Protein AF-0000000079065153 (afdb_homodimer)

Foldseek 3Di:
DPPPPQKDKAAEDPDDAALAEEEEAEAFQDAQLLCPVLRNLVNPVRHTYMYGGHQDQDLVCNPVSLVVVLVVVLVRQQVSADPVGHDDDYEYEYAAVGLLSVLLNLLVVNDRSHAEYERALHFDWADDDDDQVVVCVQAADAPVSSCSLVVDPSGDGRRSRPTHRPVSSCSNLVGARQHAYEYEYEPAEPGDDPVSVVVSQVVHPHYDYDYDYPGHRNNCRYPCVVVVSVVVVQVSVCVVVVVNGPDDDPDDPD/DPPPPQKDKAAEDPDDAALAEEEEAEAFQDAQLLCPVLRNLVNPVRHTYMYGGHQDQDLVCNVVSLVVVLVVVLVRQQVSADPVGHDDDYEYEYAAVGLLSVLLNLLVVNDRSHAEYERALHFDWADDDDDQVSVCVQAADAPVSSCSLVVDPSGDGRRSRPTHRPVSSCSNLVGARQHAYEYEYEPAEPGDDPVSVVVSQVVHPHYDYDYDYPGHRNNCRYPCVVVVSVVVVQVSVCVVVVVNGPDDDPDDPD

Structure (mmCIF, N/CA/C/O backbone):
data_AF-0000000079065153-model_v1
#
loop_
_entity.id
_entity.type
_entity.pdbx_description
1 polymer 'Alpha/beta hydrolase'
#
loop_
_atom_site.group_PDB
_atom_site.id
_atom_site.type_symbol
_atom_site.label_atom_id
_atom_site.label_alt_id
_atom_site.label_comp_id
_atom_site.label_asym_id
_atom_site.label_entity_id
_atom_site.label_seq_id
_atom_site.pdbx_PDB_ins_code
_atom_site.Cartn_x
_atom_site.Cartn_y
_atom_site.Cartn_z
_atom_site.occupancy
_atom_site.B_iso_or_equiv
_atom_site.auth_seq_id
_atom_site.auth_comp_id
_atom_site.auth_asym_id
_atom_site.auth_atom_id
_atom_site.pdbx_PDB_model_num
ATOM 1 N N . MET A 1 1 ? 3.357 -39.438 12.789 1 30.84 1 MET A N 1
ATOM 2 C CA . MET A 1 1 ? 3.609 -38.781 11.508 1 30.84 1 MET A CA 1
ATOM 3 C C . MET A 1 1 ? 3.018 -37.375 11.492 1 30.84 1 MET A C 1
ATOM 5 O O . MET A 1 1 ? 1.798 -37.188 11.539 1 30.84 1 MET A O 1
ATOM 9 N N . THR A 1 2 ? 3.43 -36.406 12.133 1 36.78 2 THR A N 1
ATOM 10 C CA . THR A 1 2 ? 2.805 -35.094 12.375 1 36.78 2 THR A CA 1
ATOM 11 C C . THR A 1 2 ? 2.211 -34.531 11.086 1 36.78 2 THR A C 1
ATOM 13 O O . THR A 1 2 ? 2.906 -34.438 10.07 1 36.78 2 THR A O 1
ATOM 16 N N . GLU A 1 3 ? 1.078 -34.719 10.688 1 38.5 3 GLU A N 1
ATOM 17 C CA . GLU A 1 3 ? 0.383 -34.344 9.461 1 38.5 3 GLU A CA 1
ATOM 18 C C . GLU A 1 3 ? 0.76 -32.938 9.008 1 38.5 3 GLU A C 1
ATOM 20 O O . GLU A 1 3 ? 0.521 -31.969 9.727 1 38.5 3 GLU A O 1
ATOM 25 N N . HIS A 1 4 ? 2.055 -32.688 8.562 1 50.03 4 HIS A N 1
ATOM 26 C CA . HIS A 1 4 ? 2.619 -31.438 8.094 1 50.03 4 HIS A CA 1
ATOM 27 C C . HIS A 1 4 ? 1.586 -30.609 7.328 1 50.03 4 HIS A C 1
ATOM 29 O O . HIS A 1 4 ? 0.956 -31.125 6.395 1 50.03 4 HIS A O 1
ATOM 35 N N . ALA A 1 5 ? 1.113 -29.656 7.879 1 62.09 5 ALA A N 1
ATOM 36 C CA . ALA A 1 5 ? 0.112 -28.797 7.254 1 62.09 5 ALA A CA 1
ATOM 37 C C . ALA A 1 5 ? 0.523 -28.406 5.836 1 62.09 5 ALA A C 1
ATOM 39 O O . ALA A 1 5 ? 1.686 -28.078 5.586 1 62.09 5 ALA A O 1
ATOM 40 N N . GLU A 1 6 ? -0.168 -28.734 4.836 1 87.56 6 GLU A N 1
ATOM 41 C CA . GLU A 1 6 ? -0.021 -28.438 3.414 1 87.56 6 GLU A CA 1
ATOM 42 C C . GLU A 1 6 ? -0.216 -26.953 3.131 1 87.56 6 GLU A C 1
ATOM 44 O O . GLU A 1 6 ? -0.365 -26.547 1.975 1 87.56 6 GLU A O 1
ATOM 49 N N . TYR A 1 7 ? -0.186 -26.078 4.227 1 96.75 7 TYR A N 1
ATOM 50 C CA . TYR A 1 7 ? -0.345 -24.625 4.047 1 96.75 7 TYR A CA 1
ATOM 51 C C . TYR A 1 7 ? 0.249 -23.859 5.223 1 96.75 7 TYR A C 1
ATOM 53 O O . TYR A 1 7 ? 0.537 -24.453 6.27 1 96.75 7 TYR A O 1
ATOM 61 N N . THR A 1 8 ? 0.585 -22.594 5.129 1 97.88 8 THR A N 1
ATOM 62 C CA . THR A 1 8 ? 0.924 -21.625 6.172 1 97.88 8 THR A CA 1
ATOM 63 C C . THR A 1 8 ? -0.1 -20.5 6.223 1 97.88 8 THR A C 1
ATOM 65 O O . THR A 1 8 ? -0.473 -19.953 5.184 1 97.88 8 THR A O 1
ATOM 68 N N . ASP A 1 9 ? -0.574 -20.203 7.41 1 97.75 9 ASP A N 1
ATOM 69 C CA . ASP A 1 9 ? -1.531 -19.125 7.605 1 97.75 9 ASP A CA 1
ATOM 70 C C . ASP A 1 9 ? -0.844 -17.875 8.164 1 97.75 9 ASP A C 1
ATOM 72 O O . ASP A 1 9 ? 0.031 -17.984 9.031 1 97.75 9 ASP A O 1
ATOM 76 N N . HIS A 1 10 ? -1.16 -16.75 7.621 1 96.19 10 HIS A N 1
ATOM 77 C CA . HIS A 1 10 ? -0.822 -15.461 8.188 1 96.19 10 HIS A CA 1
ATOM 78 C C . HIS A 1 10 ? -2.07 -14.727 8.672 1 96.19 10 HIS A C 1
ATOM 80 O O . HIS A 1 10 ? -2.986 -14.469 7.887 1 96.19 10 HIS A O 1
ATOM 86 N N . HIS A 1 11 ? -2.092 -14.383 9.93 1 90.69 11 HIS A N 1
ATOM 87 C CA . HIS A 1 11 ? -3.266 -13.773 10.539 1 90.69 11 HIS A CA 1
ATOM 88 C C . HIS A 1 11 ? -3.012 -12.305 10.867 1 90.69 11 HIS A C 1
ATOM 90 O O . HIS A 1 11 ? -1.898 -11.93 11.242 1 90.69 11 HIS A O 1
ATOM 96 N N . GLY A 1 12 ? -4.043 -11.578 10.633 1 86.75 12 GLY A N 1
ATOM 97 C CA . GLY A 1 12 ? -3.99 -10.156 10.945 1 86.75 12 GLY A CA 1
ATOM 98 C C . GLY A 1 12 ? -4.176 -9.859 12.422 1 86.75 12 GLY A C 1
ATOM 99 O O . GLY A 1 12 ? -4.234 -10.781 13.242 1 86.75 12 GLY A O 1
ATOM 100 N N . PRO A 1 13 ? -4.113 -8.609 12.75 1 83.62 13 PRO A N 1
ATOM 101 C CA . PRO A 1 13 ? -4.324 -8.211 14.141 1 83.62 13 PRO A CA 1
ATOM 102 C C . PRO A 1 13 ? -5.727 -8.531 14.648 1 83.62 13 PRO A C 1
ATOM 104 O O . PRO A 1 13 ? -6.648 -8.711 13.844 1 83.62 13 PRO A O 1
ATOM 107 N N . GLU A 1 14 ? -5.812 -8.672 15.922 1 84.12 14 GLU A N 1
ATOM 108 C CA . GLU A 1 14 ? -7.137 -8.867 16.516 1 84.12 14 GLU A CA 1
ATOM 109 C C . GLU A 1 14 ? -7.953 -7.582 16.469 1 84.12 14 GLU A C 1
ATOM 111 O O . GLU A 1 14 ? -7.398 -6.484 16.547 1 84.12 14 GLU A O 1
ATOM 116 N N . GLY A 1 15 ? -9.273 -7.719 16.344 1 82.88 15 GLY A N 1
ATOM 117 C CA . GLY A 1 15 ? -10.117 -6.531 16.406 1 82.88 15 GLY A CA 1
ATOM 118 C C . GLY A 1 15 ? -10.828 -6.238 15.109 1 82.88 15 GLY A C 1
ATOM 119 O O . GLY A 1 15 ? -12.055 -6.371 15.016 1 82.88 15 GLY A O 1
ATOM 120 N N . PRO A 1 16 ? -9.883 -5.934 14.148 1 83.75 16 PRO A N 1
ATOM 121 C CA . PRO A 1 16 ? -10.539 -5.598 12.891 1 83.75 16 PRO A CA 1
ATOM 122 C C . PRO A 1 16 ? -11.211 -6.801 12.227 1 83.75 16 PRO A C 1
ATOM 124 O O . PRO A 1 16 ? -10.719 -7.926 12.344 1 83.75 16 PRO A O 1
ATOM 127 N N . ALA A 1 17 ? -12.281 -6.527 11.547 1 90.06 17 ALA A N 1
ATOM 128 C CA . ALA A 1 17 ? -12.914 -7.57 10.742 1 90.06 17 ALA A CA 1
ATOM 129 C C . ALA A 1 17 ? -12.023 -7.977 9.57 1 90.06 17 ALA A C 1
ATOM 131 O O . ALA A 1 17 ? -11.352 -7.133 8.977 1 90.06 17 ALA A O 1
ATOM 132 N N . ILE A 1 18 ? -12.055 -9.219 9.266 1 94.94 18 ILE A N 1
ATOM 133 C CA . ILE A 1 18 ? -11.32 -9.719 8.102 1 94.94 18 ILE A CA 1
ATOM 134 C C . ILE A 1 18 ? -11.906 -9.109 6.828 1 94.94 18 ILE A C 1
ATOM 136 O O . ILE A 1 18 ? -13.125 -9.055 6.66 1 94.94 18 ILE A O 1
ATOM 140 N N . ARG A 1 19 ? -11.023 -8.656 5.957 1 95.5 19 ARG A N 1
ATOM 141 C CA . ARG A 1 19 ? -11.422 -7.871 4.789 1 95.5 19 ARG A CA 1
ATOM 142 C C . ARG A 1 19 ? -11.625 -8.766 3.572 1 95.5 19 ARG A C 1
ATOM 144 O O . ARG A 1 19 ? -12.336 -8.406 2.635 1 95.5 19 ARG A O 1
ATOM 151 N N . GLY A 1 20 ? -11.062 -9.852 3.518 1 97.19 20 GLY A N 1
ATOM 152 C CA . GLY A 1 20 ? -11.055 -10.805 2.42 1 97.19 20 GLY A CA 1
ATOM 153 C C . GLY A 1 20 ? -10.086 -11.945 2.633 1 97.19 20 GLY A C 1
ATOM 154 O O . GLY A 1 20 ? -9.391 -12 3.65 1 97.19 20 GLY A O 1
ATOM 155 N N . THR A 1 21 ? -10.117 -12.898 1.772 1 98.06 21 THR A N 1
ATOM 156 C CA . THR A 1 21 ? -9.266 -14.086 1.824 1 98.06 21 THR A CA 1
ATOM 157 C C . THR A 1 21 ? -8.312 -14.117 0.633 1 98.06 21 THR A C 1
ATOM 159 O O . THR A 1 21 ? -8.734 -13.938 -0.511 1 98.06 21 THR A O 1
ATOM 162 N N . VAL A 1 22 ? -7.039 -14.258 0.917 1 98.81 22 VAL A N 1
ATOM 163 C CA . VAL A 1 22 ? -6.012 -14.359 -0.114 1 98.81 22 VAL A CA 1
ATOM 164 C C . VAL A 1 22 ? -5.316 -15.719 -0.019 1 98.81 22 VAL A C 1
ATOM 166 O O . VAL A 1 22 ? -4.809 -16.094 1.042 1 98.81 22 VAL A O 1
ATOM 169 N N . VAL A 1 23 ? -5.344 -16.469 -1.047 1 98.62 23 VAL A N 1
ATOM 170 C CA . VAL A 1 23 ? -4.602 -17.719 -1.149 1 98.62 23 VAL A CA 1
ATOM 171 C C . VAL A 1 23 ? -3.43 -17.547 -2.113 1 98.62 23 VAL A C 1
ATOM 173 O O . VAL A 1 23 ? -3.623 -17.172 -3.275 1 98.62 23 VAL A O 1
ATOM 176 N N . VAL A 1 24 ? -2.234 -17.812 -1.625 1 98.94 24 VAL A N 1
ATOM 177 C CA . VAL A 1 24 ? -1.013 -17.625 -2.398 1 98.94 24 VAL A CA 1
ATOM 178 C C . VAL A 1 24 ? -0.502 -18.969 -2.9 1 98.94 24 VAL A C 1
ATOM 180 O O . VAL A 1 24 ? -0.394 -19.922 -2.129 1 98.94 24 VAL A O 1
ATOM 183 N N . VAL A 1 25 ? -0.196 -19.047 -4.176 1 98.69 25 VAL A N 1
ATOM 184 C CA . VAL A 1 25 ? 0.3 -20.25 -4.832 1 98.69 25 VAL A CA 1
ATOM 185 C C . VAL A 1 25 ? 1.729 -20.031 -5.32 1 98.69 25 VAL A C 1
ATOM 187 O O . VAL A 1 25 ? 1.953 -19.312 -6.297 1 98.69 25 VAL A O 1
ATOM 190 N N . PRO A 1 26 ? 2.703 -20.656 -4.742 1 98.75 26 PRO A N 1
ATOM 191 C CA . PRO A 1 26 ? 4.121 -20.453 -5.043 1 98.75 26 PRO A CA 1
ATOM 192 C C . PRO A 1 26 ? 4.504 -20.906 -6.449 1 98.75 26 PRO A C 1
ATOM 194 O O . PRO A 1 26 ? 3.752 -21.656 -7.082 1 98.75 26 PRO A O 1
ATOM 197 N N . GLY A 1 27 ? 5.633 -20.406 -6.891 1 98.06 27 GLY A N 1
ATOM 198 C CA . GLY A 1 27 ? 6.172 -20.75 -8.195 1 98.06 27 GLY A CA 1
ATOM 199 C C . GLY A 1 27 ? 7.18 -21.891 -8.141 1 98.06 27 GLY A C 1
ATOM 200 O O . GLY A 1 27 ? 7.348 -22.531 -7.102 1 98.06 27 GLY A O 1
ATOM 201 N N . ARG A 1 28 ? 7.879 -22.188 -9.242 1 97.19 28 ARG A N 1
ATOM 202 C CA . ARG A 1 28 ? 8.805 -23.297 -9.398 1 97.19 28 ARG A CA 1
ATOM 203 C C . ARG A 1 28 ? 9.906 -23.25 -8.344 1 97.19 28 ARG A C 1
ATOM 205 O O . ARG A 1 28 ? 10.602 -22.234 -8.211 1 97.19 28 ARG A O 1
ATOM 212 N N . GLY A 1 29 ? 9.984 -24.344 -7.609 1 97.69 29 GLY A N 1
ATOM 213 C CA . GLY A 1 29 ? 11.055 -24.531 -6.645 1 97.69 29 GLY A CA 1
ATOM 214 C C . GLY A 1 29 ? 10.789 -23.844 -5.316 1 97.69 29 GLY A C 1
ATOM 215 O O . GLY A 1 29 ? 11.453 -24.125 -4.32 1 97.69 29 GLY A O 1
ATOM 216 N N . GLU A 1 30 ? 9.82 -23 -5.258 1 98.25 30 GLU A N 1
ATOM 217 C CA . GLU A 1 30 ? 9.57 -22.203 -4.066 1 98.25 30 GLU A CA 1
ATOM 218 C C . GLU A 1 30 ? 8.781 -22.984 -3.023 1 98.25 30 GLU A C 1
ATOM 220 O O . GLU A 1 30 ? 8.148 -23.984 -3.346 1 98.25 30 GLU A O 1
ATOM 225 N N . THR A 1 31 ? 8.914 -22.656 -1.781 1 98.19 31 THR A N 1
ATOM 226 C CA . THR A 1 31 ? 8.109 -23.141 -0.667 1 98.19 31 THR A CA 1
ATOM 227 C C . THR A 1 31 ? 7.234 -22.031 -0.103 1 98.19 31 THR A C 1
ATOM 229 O O . THR A 1 31 ? 7.297 -20.891 -0.57 1 98.19 31 THR A O 1
ATOM 232 N N . ARG A 1 32 ? 6.465 -22.359 0.858 1 98.19 32 ARG A N 1
ATOM 233 C CA . ARG A 1 32 ? 5.598 -21.375 1.508 1 98.19 32 ARG A CA 1
ATOM 234 C C . ARG A 1 32 ? 6.414 -20.297 2.199 1 98.19 32 ARG A C 1
ATOM 236 O O . ARG A 1 32 ? 5.961 -19.156 2.32 1 98.19 32 ARG A O 1
ATOM 243 N N . GLU A 1 33 ? 7.637 -20.609 2.574 1 97.25 33 GLU A N 1
ATOM 244 C CA . GLU A 1 33 ? 8.516 -19.672 3.26 1 97.25 33 GLU A CA 1
ATOM 245 C C . GLU A 1 33 ? 8.828 -18.469 2.383 1 97.25 33 GLU A C 1
ATOM 247 O O . GLU A 1 33 ? 9.016 -17.359 2.887 1 97.25 33 GLU A O 1
ATOM 252 N N . THR A 1 34 ? 8.812 -18.672 1.11 1 98.12 34 THR A N 1
ATOM 253 C CA . THR A 1 34 ? 9.102 -17.625 0.136 1 98.12 34 THR A CA 1
ATOM 254 C C . THR A 1 34 ? 8.133 -16.469 0.289 1 98.12 34 THR A C 1
ATOM 256 O O . THR A 1 34 ? 8.477 -15.312 0.009 1 98.12 34 THR A O 1
ATOM 259 N N . TYR A 1 35 ? 6.957 -16.688 0.815 1 98.5 35 TYR A N 1
ATOM 260 C CA . TYR A 1 35 ? 5.906 -15.68 0.776 1 98.5 35 TYR A CA 1
ATOM 261 C C . TYR A 1 35 ? 5.539 -15.227 2.182 1 98.5 35 TYR A C 1
ATOM 263 O O . TYR A 1 35 ? 4.477 -14.633 2.389 1 98.5 35 TYR A O 1
ATOM 271 N N . THR A 1 36 ? 6.418 -15.508 3.148 1 97.56 36 THR A N 1
ATOM 272 C CA . THR A 1 36 ? 6.18 -15.07 4.52 1 97.56 36 THR A CA 1
ATOM 273 C C . THR A 1 36 ? 6.062 -13.547 4.586 1 97.56 36 THR A C 1
ATOM 275 O O . THR A 1 36 ? 5.141 -13.016 5.211 1 97.56 36 THR A O 1
ATOM 278 N N . ARG A 1 37 ? 6.957 -12.836 3.904 1 96.06 37 ARG A N 1
ATOM 279 C CA . ARG A 1 37 ? 6.938 -11.375 3.941 1 96.06 37 ARG A CA 1
ATOM 280 C C . ARG A 1 37 ? 5.648 -10.828 3.342 1 96.06 37 ARG A C 1
ATOM 282 O O . ARG A 1 37 ? 4.988 -9.977 3.947 1 96.06 37 ARG A O 1
ATOM 289 N N . LEU A 1 38 ? 5.32 -11.281 2.145 1 98.12 38 LEU A N 1
ATOM 290 C CA . LEU A 1 38 ? 4.086 -10.836 1.503 1 98.12 38 LEU A CA 1
ATOM 291 C C . LEU A 1 38 ? 2.873 -11.18 2.357 1 98.12 38 LEU A C 1
ATOM 293 O O . LEU A 1 38 ? 1.984 -10.352 2.549 1 98.12 38 LEU A O 1
ATOM 297 N N . GLY A 1 39 ? 2.791 -12.445 2.811 1 98.31 39 GLY A N 1
ATOM 298 C CA . GLY A 1 39 ? 1.68 -12.891 3.637 1 98.31 39 GLY A CA 1
ATOM 299 C C . GLY A 1 39 ? 1.472 -12.031 4.867 1 98.31 39 GLY A C 1
ATOM 300 O O . GLY A 1 39 ? 0.352 -11.602 5.148 1 98.31 39 GLY A O 1
ATOM 301 N N . ARG A 1 40 ? 2.564 -11.75 5.594 1 96.19 40 ARG A N 1
ATOM 302 C CA . ARG A 1 40 ? 2.494 -10.914 6.793 1 96.19 40 ARG A CA 1
ATOM 303 C C . ARG A 1 40 ? 2.047 -9.5 6.453 1 96.19 40 ARG A C 1
ATOM 305 O O . ARG A 1 40 ? 1.265 -8.898 7.191 1 96.19 40 ARG A O 1
ATOM 312 N N . ARG A 1 41 ? 2.582 -9.008 5.371 1 96.38 41 ARG A N 1
ATOM 313 C CA . ARG A 1 41 ? 2.26 -7.645 4.969 1 96.38 41 ARG A CA 1
ATOM 314 C C . ARG A 1 41 ? 0.77 -7.496 4.684 1 96.38 41 ARG A C 1
ATOM 316 O O . ARG A 1 41 ? 0.136 -6.543 5.145 1 96.38 41 ARG A O 1
ATOM 323 N N . LEU A 1 42 ? 0.181 -8.391 3.947 1 98 42 LEU A N 1
ATOM 324 C CA . LEU A 1 42 ? -1.241 -8.344 3.627 1 98 42 LEU A CA 1
ATOM 325 C C . LEU A 1 42 ? -2.09 -8.609 4.867 1 98 42 LEU A C 1
ATOM 327 O O . LEU A 1 42 ? -3.133 -7.977 5.055 1 98 42 LEU A O 1
ATOM 331 N N . ALA A 1 43 ? -1.64 -9.523 5.676 1 97.31 43 ALA A N 1
ATOM 332 C CA . ALA A 1 43 ? -2.357 -9.836 6.91 1 97.31 43 ALA A CA 1
ATOM 333 C C . ALA A 1 43 ? -2.434 -8.617 7.82 1 97.31 43 ALA A C 1
ATOM 335 O O . ALA A 1 43 ? -3.434 -8.406 8.516 1 97.31 43 ALA A O 1
ATOM 336 N N . ALA A 1 44 ? -1.375 -7.797 7.832 1 93.81 44 ALA A N 1
ATOM 337 C CA . ALA A 1 44 ? -1.354 -6.586 8.648 1 93.81 44 ALA A CA 1
ATOM 338 C C . ALA A 1 44 ? -2.502 -5.652 8.281 1 93.81 44 ALA A C 1
ATOM 340 O O . ALA A 1 44 ? -2.943 -4.844 9.102 1 93.81 44 ALA A O 1
ATOM 341 N N . ASP A 1 45 ? -3.016 -5.762 7.09 1 95.31 45 ASP A N 1
ATOM 342 C CA . ASP A 1 45 ? -4.156 -4.973 6.625 1 95.31 45 ASP A CA 1
ATOM 343 C C . ASP A 1 45 ? -5.461 -5.746 6.797 1 95.31 45 ASP A C 1
ATOM 345 O O . ASP A 1 45 ? -6.469 -5.414 6.172 1 95.31 45 ASP A O 1
ATOM 349 N N . ALA A 1 46 ? -5.438 -6.855 7.543 1 95.88 46 ALA A N 1
ATOM 350 C CA . ALA A 1 46 ? -6.598 -7.613 8.008 1 95.88 46 ALA A CA 1
ATOM 351 C C . ALA A 1 46 ? -7.105 -8.555 6.922 1 95.88 46 ALA A C 1
ATOM 353 O O . ALA A 1 46 ? -8.281 -8.93 6.914 1 95.88 46 ALA A O 1
ATOM 354 N N . TYR A 1 47 ? -6.312 -8.891 5.969 1 97.56 47 TYR A N 1
ATOM 355 C CA . TYR A 1 47 ? -6.652 -9.984 5.066 1 97.56 47 TYR A CA 1
ATOM 356 C C . TYR A 1 47 ? -6.297 -11.328 5.684 1 97.56 47 TYR A C 1
ATOM 358 O O . TYR A 1 47 ? -5.266 -11.461 6.348 1 97.56 47 TYR A O 1
ATOM 366 N N . ARG A 1 48 ? -7.145 -12.328 5.52 1 97.5 48 ARG A N 1
ATOM 367 C CA . ARG A 1 48 ? -6.816 -13.719 5.809 1 97.5 48 ARG A CA 1
ATOM 368 C C . ARG A 1 48 ? -5.965 -14.32 4.699 1 97.5 48 ARG A C 1
ATOM 370 O O . ARG A 1 48 ? -6.434 -14.508 3.576 1 97.5 48 ARG A O 1
ATOM 377 N N . VAL A 1 49 ? -4.68 -14.656 5.047 1 98.69 49 VAL A N 1
ATOM 378 C CA . VAL A 1 49 ? -3.77 -15.102 3.998 1 98.69 49 VAL A CA 1
ATOM 379 C C . VAL A 1 49 ? -3.346 -16.547 4.262 1 98.69 49 VAL A C 1
ATOM 381 O O . VAL A 1 49 ? -2.924 -16.891 5.367 1 98.69 49 VAL A O 1
ATOM 384 N N . ARG A 1 50 ? -3.521 -17.391 3.311 1 98.69 50 ARG A N 1
ATOM 385 C CA . ARG A 1 50 ? -3.02 -18.75 3.318 1 98.69 50 ARG A CA 1
ATOM 386 C C . ARG A 1 50 ? -2.07 -19 2.148 1 98.69 50 ARG A C 1
ATOM 388 O O . ARG A 1 50 ? -2.4 -18.688 1.001 1 98.69 50 ARG A O 1
ATOM 395 N N . VAL A 1 51 ? -0.901 -19.422 2.443 1 98.81 51 VAL A N 1
ATOM 396 C CA . VAL A 1 51 ? 0.056 -19.859 1.432 1 98.81 51 VAL A CA 1
ATOM 397 C C . VAL A 1 51 ? 0.041 -21.375 1.327 1 98.81 51 VAL A C 1
ATOM 399 O O . VAL A 1 51 ? 0.229 -22.078 2.324 1 98.81 51 VAL A O 1
ATOM 402 N N . VAL A 1 52 ? -0.22 -21.906 0.179 1 98.38 52 VAL A N 1
ATOM 403 C CA . VAL A 1 52 ? -0.28 -23.359 -0.03 1 98.38 52 VAL A CA 1
ATOM 404 C C . VAL A 1 52 ? 1.05 -23.844 -0.595 1 98.38 52 VAL A C 1
ATOM 406 O O . VAL A 1 52 ? 1.952 -23.047 -0.864 1 98.38 52 VAL A O 1
ATOM 409 N N . ASP A 1 53 ? 1.188 -25.172 -0.745 1 97.44 53 ASP A N 1
ATOM 410 C CA . ASP A 1 53 ? 2.371 -25.734 -1.389 1 97.44 53 ASP A CA 1
ATOM 411 C C . ASP A 1 53 ? 2.365 -25.453 -2.891 1 97.44 53 ASP A C 1
ATOM 413 O O . ASP A 1 53 ? 1.301 -25.297 -3.496 1 97.44 53 ASP A O 1
ATOM 417 N N . ALA A 1 54 ? 3.539 -25.391 -3.41 1 96.44 54 ALA A N 1
ATOM 418 C CA . ALA A 1 54 ? 3.674 -25.156 -4.848 1 96.44 54 ALA A CA 1
ATOM 419 C C . ALA A 1 54 ? 2.949 -26.25 -5.641 1 96.44 54 ALA A C 1
ATOM 421 O O . ALA A 1 54 ? 2.865 -27.391 -5.203 1 96.44 54 ALA A O 1
ATOM 422 N N . VAL A 1 55 ? 2.449 -25.812 -6.727 1 93.81 55 VAL A N 1
ATOM 423 C CA . VAL A 1 55 ? 1.753 -26.75 -7.602 1 93.81 55 VAL A CA 1
ATOM 424 C C . VAL A 1 55 ? 2.766 -27.516 -8.461 1 93.81 55 VAL A C 1
ATOM 426 O O . VAL A 1 55 ? 3.766 -26.938 -8.898 1 93.81 55 VAL A O 1
ATOM 429 N N . HIS A 1 56 ? 2.506 -28.703 -8.641 1 89.88 56 HIS A N 1
ATOM 430 C CA . HIS A 1 56 ? 3.266 -29.5 -9.594 1 89.88 56 HIS A CA 1
ATOM 431 C C . HIS A 1 56 ? 2.512 -29.656 -10.914 1 89.88 56 HIS A C 1
ATOM 433 O O . HIS A 1 56 ? 1.417 -30.219 -10.945 1 89.88 56 HIS A O 1
ATOM 439 N N . LEU A 1 57 ? 3.041 -29.125 -11.922 1 94.62 57 LEU A N 1
ATOM 440 C CA . LEU A 1 57 ? 2.461 -29.219 -13.258 1 94.62 57 LEU A CA 1
ATOM 441 C C . LEU A 1 57 ? 3.131 -30.328 -14.07 1 94.62 57 LEU A C 1
ATOM 443 O O . LEU A 1 57 ? 4.258 -30.156 -14.539 1 94.62 57 LEU A O 1
ATOM 447 N N . ASP A 1 58 ? 2.406 -31.375 -14.18 1 92.38 58 ASP A N 1
ATOM 448 C CA . ASP A 1 58 ? 2.906 -32.562 -14.883 1 92.38 58 ASP A CA 1
ATOM 449 C C . ASP A 1 58 ? 2.713 -32.406 -16.391 1 92.38 58 ASP A C 1
ATOM 451 O O . ASP A 1 58 ? 1.58 -32.375 -16.875 1 92.38 58 ASP A O 1
ATOM 455 N N . ALA A 1 59 ? 3.777 -32.469 -17.125 1 91.06 59 ALA A N 1
ATOM 456 C CA . ALA A 1 59 ? 3.736 -32.281 -18.578 1 91.06 59 ALA A CA 1
ATOM 457 C C . ALA A 1 59 ? 2.971 -33.406 -19.25 1 91.06 59 ALA A C 1
ATOM 459 O O . ALA A 1 59 ? 2.346 -33.219 -20.297 1 91.06 59 ALA A O 1
ATOM 460 N N . ASP A 1 60 ? 2.932 -34.594 -18.625 1 94.38 60 ASP A N 1
ATOM 461 C CA . ASP A 1 60 ? 2.293 -35.75 -19.203 1 94.38 60 ASP A CA 1
ATOM 462 C C . ASP A 1 60 ? 0.804 -35.812 -18.859 1 94.38 60 ASP A C 1
ATOM 464 O O . ASP A 1 60 ? 0.048 -36.562 -19.453 1 94.38 60 ASP A O 1
ATOM 468 N N . ASP A 1 61 ? 0.377 -34.938 -18 1 95.06 61 ASP A N 1
ATOM 469 C CA . ASP A 1 61 ? -1.023 -34.938 -17.594 1 95.06 61 ASP A CA 1
ATOM 470 C C . ASP A 1 61 ? -1.458 -33.5 -17.219 1 95.06 61 ASP A C 1
ATOM 472 O O . ASP A 1 61 ? -1.85 -33.25 -16.062 1 95.06 61 ASP A O 1
ATOM 476 N N . PRO A 1 62 ? -1.417 -32.594 -18.156 1 92.94 62 PRO A N 1
ATOM 477 C CA . PRO A 1 62 ? -1.771 -31.203 -17.828 1 92.94 62 PRO A CA 1
ATOM 478 C C . PRO A 1 62 ? -3.195 -31.062 -17.297 1 92.94 62 PRO A C 1
ATOM 480 O O . PRO A 1 62 ? -3.426 -30.344 -16.328 1 92.94 62 PRO A O 1
ATOM 483 N N . ALA A 1 63 ? -4.133 -31.75 -17.906 1 91.25 63 ALA A N 1
ATOM 484 C CA . ALA A 1 63 ? -5.527 -31.672 -17.484 1 91.25 63 ALA A CA 1
ATOM 485 C C . ALA A 1 63 ? -5.695 -32.188 -16.062 1 91.25 63 ALA A C 1
ATOM 487 O O . ALA A 1 63 ? -6.402 -31.578 -15.25 1 91.25 63 ALA A O 1
ATOM 488 N N . GLY A 1 64 ? -5.055 -33.344 -15.797 1 92.88 64 GLY A N 1
ATOM 489 C CA . GLY A 1 64 ? -5.098 -33.875 -14.453 1 92.88 64 GLY A CA 1
ATOM 490 C C . GLY A 1 64 ? -4.449 -32.969 -13.422 1 92.88 64 GLY A C 1
ATOM 491 O O . GLY A 1 64 ? -4.941 -32.844 -12.297 1 92.88 64 GLY A O 1
ATOM 492 N N . SER A 1 65 ? -3.346 -32.312 -13.766 1 93.69 65 SER A N 1
ATOM 493 C CA . SER A 1 65 ? -2.684 -31.375 -12.883 1 93.69 65 SER A CA 1
ATOM 494 C C . SER A 1 65 ? -3.623 -30.234 -12.492 1 93.69 65 SER A C 1
ATOM 496 O O . SER A 1 65 ? -3.693 -29.859 -11.32 1 93.69 65 SER A O 1
ATOM 498 N N . LEU A 1 66 ? -4.336 -29.734 -13.477 1 93.38 66 LEU A N 1
ATOM 499 C CA . LEU A 1 66 ? -5.246 -28.625 -13.234 1 93.38 66 LEU A CA 1
ATOM 500 C C . LEU A 1 66 ? -6.422 -29.062 -12.367 1 93.38 66 LEU A C 1
ATOM 502 O O . LEU A 1 66 ? -6.863 -28.312 -11.492 1 93.38 66 LEU A O 1
ATOM 506 N N . THR A 1 67 ? -6.926 -30.281 -12.625 1 93.19 67 THR A N 1
ATOM 507 C CA . THR A 1 67 ? -8.023 -30.812 -11.82 1 93.19 67 THR A CA 1
ATOM 508 C C . THR A 1 67 ? -7.602 -30.953 -10.359 1 93.19 67 THR A C 1
ATOM 510 O O . THR A 1 67 ? -8.32 -30.516 -9.453 1 93.19 67 THR A O 1
ATOM 513 N N . ARG A 1 68 ? -6.469 -31.5 -10.133 1 94.06 68 ARG A N 1
ATOM 514 C CA . ARG A 1 68 ? -5.953 -31.656 -8.773 1 94.06 68 ARG A CA 1
ATOM 515 C C . ARG A 1 68 ? -5.695 -30.312 -8.117 1 94.06 68 ARG A C 1
ATOM 517 O O . ARG A 1 68 ? -5.98 -30.125 -6.934 1 94.06 68 ARG A O 1
ATOM 524 N N . PHE A 1 69 ? -5.172 -29.438 -8.883 1 95.62 69 PHE A N 1
ATOM 525 C CA . PHE A 1 69 ? -4.926 -28.094 -8.383 1 95.62 69 PHE A CA 1
ATOM 526 C C . PHE A 1 69 ? -6.227 -27.422 -7.965 1 95.62 69 PHE A C 1
ATOM 528 O O . PHE A 1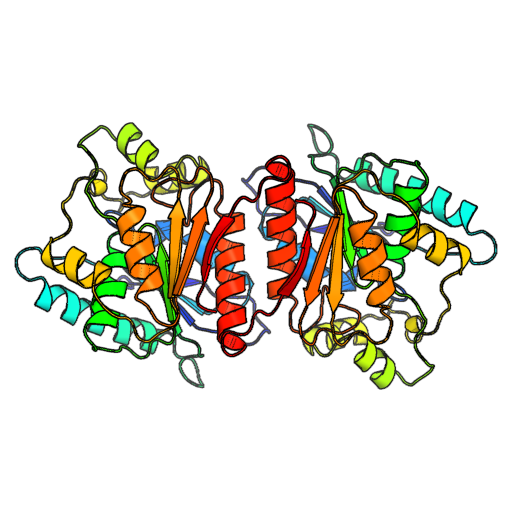 69 ? -6.309 -26.828 -6.887 1 95.62 69 PHE A O 1
ATOM 535 N N . GLY A 1 70 ? -7.219 -27.516 -8.859 1 95.62 70 GLY A N 1
ATOM 536 C CA . GLY A 1 70 ? -8.523 -26.969 -8.523 1 95.62 70 GLY A CA 1
ATOM 537 C C . GLY A 1 70 ? -9.078 -27.5 -7.219 1 95.62 70 GLY A C 1
ATOM 538 O O . GLY A 1 70 ? -9.609 -26.75 -6.406 1 95.62 70 GLY A O 1
ATOM 539 N N . ALA A 1 71 ? -8.953 -28.797 -7.016 1 94.69 71 ALA A N 1
ATOM 540 C CA . ALA A 1 71 ? -9.422 -29.422 -5.785 1 94.69 71 ALA A CA 1
ATOM 541 C C . ALA A 1 71 ? -8.648 -28.906 -4.574 1 94.69 71 ALA A C 1
ATOM 543 O O . ALA A 1 71 ? -9.234 -28.641 -3.525 1 94.69 71 ALA A O 1
ATOM 544 N N . ARG A 1 72 ? -7.383 -28.766 -4.734 1 95.12 72 ARG A N 1
ATOM 545 C CA . ARG A 1 72 ? -6.543 -28.266 -3.652 1 95.12 72 ARG A CA 1
ATOM 546 C C . ARG A 1 72 ? -6.926 -26.844 -3.279 1 95.12 72 ARG A C 1
ATOM 548 O O . ARG A 1 72 ? -6.953 -26.484 -2.098 1 95.12 72 ARG A O 1
ATOM 555 N N . ILE A 1 73 ? -7.188 -26.031 -4.285 1 96.06 73 ILE A N 1
ATOM 556 C CA . ILE A 1 73 ? -7.574 -24.656 -4.039 1 96.06 73 ILE A CA 1
ATOM 557 C C . ILE A 1 73 ? -8.922 -24.609 -3.328 1 96.06 73 ILE A C 1
ATOM 559 O O . ILE A 1 73 ? -9.109 -23.844 -2.381 1 96.06 73 ILE A O 1
ATOM 563 N N . THR A 1 74 ? -9.828 -25.422 -3.811 1 96.12 74 THR A N 1
ATOM 564 C CA . THR A 1 74 ? -11.133 -25.5 -3.162 1 96.12 74 THR A CA 1
ATOM 565 C C . THR A 1 74 ? -10.984 -25.844 -1.681 1 96.12 74 THR A C 1
ATOM 567 O O . THR A 1 74 ? -11.578 -25.188 -0.825 1 96.12 74 THR A O 1
ATOM 570 N N . ASP A 1 75 ? -10.156 -26.828 -1.412 1 95.94 75 ASP A N 1
ATOM 571 C CA . ASP A 1 75 ? -9.914 -27.25 -0.032 1 95.94 75 ASP A CA 1
ATOM 572 C C . ASP A 1 75 ? -9.234 -26.125 0.76 1 95.94 75 ASP A C 1
ATOM 574 O O . ASP A 1 75 ? -9.562 -25.891 1.924 1 95.94 75 ASP A O 1
ATOM 578 N N . ALA A 1 76 ? -8.258 -25.516 0.152 1 96.75 76 ALA A N 1
ATOM 579 C CA . ALA A 1 76 ? -7.523 -24.453 0.821 1 96.75 76 ALA A CA 1
ATOM 580 C C . ALA A 1 76 ? -8.453 -23.297 1.2 1 96.75 76 ALA A C 1
ATOM 582 O O . ALA A 1 76 ? -8.398 -22.797 2.324 1 96.75 76 ALA A O 1
ATOM 583 N N . VAL A 1 77 ? -9.297 -22.875 0.248 1 97.12 77 VAL A N 1
ATOM 584 C CA . VAL A 1 77 ? -10.234 -21.781 0.499 1 97.12 77 VAL A CA 1
ATOM 585 C C . VAL A 1 77 ? -11.203 -22.188 1.613 1 97.12 77 VAL A C 1
ATOM 587 O O . VAL A 1 77 ? -11.406 -21.422 2.566 1 97.12 77 VAL A O 1
ATOM 590 N N . ALA A 1 78 ? -11.75 -23.391 1.498 1 96.75 78 ALA A N 1
ATOM 591 C CA . ALA A 1 78 ? -12.68 -23.875 2.516 1 96.75 78 ALA A CA 1
ATOM 592 C C . ALA A 1 78 ? -12.023 -23.891 3.893 1 96.75 78 ALA A C 1
ATOM 594 O O . ALA A 1 78 ? -12.672 -23.625 4.902 1 96.75 78 ALA A O 1
ATOM 595 N N . GLY A 1 79 ? -10.789 -24.219 3.904 1 96.31 79 GLY A N 1
ATOM 596 C CA . GLY A 1 79 ? -10.047 -24.328 5.148 1 96.31 79 GLY A CA 1
ATOM 597 C C . GLY A 1 79 ? -9.812 -22.984 5.824 1 96.31 79 GLY A C 1
ATOM 598 O O . GLY A 1 79 ? -9.422 -22.938 6.988 1 96.31 79 GLY A O 1
ATOM 599 N N . THR A 1 80 ? -10.039 -21.891 5.121 1 96.12 80 THR A N 1
ATOM 600 C CA . THR A 1 80 ? -9.859 -20.578 5.711 1 96.12 80 THR A CA 1
ATOM 601 C C . THR A 1 80 ? -11.141 -20.109 6.391 1 96.12 80 THR A C 1
ATOM 603 O O . THR A 1 80 ? -11.188 -19.016 6.977 1 96.12 80 THR A O 1
ATOM 606 N N . ALA A 1 81 ? -12.195 -20.875 6.328 1 96.12 81 ALA A N 1
ATOM 607 C CA . ALA A 1 81 ? -13.5 -20.469 6.832 1 96.12 81 ALA A CA 1
ATOM 608 C C . ALA A 1 81 ? -13.461 -20.234 8.344 1 96.12 81 ALA A C 1
ATOM 610 O O . ALA A 1 81 ? -12.828 -20.984 9.078 1 96.12 81 ALA A O 1
ATOM 611 N N . GLY A 1 82 ? -14.047 -19.172 8.789 1 92.56 82 GLY A N 1
ATOM 612 C CA . GLY A 1 82 ? -14.336 -18.922 10.195 1 92.56 82 GLY A CA 1
ATOM 613 C C . GLY A 1 82 ? -15.75 -19.312 10.586 1 92.56 82 GLY A C 1
ATOM 614 O O . GLY A 1 82 ? -16.406 -20.078 9.875 1 92.56 82 GLY A O 1
ATOM 615 N N . PRO A 1 83 ? -16.156 -18.703 11.727 1 92.44 83 PRO A N 1
ATOM 616 C CA . PRO A 1 83 ? -17.5 -19.031 12.211 1 92.44 83 PRO A CA 1
ATOM 617 C C . PRO A 1 83 ? -18.594 -18.641 11.211 1 92.44 83 PRO A C 1
ATOM 619 O O . PRO A 1 83 ? -19.609 -19.328 11.102 1 92.44 83 PRO A O 1
ATOM 622 N N . ASP A 1 84 ? -18.359 -17.562 10.461 1 94.44 84 ASP A N 1
ATOM 623 C CA . ASP A 1 84 ? -19.359 -17.062 9.523 1 94.44 84 ASP A CA 1
ATOM 624 C C . ASP A 1 84 ? -19.031 -17.484 8.086 1 94.44 84 ASP A C 1
ATOM 626 O O . ASP A 1 84 ? -19.578 -16.938 7.133 1 94.44 84 ASP A O 1
ATOM 630 N N . GLY A 1 85 ? -18.062 -18.391 7.93 1 96.38 85 GLY A N 1
ATOM 631 C CA . GLY A 1 85 ? -17.672 -18.875 6.609 1 96.38 85 GLY A CA 1
ATOM 632 C C . GLY A 1 85 ? -16.438 -18.188 6.066 1 96.38 85 GLY A C 1
ATOM 633 O O . GLY A 1 85 ? -15.68 -17.578 6.82 1 96.38 85 GLY A O 1
ATOM 634 N N . VAL A 1 86 ? -16.25 -18.422 4.773 1 97.25 86 VAL A N 1
ATOM 635 C CA . VAL A 1 86 ? -15.117 -17.797 4.102 1 97.25 86 VAL A CA 1
ATOM 636 C C . VAL A 1 86 ? -15.406 -16.328 3.859 1 97.25 86 VAL A C 1
ATOM 638 O O . VAL A 1 86 ? -16.453 -15.969 3.318 1 97.25 86 VAL A O 1
ATOM 641 N N . VAL A 1 87 ? -14.547 -15.508 4.316 1 96.69 87 VAL A N 1
ATOM 642 C CA . VAL A 1 87 ? -14.734 -14.078 4.121 1 96.69 87 VAL A CA 1
ATOM 643 C C . VAL A 1 87 ? -14.391 -13.695 2.682 1 96.69 87 VAL A C 1
ATOM 645 O O . VAL A 1 87 ? -13.312 -14.031 2.186 1 96.69 87 VAL A O 1
ATOM 648 N N . ARG A 1 88 ? -15.289 -13.07 2.021 1 96.56 88 ARG A N 1
ATOM 649 C CA . ARG A 1 88 ? -15.125 -12.625 0.64 1 96.56 88 ARG A CA 1
ATOM 650 C C . ARG A 1 88 ? -14.633 -11.18 0.581 1 96.56 88 ARG A C 1
ATOM 652 O O . ARG A 1 88 ? -14.82 -10.422 1.534 1 96.56 88 ARG A O 1
ATOM 659 N N . PRO A 1 89 ? -13.984 -10.82 -0.531 1 97.75 89 PRO A N 1
ATOM 660 C CA . PRO A 1 89 ? -13.664 -11.594 -1.729 1 97.75 89 PRO A CA 1
ATOM 661 C C . PRO A 1 89 ? -12.555 -12.625 -1.49 1 97.75 89 PRO A C 1
ATOM 663 O O . PRO A 1 89 ? -11.734 -12.445 -0.588 1 97.75 89 PRO A O 1
ATOM 666 N N . VAL A 1 90 ? -12.57 -13.703 -2.242 1 98.19 90 VAL A N 1
ATOM 667 C CA . VAL A 1 90 ? -11.508 -14.695 -2.307 1 98.19 90 VAL A CA 1
ATOM 668 C C . VAL A 1 90 ? -10.617 -14.422 -3.512 1 98.19 90 VAL A C 1
ATOM 670 O O . VAL A 1 90 ? -11.078 -14.445 -4.656 1 98.19 90 VAL A O 1
ATOM 673 N N . VAL A 1 91 ? -9.367 -14.172 -3.268 1 98.62 91 VAL A N 1
ATOM 674 C CA . VAL A 1 91 ? -8.414 -13.805 -4.305 1 98.62 91 VAL A CA 1
ATOM 675 C C . VAL A 1 91 ? -7.273 -14.82 -4.348 1 98.62 91 VAL A C 1
ATOM 677 O O . VAL A 1 91 ? -6.68 -15.133 -3.312 1 98.62 91 VAL A O 1
ATOM 680 N N . LEU A 1 92 ? -7.004 -15.375 -5.496 1 98.44 92 LEU A N 1
ATOM 681 C CA . LEU A 1 92 ? -5.832 -16.219 -5.699 1 98.44 92 LEU A CA 1
ATOM 682 C C . LEU A 1 92 ? -4.648 -15.398 -6.191 1 98.44 92 LEU A C 1
ATOM 684 O O . LEU A 1 92 ? -4.777 -14.625 -7.137 1 98.44 92 LEU A O 1
ATOM 688 N N . VAL A 1 93 ? -3.543 -15.523 -5.504 1 98.88 93 VAL A N 1
ATOM 689 C CA . VAL A 1 93 ? -2.281 -14.922 -5.93 1 98.88 93 VAL A CA 1
ATOM 690 C C . VAL A 1 93 ? -1.313 -16.016 -6.375 1 98.88 93 VAL A C 1
ATOM 692 O O . VAL A 1 93 ? -0.829 -16.797 -5.555 1 98.88 93 VAL A O 1
ATOM 695 N N . GLY A 1 94 ? -1.029 -16.062 -7.645 1 98.88 94 GLY A N 1
ATOM 696 C CA . GLY A 1 94 ? -0.105 -17.047 -8.188 1 98.88 94 GLY A CA 1
ATOM 697 C C . GLY A 1 94 ? 1.205 -16.438 -8.648 1 98.88 94 GLY A C 1
ATOM 698 O O . GLY A 1 94 ? 1.216 -15.375 -9.273 1 98.88 94 GLY A O 1
ATOM 699 N N . ALA A 1 95 ? 2.281 -17.094 -8.383 1 98.88 95 ALA A N 1
ATOM 700 C CA . ALA A 1 95 ? 3.607 -16.688 -8.844 1 98.88 95 ALA A CA 1
ATOM 701 C C . ALA A 1 95 ? 4.207 -17.719 -9.781 1 98.88 95 ALA A C 1
ATOM 703 O O . ALA A 1 95 ? 4.199 -18.922 -9.484 1 98.88 95 ALA A O 1
ATOM 704 N N . ASP A 1 96 ? 4.738 -17.234 -10.945 1 98.62 96 ASP A N 1
ATOM 705 C CA . ASP A 1 96 ? 5.383 -18.109 -11.906 1 98.62 96 ASP A CA 1
ATOM 706 C C . ASP A 1 96 ? 4.465 -19.281 -12.281 1 98.62 96 ASP A C 1
ATOM 708 O O . ASP A 1 96 ? 3.359 -19.062 -12.789 1 98.62 96 ASP A O 1
ATOM 712 N N . THR A 1 97 ? 4.812 -20.547 -11.977 1 98.31 97 THR A N 1
ATOM 713 C CA . THR A 1 97 ? 3.949 -21.672 -12.312 1 98.31 97 THR A CA 1
ATOM 714 C C . THR A 1 97 ? 2.66 -21.625 -11.5 1 98.31 97 THR A C 1
ATOM 716 O O . THR A 1 97 ? 1.62 -22.125 -11.938 1 98.31 97 THR A O 1
ATOM 719 N N . GLY A 1 98 ? 2.674 -21.047 -10.289 1 98.56 98 GLY A N 1
ATOM 720 C CA . GLY A 1 98 ? 1.429 -20.766 -9.594 1 98.56 98 GLY A CA 1
ATOM 721 C C . GLY A 1 98 ? 0.5 -19.859 -10.375 1 98.56 98 GLY A C 1
ATOM 722 O O . GLY A 1 98 ? -0.714 -20.062 -10.391 1 98.56 98 GLY A O 1
ATOM 723 N N . ALA A 1 99 ? 1.063 -18.859 -10.992 1 98.62 99 ALA A N 1
ATOM 724 C CA . ALA A 1 99 ? 0.28 -17.953 -11.844 1 98.62 99 ALA A CA 1
ATOM 725 C C . ALA A 1 99 ? -0.275 -18.703 -13.055 1 98.62 99 ALA A C 1
ATOM 727 O O . ALA A 1 99 ? -1.423 -18.484 -13.453 1 98.62 99 ALA A O 1
ATOM 728 N N . VAL A 1 100 ? 0.537 -19.562 -13.664 1 98.06 100 VAL A N 1
ATOM 729 C CA . VAL A 1 100 ? 0.089 -20.375 -14.797 1 98.06 100 VAL A CA 1
ATOM 730 C C . VAL A 1 100 ? -1.109 -21.219 -14.375 1 98.06 100 VAL A C 1
ATOM 732 O O . VAL A 1 100 ? -2.137 -21.234 -15.062 1 98.06 100 VAL A O 1
ATOM 735 N N . ALA A 1 101 ? -0.968 -21.891 -13.266 1 97.19 101 ALA A N 1
ATOM 736 C CA . ALA A 1 101 ? -2.021 -22.781 -12.781 1 97.19 101 ALA A CA 1
ATOM 737 C C . ALA A 1 101 ? -3.301 -22 -12.484 1 97.19 101 ALA A C 1
ATOM 739 O O . ALA A 1 101 ? -4.395 -22.422 -12.867 1 97.19 101 ALA A O 1
ATOM 740 N N . VAL A 1 102 ? -3.174 -20.875 -11.828 1 97.12 102 VAL A N 1
ATOM 741 C CA . VAL A 1 102 ? -4.328 -20.062 -11.477 1 97.12 102 VAL A CA 1
ATOM 742 C C . VAL A 1 102 ? -5.02 -19.562 -12.75 1 97.12 102 VAL A C 1
ATOM 744 O O . VAL A 1 102 ? -6.238 -19.703 -12.883 1 97.12 102 VAL A O 1
ATOM 747 N N . ALA A 1 103 ? -4.258 -19.031 -13.656 1 96.56 103 ALA A N 1
ATOM 748 C CA . ALA A 1 103 ? -4.82 -18.516 -14.906 1 96.56 103 ALA A CA 1
ATOM 749 C C . ALA A 1 103 ? -5.516 -19.625 -15.695 1 96.56 103 ALA A C 1
ATOM 751 O O . ALA A 1 103 ? -6.645 -19.453 -16.156 1 96.56 103 ALA A O 1
ATOM 752 N N . ALA A 1 104 ? -4.805 -20.75 -15.844 1 95.88 104 ALA A N 1
ATOM 753 C CA . ALA A 1 104 ? -5.367 -21.859 -16.594 1 95.88 104 ALA A CA 1
ATOM 754 C C . ALA A 1 104 ? -6.637 -22.391 -15.938 1 95.88 104 ALA A C 1
ATOM 756 O O . ALA A 1 104 ? -7.613 -22.703 -16.625 1 95.88 104 ALA A O 1
ATOM 757 N N . LEU A 1 105 ? -6.598 -22.5 -14.648 1 95.06 105 LEU A N 1
ATOM 758 C CA . LEU A 1 105 ? -7.75 -22.984 -13.898 1 95.06 105 LEU A CA 1
ATOM 759 C C . LEU A 1 105 ? -8.953 -22.062 -14.094 1 95.06 105 LEU A C 1
ATOM 761 O O . LEU A 1 105 ? -10.047 -22.531 -14.43 1 95.06 105 LEU A O 1
ATOM 765 N N . LEU A 1 106 ? -8.75 -20.766 -13.93 1 93.25 106 LEU A N 1
ATOM 766 C CA . LEU A 1 106 ? -9.844 -19.797 -14.039 1 93.25 106 LEU A CA 1
ATOM 767 C C . LEU A 1 106 ? -10.344 -19.719 -15.469 1 93.25 106 LEU A C 1
ATOM 769 O O . LEU A 1 106 ? -11.531 -19.453 -15.703 1 93.25 106 LEU A O 1
ATOM 773 N N . GLY A 1 107 ? -9.492 -19.969 -16.422 1 90.31 107 GLY A N 1
ATOM 774 C CA . GLY A 1 107 ? -9.867 -19.953 -17.812 1 90.31 107 GLY A CA 1
ATOM 775 C C . GLY A 1 107 ? -10.625 -21.203 -18.234 1 90.31 107 GLY A C 1
ATOM 776 O O . GLY A 1 107 ? -11.297 -21.203 -19.281 1 90.31 107 GLY A O 1
ATOM 777 N N . SER A 1 108 ? -10.438 -22.312 -17.547 1 84.44 108 SER A N 1
ATOM 778 C CA . SER A 1 108 ? -11.047 -23.578 -17.922 1 84.44 108 SER A CA 1
ATOM 779 C C . SER A 1 108 ? -12.531 -23.609 -17.578 1 84.44 108 SER A C 1
ATOM 781 O O . SER A 1 108 ? -13.258 -24.516 -18 1 84.44 108 SER A O 1
ATOM 783 N N . GLY A 1 109 ? -12.969 -22.656 -16.953 1 73.88 109 GLY A N 1
ATOM 784 C CA . GLY A 1 109 ? -14.359 -22.641 -16.516 1 73.88 109 GLY A CA 1
ATOM 785 C C . GLY A 1 109 ? -14.586 -23.312 -15.188 1 73.88 109 GLY A C 1
ATOM 786 O O . GLY A 1 109 ? -15.672 -23.219 -14.609 1 73.88 109 GLY A O 1
ATOM 787 N N . GLU A 1 110 ? -13.602 -24.109 -14.844 1 66.06 110 GLU A N 1
ATOM 788 C CA . GLU A 1 110 ? -13.68 -24.594 -13.469 1 66.06 110 GLU A CA 1
ATOM 789 C C . GLU A 1 110 ? -13.508 -23.453 -12.469 1 66.06 110 GLU A C 1
ATOM 791 O O . GLU A 1 110 ? -12.734 -22.531 -12.711 1 66.06 110 GLU A O 1
ATOM 796 N N . ARG A 1 111 ? -14.547 -23.078 -11.75 1 63.72 111 ARG A N 1
ATOM 797 C CA . ARG A 1 111 ? -14.43 -21.891 -10.914 1 63.72 111 ARG A CA 1
ATOM 798 C C . ARG A 1 111 ? -14.453 -22.25 -9.438 1 63.72 111 ARG A C 1
ATOM 800 O O . ARG A 1 111 ? -15.508 -22.25 -8.805 1 63.72 111 ARG A O 1
ATOM 807 N N . PRO A 1 112 ? -13.164 -22.703 -9.008 1 75.94 112 PRO A N 1
ATOM 808 C CA . PRO A 1 112 ? -13.234 -22.594 -7.547 1 75.94 112 PRO A CA 1
ATOM 809 C C . PRO A 1 112 ? -13.844 -21.281 -7.074 1 75.94 112 PRO A C 1
ATOM 811 O O . PRO A 1 112 ? -13.953 -20.328 -7.859 1 75.94 112 PRO A O 1
ATOM 814 N N . ASP A 1 113 ? -14.562 -21.266 -5.984 1 87.19 113 ASP A N 1
ATOM 815 C CA . ASP A 1 113 ? -15.195 -20.109 -5.359 1 87.19 113 ASP A CA 1
ATOM 816 C C . ASP A 1 113 ? -14.195 -18.969 -5.199 1 87.19 113 ASP A C 1
ATOM 818 O O . ASP A 1 113 ? -13.703 -18.703 -4.094 1 87.19 113 ASP A O 1
ATOM 822 N N . THR A 1 114 ? -13.695 -18.391 -6.414 1 95.38 114 THR A N 1
ATOM 823 C CA . THR A 1 114 ? -12.695 -17.328 -6.496 1 95.38 114 THR A CA 1
ATOM 824 C C . THR A 1 114 ? -13.289 -16.062 -7.098 1 95.38 114 THR A C 1
ATOM 826 O O . THR A 1 114 ? -14.008 -16.125 -8.094 1 95.38 114 THR A O 1
ATOM 829 N N . ASP A 1 115 ? -12.984 -14.914 -6.484 1 96.94 115 ASP A N 1
ATOM 830 C CA . ASP A 1 115 ? -13.594 -13.656 -6.906 1 96.94 115 ASP A CA 1
ATOM 831 C C . ASP A 1 115 ? -12.625 -12.836 -7.758 1 96.94 115 ASP A C 1
ATOM 833 O O . ASP A 1 115 ? -13.039 -11.922 -8.469 1 96.94 115 ASP A O 1
ATOM 837 N N . ALA A 1 116 ? -11.344 -13.117 -7.695 1 97.75 116 ALA A N 1
ATOM 838 C CA . ALA A 1 116 ? -10.328 -12.359 -8.422 1 97.75 116 ALA A CA 1
ATOM 839 C C . ALA A 1 116 ? -8.984 -13.078 -8.391 1 97.75 116 ALA A C 1
ATOM 841 O O . ALA A 1 116 ? -8.82 -14.078 -7.688 1 97.75 116 ALA A O 1
ATOM 842 N N . ALA A 1 117 ? -8.008 -12.594 -9.172 1 97.81 117 ALA A N 1
ATOM 843 C CA . ALA A 1 117 ? -6.688 -13.211 -9.203 1 97.81 117 ALA A CA 1
ATOM 844 C C . ALA A 1 117 ? -5.598 -12.156 -9.367 1 97.81 117 ALA A C 1
ATOM 846 O O . ALA A 1 117 ? -5.82 -11.109 -9.977 1 97.81 117 ALA A O 1
ATOM 847 N N . VAL A 1 118 ? -4.52 -12.383 -8.766 1 98.88 118 VAL A N 1
ATOM 848 C CA . VAL A 1 118 ? -3.254 -11.719 -9.055 1 98.88 118 VAL A CA 1
ATOM 849 C C . VAL A 1 118 ? -2.287 -12.703 -9.703 1 98.88 118 VAL A C 1
ATOM 851 O O . VAL A 1 118 ? -1.968 -13.742 -9.117 1 98.88 118 VAL A O 1
ATOM 854 N N . LEU A 1 119 ? -1.893 -12.422 -10.875 1 98.75 119 LEU A N 1
ATOM 855 C CA . LEU A 1 119 ? -0.929 -13.242 -11.602 1 98.75 119 LEU A CA 1
ATOM 856 C C . LEU A 1 119 ? 0.43 -12.555 -11.672 1 98.75 119 LEU A C 1
ATOM 858 O O . LEU A 1 119 ? 0.598 -11.57 -12.391 1 98.75 119 LEU A O 1
ATOM 862 N N . ALA A 1 120 ? 1.38 -13.055 -10.945 1 98.94 120 ALA A N 1
ATOM 863 C CA . ALA A 1 120 ? 2.688 -12.422 -10.812 1 98.94 120 ALA A CA 1
ATOM 864 C C . ALA A 1 120 ? 3.77 -13.234 -11.508 1 98.94 120 ALA A C 1
ATOM 866 O O . ALA A 1 120 ? 3.906 -14.438 -11.258 1 98.94 120 ALA A O 1
ATOM 867 N N . GLY A 1 121 ? 4.516 -12.57 -12.336 1 98.75 121 GLY A N 1
ATOM 868 C CA . GLY A 1 121 ? 5.613 -13.25 -13.008 1 98.75 121 GLY A CA 1
ATOM 869 C C . GLY A 1 121 ? 5.156 -14.406 -13.875 1 98.75 121 GLY A C 1
ATOM 870 O O . GLY A 1 121 ? 5.711 -15.508 -13.789 1 98.75 121 GLY A O 1
ATOM 871 N N . LEU A 1 122 ? 4.059 -14.25 -14.555 1 98.56 122 LEU A N 1
ATOM 872 C CA . LEU A 1 122 ? 3.621 -15.266 -15.508 1 98.56 122 LEU A CA 1
ATOM 873 C C . LEU A 1 122 ? 4.707 -15.547 -16.547 1 98.56 122 LEU A C 1
ATOM 875 O O . LEU A 1 122 ? 5.055 -14.664 -17.328 1 98.56 122 LEU A O 1
ATOM 879 N N . PRO A 1 123 ? 5.191 -16.734 -16.594 1 98.12 123 PRO A N 1
ATOM 880 C CA . PRO A 1 123 ? 6.336 -17 -17.484 1 98.12 123 PRO A CA 1
ATOM 881 C C . PRO A 1 123 ? 5.914 -17.344 -18.906 1 98.12 123 PRO A C 1
ATOM 883 O O . PRO A 1 123 ? 4.793 -17.797 -19.125 1 98.12 123 PRO A O 1
ATOM 886 N N . ALA A 1 124 ? 6.836 -17.062 -19.812 1 96.62 124 ALA A N 1
ATOM 887 C CA . ALA A 1 124 ? 6.648 -17.469 -21.203 1 96.62 124 ALA A CA 1
ATOM 888 C C . ALA A 1 124 ? 7.738 -18.453 -21.625 1 96.62 124 ALA A C 1
ATOM 890 O O . ALA A 1 124 ? 7.645 -19.078 -22.688 1 96.62 124 ALA A O 1
ATOM 891 N N . ARG A 1 125 ? 8.781 -18.547 -20.891 1 92.75 125 ARG A N 1
ATOM 892 C CA . ARG A 1 125 ? 9.898 -19.438 -21.156 1 92.75 125 ARG A CA 1
ATOM 893 C C . ARG A 1 125 ? 10.594 -19.859 -19.875 1 92.75 125 ARG A C 1
ATOM 895 O O . ARG A 1 125 ? 10.25 -19.391 -18.797 1 92.75 125 ARG A O 1
ATOM 902 N N . THR A 1 126 ? 11.469 -20.781 -20.031 1 91.25 126 THR A N 1
ATOM 903 C CA . THR A 1 126 ? 12.289 -21.234 -18.906 1 91.25 126 THR A CA 1
ATOM 904 C C . THR A 1 126 ? 13.641 -20.531 -18.906 1 91.25 126 THR A C 1
ATOM 906 O O . THR A 1 126 ? 14.07 -20 -19.922 1 91.25 126 THR A O 1
ATOM 909 N N . ALA A 1 127 ? 14.172 -20.5 -17.719 1 91.38 127 ALA A N 1
ATOM 910 C CA . ALA A 1 127 ? 15.5 -19.922 -17.609 1 91.38 127 ALA A CA 1
ATOM 911 C C . ALA A 1 127 ? 16.562 -20.844 -18.203 1 91.38 127 ALA A C 1
ATOM 913 O O . ALA A 1 127 ? 16.391 -22.062 -18.219 1 91.38 127 ALA A O 1
ATOM 914 N N . ALA A 1 128 ? 17.656 -20.234 -18.703 1 91.88 128 ALA A N 1
ATOM 915 C CA . ALA A 1 128 ? 18.812 -21.031 -19.094 1 91.88 128 ALA A C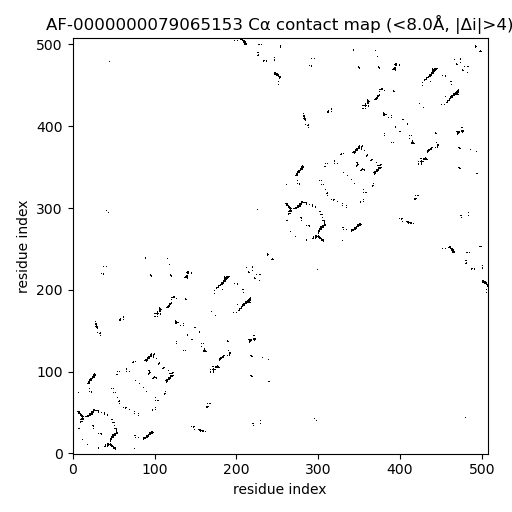A 1
ATOM 916 C C . ALA A 1 128 ? 19.5 -21.656 -17.875 1 91.88 128 ALA A C 1
ATOM 918 O O . ALA A 1 128 ? 19.609 -21.016 -16.828 1 91.88 128 ALA A O 1
ATOM 919 N N . PRO A 1 129 ? 19.922 -22.891 -18.109 1 92.69 129 PRO A N 1
ATOM 920 C CA . PRO A 1 129 ? 20.641 -23.484 -16.984 1 92.69 129 PRO A CA 1
ATOM 921 C C . PRO A 1 129 ? 21.844 -22.641 -16.547 1 92.69 129 PRO A C 1
ATOM 923 O O . PRO A 1 129 ? 22.5 -22.016 -17.391 1 92.69 129 PRO A O 1
ATOM 926 N N . GLY A 1 130 ? 22.062 -22.5 -15.273 1 94.25 130 GLY A N 1
ATOM 927 C CA . GLY A 1 130 ? 23.156 -21.766 -14.68 1 94.25 130 GLY A CA 1
ATOM 928 C C . GLY A 1 130 ? 23.406 -22.125 -13.227 1 94.25 130 GLY A C 1
ATOM 929 O O . GLY A 1 130 ? 22.828 -23.078 -12.711 1 94.25 130 GLY A O 1
ATOM 930 N N . ASP A 1 131 ? 24.375 -21.516 -12.562 1 97.06 131 ASP A N 1
ATOM 931 C CA . ASP A 1 131 ? 24.641 -21.75 -11.148 1 97.06 131 ASP A CA 1
ATOM 932 C C . ASP A 1 131 ? 23.625 -21.031 -10.266 1 97.06 131 ASP A C 1
ATOM 934 O O . ASP A 1 131 ? 22.656 -20.438 -10.773 1 97.06 131 ASP A O 1
ATOM 938 N N . TRP A 1 132 ? 23.75 -21.203 -9.023 1 97.94 132 TRP A N 1
ATOM 939 C CA . TRP A 1 132 ? 22.797 -20.656 -8.062 1 97.94 132 TRP A CA 1
ATOM 940 C C . TRP A 1 132 ? 22.719 -19.141 -8.164 1 97.94 132 TRP A C 1
ATOM 942 O O . TRP A 1 132 ? 21.641 -18.562 -8.133 1 97.94 132 TRP A O 1
ATOM 952 N N . ASP A 1 133 ? 23.828 -18.5 -8.359 1 97.75 133 ASP A N 1
ATOM 953 C CA . ASP A 1 133 ? 23.859 -17.047 -8.484 1 97.75 133 ASP A CA 1
ATOM 954 C C . ASP A 1 133 ? 23.125 -16.578 -9.742 1 97.75 133 ASP A C 1
ATOM 956 O O . ASP A 1 133 ? 22.469 -15.539 -9.742 1 97.75 133 ASP A O 1
ATOM 960 N N . ASP A 1 134 ? 23.297 -17.344 -10.828 1 97.81 134 ASP A N 1
ATOM 961 C CA . ASP A 1 134 ? 22.562 -17.031 -12.055 1 97.81 134 ASP A CA 1
ATOM 962 C C . ASP A 1 134 ? 21.062 -17.109 -11.828 1 97.81 134 ASP A C 1
ATOM 964 O O . ASP A 1 134 ? 20.312 -16.234 -12.289 1 97.81 134 ASP A O 1
ATOM 968 N N . GLU A 1 135 ? 20.641 -18.203 -11.203 1 98.44 135 GLU A N 1
ATOM 969 C CA . GLU A 1 135 ? 19.219 -18.344 -10.93 1 98.44 135 GLU A CA 1
ATOM 970 C C . GLU A 1 135 ? 18.703 -17.203 -10.062 1 98.44 135 GLU A C 1
ATOM 972 O O . GLU A 1 135 ? 17.641 -16.656 -10.336 1 98.44 135 GLU A O 1
ATOM 977 N N . LEU A 1 136 ? 19.484 -16.859 -9 1 98.62 136 LEU A N 1
ATOM 978 C CA . LEU A 1 136 ? 19.094 -15.75 -8.133 1 98.62 136 LEU A CA 1
ATOM 979 C C . LEU A 1 136 ? 18.969 -14.453 -8.922 1 98.62 136 LEU A C 1
ATOM 981 O O . LEU A 1 136 ? 18.047 -13.672 -8.711 1 98.62 136 LEU A O 1
ATOM 985 N N . ASP A 1 137 ? 19.859 -14.234 -9.875 1 98.31 137 ASP A N 1
ATOM 986 C CA . ASP A 1 137 ? 19.844 -13.016 -10.672 1 98.31 137 ASP A CA 1
ATOM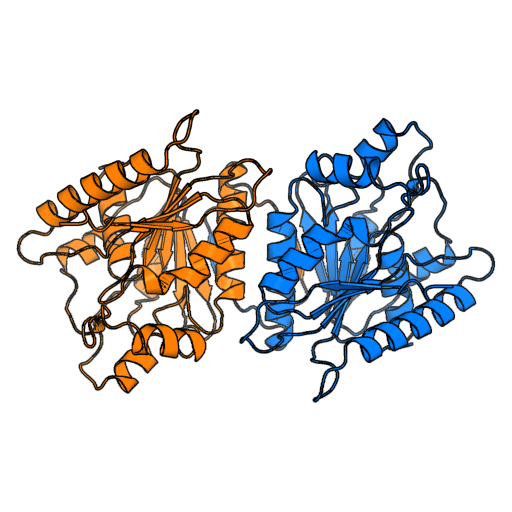 987 C C . ASP A 1 137 ? 18.578 -12.93 -11.523 1 98.31 137 ASP A C 1
ATOM 989 O O . ASP A 1 137 ? 18.062 -11.836 -11.75 1 98.31 137 ASP A O 1
ATOM 993 N N . VAL A 1 138 ? 18.141 -14.031 -12.023 1 98.69 138 VAL A N 1
ATOM 994 C CA . VAL A 1 138 ? 16.891 -14.07 -12.797 1 98.69 138 VAL A CA 1
ATOM 995 C C . VAL A 1 138 ? 15.711 -13.773 -11.883 1 98.69 138 VAL A C 1
ATOM 997 O O . VAL A 1 138 ? 14.797 -13.039 -12.258 1 98.69 138 VAL A O 1
ATOM 1000 N N . ARG A 1 139 ? 15.781 -14.234 -10.656 1 98.69 139 ARG A N 1
ATOM 1001 C CA . ARG A 1 139 ? 14.633 -14.195 -9.75 1 98.69 139 ARG A CA 1
ATOM 1002 C C . ARG A 1 139 ? 14.5 -12.82 -9.102 1 98.69 139 ARG A C 1
ATOM 1004 O O . ARG A 1 139 ? 13.414 -12.234 -9.086 1 98.69 139 ARG A O 1
ATOM 1011 N N . THR A 1 140 ? 15.625 -12.289 -8.547 1 98.75 140 THR A N 1
ATOM 1012 C CA . THR A 1 140 ? 15.461 -11.133 -7.68 1 98.75 140 THR A CA 1
ATOM 1013 C C . THR A 1 140 ? 16.812 -10.492 -7.383 1 98.75 140 THR A C 1
ATOM 1015 O O . THR A 1 140 ? 17.828 -11.188 -7.297 1 98.75 140 THR A O 1
ATOM 1018 N N . PHE A 1 141 ? 16.797 -9.195 -7.125 1 98.19 141 PHE A N 1
ATOM 1019 C CA . PHE A 1 141 ? 17.984 -8.508 -6.652 1 98.19 141 PHE A CA 1
ATOM 1020 C C . PHE A 1 141 ? 17.828 -8.062 -5.207 1 98.19 141 PHE A C 1
ATOM 1022 O O . PHE A 1 141 ? 18.703 -7.406 -4.645 1 98.19 141 PHE A O 1
ATOM 1029 N N . CYS A 1 142 ? 16.719 -8.359 -4.609 1 97.69 142 CYS A N 1
ATOM 1030 C CA . CYS A 1 142 ? 16.516 -8.047 -3.197 1 97.69 142 CYS A CA 1
ATOM 1031 C C . CYS A 1 142 ? 17.406 -8.922 -2.314 1 97.69 142 CYS A C 1
ATOM 1033 O O . CYS A 1 142 ? 17.219 -10.141 -2.271 1 97.69 142 CYS A O 1
ATOM 1035 N N . PRO A 1 143 ? 18.297 -8.344 -1.546 1 96.94 143 PRO A N 1
ATOM 1036 C CA . PRO A 1 143 ? 19.203 -9.164 -0.73 1 96.94 143 PRO A CA 1
ATOM 1037 C C . PRO A 1 143 ? 18.469 -9.992 0.314 1 96.94 143 PRO A C 1
ATOM 1039 O O . PRO A 1 143 ? 18.844 -11.141 0.569 1 96.94 143 PRO A O 1
ATOM 1042 N N . ALA A 1 144 ? 17.453 -9.43 0.917 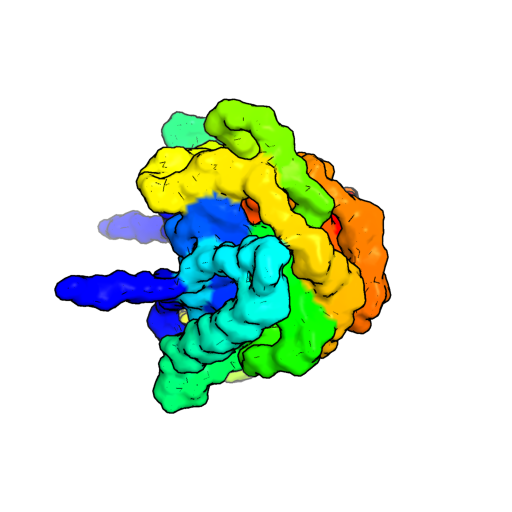1 96 144 ALA A N 1
ATOM 1043 C CA . ALA A 1 144 ? 16.688 -10.172 1.918 1 96 144 ALA A CA 1
ATOM 1044 C C . ALA A 1 144 ? 16.016 -11.391 1.302 1 96 144 ALA A C 1
ATOM 1046 O O . ALA A 1 144 ? 15.984 -12.461 1.907 1 96 144 ALA A O 1
ATOM 1047 N N . HIS A 1 145 ? 15.445 -11.219 0.121 1 97.81 145 HIS A N 1
ATOM 1048 C CA . HIS A 1 145 ? 14.781 -12.336 -0.527 1 97.81 145 HIS A CA 1
ATOM 1049 C C . HIS A 1 145 ? 15.781 -13.391 -0.984 1 97.81 145 HIS A C 1
ATOM 1051 O O . HIS A 1 145 ? 15.531 -14.594 -0.865 1 97.81 145 HIS A O 1
ATOM 1057 N N . ARG A 1 146 ? 16.922 -12.953 -1.544 1 98.31 146 ARG A N 1
ATOM 1058 C CA . ARG A 1 146 ? 17.984 -13.875 -1.902 1 98.31 146 ARG A CA 1
ATOM 1059 C C . ARG A 1 146 ? 18.406 -14.727 -0.706 1 98.31 146 ARG A C 1
ATOM 1061 O O . ARG A 1 146 ? 18.609 -15.938 -0.836 1 98.31 146 ARG A O 1
ATOM 1068 N N . SER A 1 147 ? 18.5 -14.07 0.445 1 97.81 147 SER A N 1
ATOM 1069 C CA . SER A 1 147 ? 18.859 -14.781 1.67 1 97.81 147 SER A CA 1
ATOM 1070 C C . SER A 1 147 ? 17.781 -15.797 2.047 1 97.81 147 SER A C 1
ATOM 1072 O O . SER A 1 147 ? 18.078 -16.906 2.477 1 97.81 147 SER A O 1
ATOM 1074 N N . THR A 1 148 ? 16.516 -15.406 1.916 1 97.81 148 THR A N 1
ATOM 1075 C CA . THR A 1 148 ? 15.398 -16.312 2.207 1 97.81 148 THR A CA 1
ATOM 1076 C C . THR A 1 148 ? 15.453 -17.547 1.315 1 97.81 148 THR A C 1
ATOM 1078 O O . THR A 1 148 ? 15.359 -18.672 1.804 1 97.81 148 THR A O 1
ATOM 1081 N N . LEU A 1 149 ? 15.602 -17.312 0.007 1 98.5 149 LEU A N 1
ATOM 1082 C CA . LEU A 1 149 ? 15.664 -18.422 -0.93 1 98.5 149 LEU A CA 1
ATOM 1083 C C . LEU A 1 149 ? 16.859 -19.328 -0.631 1 98.5 149 LEU A C 1
ATOM 1085 O O . LEU A 1 149 ? 16.734 -20.547 -0.628 1 98.5 149 LEU A O 1
ATOM 1089 N N . THR A 1 150 ? 18.016 -18.719 -0.382 1 98.5 150 THR A N 1
ATOM 1090 C CA . THR A 1 150 ? 19.25 -19.453 -0.151 1 98.5 150 THR A CA 1
ATOM 1091 C C . THR A 1 150 ? 19.172 -20.25 1.146 1 98.5 150 THR A C 1
ATOM 1093 O O . THR A 1 150 ? 19.719 -21.344 1.234 1 98.5 150 THR A O 1
ATOM 1096 N N . GLY A 1 151 ? 18.516 -19.703 2.119 1 98.25 151 GLY A N 1
ATOM 1097 C CA . GLY A 1 151 ? 18.469 -20.312 3.436 1 98.25 151 GLY A CA 1
ATOM 1098 C C . GLY A 1 151 ? 17.375 -21.359 3.564 1 98.25 151 GLY A C 1
ATOM 1099 O O . GLY A 1 151 ? 17.281 -22.047 4.582 1 98.25 151 GLY A O 1
ATOM 1100 N N . ASP A 1 152 ? 16.547 -21.484 2.617 1 98.19 152 ASP A N 1
ATOM 1101 C CA . ASP A 1 152 ? 15.422 -22.422 2.654 1 98.19 152 ASP A CA 1
ATOM 1102 C C . ASP A 1 152 ? 15.844 -23.812 2.154 1 98.19 152 ASP A C 1
ATOM 1104 O O . ASP A 1 152 ? 15.992 -24.016 0.948 1 98.19 152 ASP A O 1
ATOM 1108 N N . SER A 1 153 ? 15.945 -24.734 3.004 1 97.38 153 SER A N 1
ATOM 1109 C CA . SER A 1 153 ? 16.422 -26.078 2.668 1 97.38 153 SER A CA 1
ATOM 1110 C C . SER A 1 153 ? 15.43 -26.812 1.783 1 97.38 153 SER A C 1
ATOM 1112 O O . SER A 1 153 ? 15.789 -27.781 1.11 1 97.38 153 SER A O 1
ATOM 1114 N N . GLY A 1 154 ? 14.164 -26.328 1.798 1 97.56 154 GLY A N 1
ATOM 1115 C CA . GLY A 1 154 ? 13.148 -26.969 0.966 1 97.56 154 GLY A CA 1
ATOM 1116 C C . GLY A 1 154 ? 13.102 -26.406 -0.443 1 97.56 154 GLY A C 1
ATOM 1117 O O . GLY A 1 154 ? 12.398 -26.938 -1.304 1 97.56 154 GLY A O 1
ATOM 1118 N N . PHE A 1 155 ? 13.797 -25.281 -0.633 1 98.19 155 PHE A N 1
ATOM 1119 C CA . PHE A 1 155 ? 13.828 -24.672 -1.956 1 98.19 155 PHE A CA 1
ATOM 1120 C C . PHE A 1 155 ? 14.531 -25.578 -2.957 1 98.19 155 PHE A C 1
ATOM 1122 O O . PHE A 1 155 ? 15.594 -26.141 -2.66 1 98.19 155 PHE A O 1
ATOM 1129 N N . ARG A 1 156 ? 13.984 -25.766 -4.141 1 97.94 156 ARG A N 1
ATOM 1130 C CA . ARG A 1 156 ? 14.594 -26.594 -5.176 1 97.94 156 ARG A CA 1
ATOM 1131 C C . ARG A 1 156 ? 15.398 -25.75 -6.156 1 97.94 156 ARG A C 1
ATOM 1133 O O . ARG A 1 156 ? 14.883 -25.328 -7.188 1 97.94 156 ARG A O 1
ATOM 1140 N N . ARG A 1 157 ? 16.656 -25.641 -5.887 1 97.5 157 ARG A N 1
ATOM 1141 C CA . ARG A 1 157 ? 17.562 -24.906 -6.777 1 97.5 157 ARG A CA 1
ATOM 1142 C C . ARG A 1 157 ? 17.562 -25.531 -8.172 1 97.5 157 ARG A C 1
ATOM 1144 O O . ARG A 1 157 ? 17.531 -26.75 -8.32 1 97.5 157 ARG A O 1
ATOM 1151 N N . GLY A 1 158 ? 17.594 -24.703 -9.18 1 96.81 158 GLY A N 1
ATOM 1152 C CA . GLY A 1 158 ? 17.609 -25.141 -10.562 1 96.81 158 GLY A CA 1
ATOM 1153 C C . GLY A 1 158 ? 16.219 -25.328 -11.148 1 96.81 158 GLY A C 1
ATOM 1154 O O . GLY A 1 158 ? 16.062 -25.578 -12.352 1 96.81 158 GLY A O 1
ATOM 1155 N N . ALA A 1 159 ? 15.156 -25.188 -10.328 1 96.19 159 ALA A N 1
ATOM 1156 C CA . ALA A 1 159 ? 13.789 -25.469 -10.75 1 96.19 159 ALA A CA 1
ATOM 1157 C C . ALA A 1 159 ? 13.336 -24.5 -11.836 1 96.19 159 ALA A C 1
ATOM 1159 O O . ALA A 1 159 ? 12.469 -24.812 -12.648 1 96.19 159 ALA A O 1
ATOM 1160 N N . LEU A 1 160 ? 13.891 -23.281 -11.852 1 96.12 160 LEU A N 1
ATOM 1161 C CA . LEU A 1 160 ? 13.5 -22.266 -12.828 1 96.12 160 LEU A CA 1
ATOM 1162 C C . LEU A 1 160 ? 13.844 -22.719 -14.242 1 96.12 160 LEU A C 1
ATOM 1164 O O . LEU A 1 160 ? 13.32 -22.172 -15.219 1 96.12 160 LEU A O 1
ATOM 1168 N N . ASP A 1 161 ? 14.703 -23.766 -14.359 1 94.94 161 ASP A N 1
ATOM 1169 C CA . ASP A 1 161 ? 15.102 -24.312 -15.656 1 94.94 161 ASP A CA 1
ATOM 1170 C C . ASP A 1 161 ? 14.117 -25.391 -16.125 1 94.94 161 ASP A C 1
ATOM 1172 O O . ASP A 1 161 ? 14.172 -25.828 -17.266 1 94.94 161 ASP A O 1
ATOM 1176 N N . GLU A 1 162 ? 13.273 -25.75 -15.234 1 93.69 162 GLU A N 1
ATOM 1177 C CA . GLU A 1 162 ? 12.289 -26.766 -15.594 1 93.69 162 GLU A CA 1
ATOM 1178 C C . GLU A 1 162 ? 11.219 -26.203 -16.516 1 93.69 162 GLU A C 1
ATOM 1180 O O . GLU A 1 162 ? 10.703 -25.109 -16.281 1 93.69 162 GLU A O 1
ATOM 1185 N N . ALA A 1 163 ? 10.961 -26.891 -17.516 1 91.62 163 ALA A N 1
ATOM 1186 C CA . ALA A 1 163 ? 9.984 -26.438 -18.516 1 91.62 163 ALA A CA 1
ATOM 1187 C C . ALA A 1 163 ? 8.578 -26.422 -17.922 1 91.62 163 ALA A C 1
ATOM 1189 O O . ALA A 1 163 ? 8.219 -27.281 -17.125 1 91.62 163 ALA A O 1
ATOM 1190 N N . VAL A 1 164 ? 7.809 -25.438 -18.266 1 94.75 164 VAL A N 1
ATOM 1191 C CA . VAL A 1 164 ? 6.367 -25.406 -18.031 1 94.75 164 VAL A CA 1
ATOM 1192 C C . VAL A 1 164 ? 5.637 -26.047 -19.203 1 94.75 164 VAL A C 1
ATOM 1194 O O . VAL A 1 164 ? 5.934 -25.766 -20.359 1 94.75 164 VAL A O 1
ATOM 1197 N N . PRO A 1 165 ? 4.75 -27.016 -18.922 1 95.5 165 PRO A N 1
ATOM 1198 C CA . PRO A 1 165 ? 4.043 -27.656 -20.031 1 95.5 165 PRO A CA 1
ATOM 1199 C C . PRO A 1 165 ? 3.393 -26.656 -20.984 1 95.5 165 PRO A C 1
ATOM 1201 O O . PRO A 1 165 ? 2.645 -25.781 -20.547 1 95.5 165 PRO A O 1
ATOM 1204 N N . ASP A 1 166 ? 3.623 -26.812 -22.266 1 95.44 166 ASP A N 1
ATOM 1205 C CA . ASP A 1 166 ? 3.15 -25.891 -23.281 1 95.44 166 ASP A CA 1
ATOM 1206 C C . ASP A 1 166 ? 1.63 -25.75 -23.25 1 95.44 166 ASP A C 1
ATOM 1208 O O . ASP A 1 166 ? 1.091 -24.656 -23.422 1 95.44 166 ASP A O 1
ATOM 1212 N N . ALA A 1 167 ? 1.01 -26.844 -23.016 1 95.12 167 ALA A N 1
ATOM 1213 C CA . ALA A 1 167 ? -0.45 -26.844 -22.984 1 95.12 167 ALA A CA 1
ATOM 1214 C C . ALA A 1 167 ? -0.975 -25.938 -21.875 1 95.12 167 ALA A C 1
ATOM 1216 O O . ALA A 1 167 ? -1.981 -25.25 -22.047 1 95.12 167 ALA A O 1
ATOM 1217 N N . LEU A 1 168 ? -0.33 -25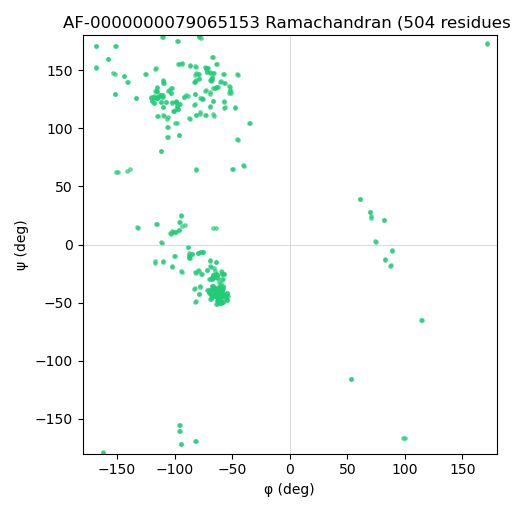.906 -20.766 1 95.62 168 LEU A N 1
ATOM 1218 C CA . LEU A 1 168 ? -0.762 -25.094 -19.641 1 95.62 168 LEU A CA 1
ATOM 1219 C C . LEU A 1 168 ? -0.396 -23.625 -19.859 1 95.62 168 LEU A C 1
ATOM 1221 O O . LEU A 1 168 ? -1.142 -22.719 -19.469 1 95.62 168 LEU A O 1
ATOM 1225 N N . LEU A 1 169 ? 0.774 -23.391 -20.484 1 96.38 169 LEU A N 1
ATOM 1226 C CA . LEU A 1 169 ? 1.13 -22.031 -20.859 1 96.38 169 LEU A CA 1
ATOM 1227 C C . LEU A 1 169 ? 0.108 -21.453 -21.828 1 96.38 169 LEU A C 1
ATOM 1229 O O . LEU A 1 169 ? -0.341 -20.312 -21.656 1 96.38 169 LEU A O 1
ATOM 1233 N N . THR A 1 170 ? -0.24 -22.266 -22.797 1 95.62 170 THR A N 1
ATOM 1234 C CA . THR A 1 170 ? -1.239 -21.844 -23.766 1 95.62 170 THR A CA 1
ATOM 1235 C C . THR A 1 170 ? -2.57 -21.547 -23.078 1 95.62 170 THR A C 1
ATOM 1237 O O . THR A 1 170 ? -3.189 -20.516 -23.328 1 95.62 170 THR A O 1
ATOM 1240 N N . ALA A 1 171 ? -2.984 -22.438 -22.188 1 94.5 171 ALA A N 1
ATOM 1241 C CA . ALA A 1 171 ? -4.23 -22.25 -21.453 1 94.5 171 ALA A CA 1
ATOM 1242 C C . ALA A 1 171 ? -4.18 -20.984 -20.609 1 94.5 171 ALA A C 1
ATOM 1244 O O . ALA A 1 171 ? -5.176 -20.266 -20.516 1 94.5 171 ALA A O 1
ATOM 1245 N N . ALA A 1 172 ? -3.072 -20.672 -20.016 1 95.94 172 ALA A N 1
ATOM 1246 C CA . ALA A 1 172 ? -2.914 -19.5 -19.156 1 95.94 172 ALA A CA 1
ATOM 1247 C C . ALA A 1 172 ? -2.994 -18.203 -19.969 1 95.94 172 ALA A C 1
ATOM 1249 O O . ALA A 1 172 ? -3.65 -17.25 -19.562 1 95.94 172 ALA A O 1
ATOM 1250 N N . TYR A 1 173 ? -2.344 -18.188 -21.094 1 96.44 173 TYR A N 1
ATOM 1251 C CA . TYR A 1 173 ? -2.246 -16.969 -21.906 1 96.44 173 TYR A CA 1
ATOM 1252 C C . TYR A 1 173 ? -3.498 -16.766 -22.75 1 96.44 173 TYR A C 1
ATOM 1254 O O . TYR A 1 173 ? -3.857 -15.633 -23.078 1 96.44 173 TYR A O 1
ATOM 1262 N N . GLU A 1 174 ? -4.184 -17.828 -23.016 1 93.69 174 GLU A N 1
ATOM 1263 C CA . GLU A 1 174 ? -5.305 -17.734 -23.953 1 93.69 174 GLU A CA 1
ATOM 1264 C C . GLU A 1 174 ? -6.637 -17.906 -23.234 1 93.69 174 GLU A C 1
ATOM 1266 O O . GLU A 1 174 ? -7.695 -17.625 -23.797 1 93.69 174 GLU A O 1
ATOM 1271 N N . GLY A 1 175 ? -6.504 -18.422 -22 1 88.75 175 GLY A N 1
ATOM 1272 C CA . GLY A 1 175 ? -7.734 -18.578 -21.234 1 88.75 175 GLY A CA 1
ATOM 1273 C C . GLY A 1 175 ? -8.391 -17.25 -20.891 1 88.75 175 GLY A C 1
ATOM 1274 O O . GLY A 1 175 ? -7.707 -16.234 -20.719 1 88.75 175 GLY A O 1
ATOM 1275 N N . GLU A 1 176 ? -9.727 -17.25 -20.828 1 83.38 176 GLU A N 1
ATOM 1276 C CA . GLU A 1 176 ? -10.469 -16.062 -20.453 1 83.38 176 GLU A CA 1
ATOM 1277 C C . GLU A 1 176 ? -11.039 -16.172 -19.031 1 83.38 176 GLU A C 1
ATOM 1279 O O . GLU A 1 176 ? -12.117 -16.734 -18.844 1 83.38 176 GLU A O 1
ATOM 1284 N N . ALA A 1 177 ? -10.219 -15.656 -18.172 1 81.81 177 ALA A N 1
ATOM 1285 C CA . ALA A 1 177 ? -10.742 -15.617 -16.812 1 81.81 177 ALA A CA 1
ATOM 1286 C C . ALA A 1 177 ? -11.883 -14.609 -16.703 1 81.81 177 ALA A C 1
ATOM 1288 O O . ALA A 1 177 ? -11.789 -13.492 -17.203 1 81.81 177 ALA A O 1
ATOM 1289 N N . ASP A 1 178 ? -13 -14.969 -16.125 1 87.06 178 ASP A N 1
ATOM 1290 C CA . ASP A 1 178 ? -14.156 -14.094 -16 1 87.06 178 ASP A CA 1
ATOM 1291 C C . ASP A 1 178 ? -14.141 -13.344 -14.664 1 87.06 178 ASP A C 1
ATOM 1293 O O . ASP A 1 178 ? -15.18 -12.891 -14.188 1 87.06 178 ASP A O 1
ATOM 1297 N N . VAL A 1 179 ? -13.008 -13.336 -14.008 1 94.38 179 VAL A N 1
ATOM 1298 C CA . VAL A 1 179 ? -12.883 -12.602 -12.758 1 94.38 179 VAL A CA 1
ATOM 1299 C C . VAL A 1 179 ? -11.867 -11.469 -12.914 1 94.38 179 VAL A C 1
ATOM 1301 O O . VAL A 1 179 ? -10.961 -11.555 -13.742 1 94.38 179 VAL A O 1
ATOM 1304 N N . PRO A 1 180 ? -12.031 -10.367 -12.133 1 97.06 180 PRO A N 1
ATOM 1305 C CA . PRO A 1 180 ? -11.008 -9.32 -12.148 1 97.06 180 PRO A CA 1
ATOM 1306 C C . PRO A 1 180 ? -9.602 -9.859 -11.898 1 97.06 180 PRO A C 1
ATOM 1308 O O . PRO A 1 180 ? -9.414 -10.703 -11.016 1 97.06 180 PRO A O 1
ATOM 1311 N N . THR A 1 181 ? -8.68 -9.461 -12.711 1 97.88 181 THR A N 1
ATOM 1312 C CA . THR A 1 181 ? -7.328 -10.016 -12.641 1 97.88 181 THR A CA 1
ATOM 1313 C C . THR A 1 181 ? -6.285 -8.898 -12.688 1 97.88 181 THR A C 1
ATOM 1315 O O . THR A 1 181 ? -6.348 -8.016 -13.547 1 97.88 181 THR A O 1
ATOM 1318 N N . LEU A 1 182 ? -5.422 -8.867 -11.734 1 98.75 182 LEU A N 1
ATOM 1319 C CA . LEU A 1 182 ? -4.227 -8.031 -11.75 1 98.75 182 LEU A CA 1
ATOM 1320 C C . LEU A 1 182 ? -3.012 -8.82 -12.219 1 98.75 182 LEU A C 1
ATOM 1322 O O . LEU A 1 182 ? -2.627 -9.812 -11.586 1 98.75 182 LEU A O 1
ATOM 1326 N N . ILE A 1 183 ? -2.465 -8.438 -13.312 1 98.75 183 ILE A N 1
ATOM 1327 C CA . ILE A 1 183 ? -1.243 -9.047 -13.828 1 98.75 183 ILE A CA 1
ATOM 1328 C C . ILE A 1 183 ? -0.043 -8.172 -13.469 1 98.75 183 ILE A C 1
ATOM 1330 O O . ILE A 1 183 ? -0.014 -6.98 -13.789 1 98.75 183 ILE A O 1
ATOM 1334 N N . LEU A 1 184 ? 0.924 -8.742 -12.781 1 98.94 184 LEU A N 1
ATOM 1335 C CA . LEU A 1 184 ? 2.133 -8.055 -12.336 1 98.94 184 LEU A CA 1
ATOM 1336 C C . LEU A 1 184 ? 3.369 -8.648 -13.008 1 98.94 184 LEU A C 1
ATOM 1338 O O . LEU A 1 184 ? 3.582 -9.859 -12.969 1 98.94 184 LEU A O 1
ATOM 1342 N N . THR A 1 185 ? 4.148 -7.801 -13.609 1 98.88 185 THR A N 1
ATOM 1343 C CA . THR A 1 185 ? 5.375 -8.25 -14.258 1 98.88 185 THR A CA 1
ATOM 1344 C C . THR A 1 185 ? 6.5 -7.242 -14.055 1 98.88 185 THR A C 1
ATOM 1346 O O . THR A 1 185 ? 6.254 -6.035 -14 1 98.88 185 THR A O 1
ATOM 1349 N N . GLY A 1 186 ? 7.703 -7.707 -13.812 1 98.81 186 GLY A N 1
ATOM 1350 C CA . GLY A 1 186 ? 8.867 -6.832 -13.828 1 98.81 186 GLY A CA 1
ATOM 1351 C C . GLY A 1 186 ? 9.352 -6.516 -15.227 1 98.81 186 GLY A C 1
ATOM 1352 O O . GLY A 1 186 ? 9.352 -7.387 -16.109 1 98.81 186 GLY A O 1
ATOM 1353 N N . ASP A 1 187 ? 9.797 -5.297 -15.406 1 98.31 187 ASP A N 1
ATOM 1354 C CA . ASP A 1 187 ? 10.273 -4.969 -16.75 1 98.31 187 ASP A CA 1
ATOM 1355 C C . ASP A 1 187 ? 11.68 -5.508 -16.969 1 98.31 187 ASP A C 1
ATOM 1357 O O . ASP A 1 187 ? 12.172 -5.52 -18.109 1 98.31 187 ASP A O 1
ATOM 1361 N N . ALA A 1 188 ? 12.344 -6.035 -15.953 1 98.38 188 ALA A N 1
ATOM 1362 C CA . ALA A 1 188 ? 13.641 -6.695 -16.094 1 98.38 188 ALA A CA 1
ATOM 1363 C C . ALA A 1 188 ? 13.492 -8.211 -16.016 1 98.38 188 ALA A C 1
ATOM 1365 O O . ALA A 1 188 ? 14.484 -8.93 -15.844 1 98.38 188 ALA A O 1
ATOM 1366 N N . ASP A 1 189 ? 12.289 -8.742 -16.047 1 98.62 189 ASP A N 1
ATOM 1367 C CA . ASP A 1 189 ? 12.023 -10.18 -15.992 1 98.62 189 ASP A CA 1
ATOM 1368 C C . ASP A 1 189 ? 12.391 -10.852 -17.312 1 98.62 189 ASP A C 1
ATOM 1370 O O . ASP A 1 189 ? 11.688 -10.703 -18.312 1 98.62 189 ASP A O 1
ATOM 1374 N N . PRO A 1 190 ? 13.398 -11.664 -17.344 1 97.75 190 PRO A N 1
ATOM 1375 C CA . PRO A 1 190 ? 13.82 -12.258 -18.609 1 97.75 190 PRO A CA 1
ATOM 1376 C C . PRO A 1 190 ? 12.922 -13.414 -19.047 1 97.75 190 PRO A C 1
ATOM 1378 O O . PRO A 1 190 ? 13.039 -13.906 -20.172 1 97.75 190 PRO A O 1
ATOM 1381 N N . LEU A 1 191 ? 12 -13.82 -18.234 1 98.19 191 LEU A N 1
ATOM 1382 C CA . LEU A 1 191 ? 11.164 -14.969 -18.562 1 98.19 191 LEU A CA 1
ATOM 1383 C C . LEU A 1 191 ? 9.805 -14.516 -19.094 1 98.19 191 LEU A C 1
ATOM 1385 O O . LEU A 1 191 ? 9 -15.336 -19.531 1 98.19 191 LEU A O 1
ATOM 1389 N N . ALA A 1 192 ? 9.531 -13.266 -18.984 1 97.94 192 ALA A N 1
ATOM 1390 C CA . ALA A 1 192 ? 8.242 -12.719 -19.406 1 97.94 192 ALA A CA 1
ATOM 1391 C C . ALA A 1 192 ? 8.211 -12.469 -20.906 1 97.94 192 ALA A C 1
ATOM 1393 O O . ALA A 1 192 ? 9.25 -12.211 -21.531 1 97.94 192 ALA A O 1
ATOM 1394 N N . ASP A 1 193 ? 7.137 -12.609 -21.5 1 98.06 193 ASP A N 1
ATOM 1395 C CA . ASP A 1 193 ? 6.82 -12.109 -22.844 1 98.06 193 ASP A CA 1
ATOM 1396 C C . ASP A 1 193 ? 5.871 -10.914 -22.766 1 98.06 193 ASP A C 1
ATOM 1398 O O . ASP A 1 193 ? 4.656 -11.094 -22.672 1 98.06 193 ASP A O 1
ATOM 1402 N N . ARG A 1 194 ? 6.398 -9.781 -22.906 1 97.38 194 ARG A N 1
ATOM 1403 C CA . ARG A 1 194 ? 5.652 -8.547 -22.672 1 97.38 194 ARG A CA 1
ATOM 1404 C C . ARG A 1 194 ? 4.5 -8.414 -23.656 1 97.38 194 ARG A C 1
ATOM 1406 O O . ARG A 1 194 ? 3.398 -8 -23.281 1 97.38 194 ARG A O 1
ATOM 1413 N N . ASP A 1 195 ? 4.797 -8.75 -24.891 1 97.44 195 ASP A N 1
ATOM 1414 C CA . ASP A 1 195 ? 3.748 -8.672 -25.906 1 97.44 195 ASP A CA 1
ATOM 1415 C C . ASP A 1 195 ? 2.602 -9.625 -25.578 1 97.44 195 ASP A C 1
ATOM 1417 O O . ASP A 1 195 ? 1.43 -9.266 -25.719 1 97.44 195 ASP A O 1
ATOM 1421 N N . ALA A 1 196 ? 2.916 -10.812 -25.203 1 97.44 196 ALA A N 1
ATOM 1422 C CA . ALA A 1 196 ? 1.898 -11.797 -24.859 1 97.44 196 ALA A CA 1
ATOM 1423 C C . ALA A 1 196 ? 1.081 -11.344 -23.641 1 97.44 196 ALA A C 1
ATOM 1425 O O . ALA A 1 196 ? -0.139 -11.523 -23.609 1 97.44 196 ALA A O 1
ATOM 1426 N N . LEU A 1 197 ? 1.745 -10.766 -22.672 1 97.94 197 LEU A N 1
ATOM 1427 C CA . LEU A 1 197 ? 1.063 -10.266 -21.484 1 97.94 197 LEU A CA 1
ATOM 1428 C C . LEU A 1 197 ? 0.079 -9.156 -21.844 1 97.94 197 LEU A C 1
ATOM 1430 O O . LEU A 1 197 ? -1.047 -9.133 -21.344 1 97.94 197 LEU A O 1
ATOM 1434 N N . GLU A 1 198 ? 0.531 -8.281 -22.656 1 97.38 198 GLU A N 1
ATOM 1435 C CA . GLU A 1 198 ? -0.333 -7.195 -23.094 1 97.38 198 GLU A CA 1
ATOM 1436 C C . GLU A 1 198 ? -1.562 -7.723 -23.828 1 97.38 198 GLU A C 1
ATOM 1438 O O . GLU A 1 198 ? -2.682 -7.27 -23.578 1 97.38 198 GLU A O 1
ATOM 1443 N N . ARG A 1 199 ? -1.326 -8.695 -24.703 1 96.38 199 ARG A N 1
ATOM 1444 C CA . ARG A 1 199 ? -2.434 -9.312 -25.438 1 96.38 199 ARG A CA 1
ATOM 1445 C C . ARG A 1 199 ? -3.406 -9.992 -24.484 1 96.38 199 ARG A C 1
ATOM 1447 O O . ARG A 1 199 ? -4.625 -9.875 -24.641 1 96.38 199 ARG A O 1
ATOM 1454 N N . THR A 1 200 ? -2.863 -10.688 -23.562 1 95.88 200 THR A N 1
ATOM 1455 C CA . THR A 1 200 ? -3.688 -11.375 -22.562 1 95.88 200 THR A CA 1
ATOM 1456 C C . THR A 1 200 ? -4.523 -10.375 -21.781 1 95.88 200 THR A C 1
ATOM 1458 O O . THR A 1 200 ? -5.734 -10.555 -21.625 1 95.88 200 THR A O 1
ATOM 1461 N N . ALA A 1 201 ? -3.92 -9.328 -21.266 1 95.88 201 ALA A N 1
ATOM 1462 C CA . ALA A 1 201 ? -4.621 -8.312 -20.484 1 95.88 201 ALA A CA 1
ATOM 1463 C C . ALA A 1 201 ? -5.75 -7.676 -21.297 1 95.88 201 ALA A C 1
ATOM 1465 O O . ALA A 1 201 ? -6.848 -7.461 -20.781 1 95.88 201 ALA A O 1
ATOM 1466 N N . LYS A 1 202 ? -5.492 -7.406 -22.516 1 93.56 202 LYS A N 1
ATOM 1467 C CA . LYS A 1 202 ? -6.469 -6.75 -23.375 1 93.56 202 LYS A CA 1
ATOM 1468 C C . LYS A 1 202 ? -7.641 -7.68 -23.688 1 93.56 202 LYS A C 1
ATOM 1470 O O . LYS A 1 202 ? -8.758 -7.215 -23.922 1 93.56 202 LYS A O 1
ATOM 1475 N N . SER A 1 203 ? -7.344 -8.969 -23.703 1 91.69 203 SER A N 1
ATOM 1476 C CA . SER A 1 203 ? -8.383 -9.93 -24.047 1 91.69 203 SER A CA 1
ATOM 1477 C C . SER A 1 203 ? -9.312 -10.195 -22.875 1 91.69 203 SER A C 1
ATOM 1479 O O . SER A 1 203 ? -10.414 -10.719 -23.047 1 91.69 203 SER A O 1
ATOM 1481 N N . HIS A 1 204 ? -8.883 -9.961 -21.625 1 91.94 204 HIS A N 1
ATOM 1482 C CA . HIS A 1 204 ? -9.68 -10.156 -20.406 1 91.94 204 HIS A CA 1
ATOM 1483 C C . HIS A 1 204 ? -10.586 -8.961 -20.156 1 91.94 204 HIS A C 1
ATOM 1485 O O . HIS A 1 204 ? -10.141 -7.809 -20.219 1 91.94 204 HIS A O 1
ATOM 1491 N N . PRO A 1 205 ? -11.836 -9.141 -19.938 1 89.69 205 PRO A N 1
ATOM 1492 C CA . PRO A 1 205 ? -12.773 -8.023 -19.766 1 89.69 205 PRO A CA 1
ATOM 1493 C C . PRO A 1 205 ? -12.477 -7.195 -18.516 1 89.69 205 PRO A C 1
ATOM 1495 O O . PRO A 1 205 ? -12.922 -6.051 -18.422 1 89.69 205 PRO A O 1
ATOM 1498 N N . ARG A 1 206 ? -11.812 -7.738 -17.531 1 94.44 206 ARG A N 1
ATOM 1499 C CA . ARG A 1 206 ? -11.523 -7.043 -16.281 1 94.44 206 ARG A CA 1
ATOM 1500 C C . ARG A 1 206 ? -10.102 -7.336 -15.812 1 94.44 206 ARG A C 1
ATOM 1502 O O . ARG A 1 206 ? -9.906 -7.902 -14.734 1 94.44 206 ARG A O 1
ATOM 1509 N N . ALA A 1 207 ? -9.18 -6.902 -16.578 1 96.81 207 ALA A N 1
ATOM 1510 C CA . ALA A 1 207 ? -7.789 -7.133 -16.203 1 96.81 207 ALA A CA 1
ATOM 1511 C C . ALA A 1 207 ? -7.004 -5.82 -16.172 1 96.81 207 ALA A C 1
ATOM 1513 O O . ALA A 1 207 ? -7.32 -4.883 -16.906 1 96.81 207 ALA A O 1
ATOM 1514 N N . ARG A 1 208 ? -6.09 -5.703 -15.336 1 97.69 208 ARG A N 1
ATOM 1515 C CA . ARG A 1 208 ? -5.059 -4.672 -15.281 1 97.69 208 ARG A CA 1
ATOM 1516 C C . ARG A 1 208 ? -3.668 -5.281 -15.43 1 97.69 208 ARG A C 1
ATOM 1518 O O . ARG A 1 208 ? -3.361 -6.305 -14.812 1 97.69 208 ARG A O 1
ATOM 1525 N N . LEU A 1 209 ? -2.924 -4.762 -16.328 1 98.62 209 LEU A N 1
ATOM 1526 C CA . LEU A 1 209 ? -1.506 -5.09 -16.438 1 98.62 209 LEU A CA 1
ATOM 1527 C C . LEU A 1 209 ? -0.645 -3.992 -15.828 1 98.62 209 LEU A C 1
ATOM 1529 O O . LEU A 1 209 ? -0.654 -2.852 -16.297 1 98.62 209 LEU A O 1
ATOM 1533 N N . SER A 1 210 ? 0.024 -4.309 -14.805 1 98.75 210 SER A N 1
ATOM 1534 C CA . SER A 1 210 ? 0.959 -3.408 -14.133 1 98.75 210 SER A CA 1
ATOM 1535 C C . SER A 1 210 ? 2.398 -3.893 -14.289 1 98.75 210 SER A C 1
ATOM 1537 O O . SER A 1 210 ? 2.707 -5.043 -13.977 1 98.75 210 SER A O 1
ATOM 1539 N N . THR A 1 211 ? 3.229 -3.029 -14.719 1 98.81 211 THR A N 1
ATOM 1540 C CA . THR A 1 211 ? 4.652 -3.312 -14.883 1 98.81 211 THR A CA 1
ATOM 1541 C C . THR A 1 211 ? 5.465 -2.645 -13.781 1 98.81 211 THR A C 1
ATOM 1543 O O . THR A 1 211 ? 5.242 -1.473 -13.461 1 98.81 211 THR A O 1
ATOM 1546 N N . VAL A 1 212 ? 6.336 -3.375 -13.195 1 98.88 212 VAL A N 1
ATOM 1547 C CA . VAL A 1 212 ? 7.172 -2.891 -12.094 1 98.88 212 VAL A CA 1
ATOM 1548 C C . VAL A 1 212 ? 8.57 -2.574 -12.617 1 98.88 212 VAL A C 1
ATOM 1550 O O . VAL A 1 212 ? 9.266 -3.453 -13.133 1 98.88 212 VAL A O 1
ATOM 1553 N N . ARG A 1 213 ? 9.039 -1.384 -12.453 1 98.5 213 ARG A N 1
ATOM 1554 C CA . ARG A 1 213 ? 10.312 -0.896 -12.969 1 98.5 213 ARG A CA 1
ATOM 1555 C C . ARG A 1 213 ? 11.484 -1.599 -12.289 1 98.5 213 ARG A C 1
ATOM 1557 O O . ARG A 1 213 ? 11.539 -1.677 -11.062 1 98.5 213 ARG A O 1
ATOM 1564 N N . ASP A 1 214 ? 12.336 -2.217 -13.086 1 98.38 214 ASP A N 1
ATOM 1565 C CA . ASP A 1 214 ? 13.602 -2.818 -12.695 1 98.38 214 ASP A CA 1
ATOM 1566 C C . ASP A 1 214 ? 13.383 -4.129 -11.945 1 98.38 214 ASP A C 1
ATOM 1568 O O . ASP A 1 214 ? 14.344 -4.742 -11.461 1 98.38 214 ASP A O 1
ATOM 1572 N N . ALA A 1 215 ? 12.156 -4.543 -11.812 1 98.75 215 ALA A N 1
ATOM 1573 C CA . ALA A 1 215 ? 11.898 -5.785 -11.094 1 98.75 215 ALA A CA 1
ATOM 1574 C C . ALA A 1 215 ? 12.164 -7 -11.977 1 98.75 215 ALA A C 1
ATOM 1576 O O . ALA A 1 215 ? 11.898 -6.965 -13.188 1 98.75 215 ALA A O 1
ATOM 1577 N N . HIS A 1 216 ? 12.609 -8.039 -11.367 1 98.75 216 HIS A N 1
ATOM 1578 C CA . HIS A 1 216 ? 12.914 -9.297 -12.039 1 98.75 216 HIS A CA 1
ATOM 1579 C C . HIS A 1 216 ? 11.742 -10.273 -11.945 1 98.75 216 HIS A C 1
ATOM 1581 O O . HIS A 1 216 ? 10.586 -9.859 -11.93 1 98.75 216 HIS A O 1
ATOM 1587 N N . HIS A 1 217 ? 12 -11.562 -12.039 1 98.88 217 HIS A N 1
ATOM 1588 C CA . HIS A 1 217 ? 10.969 -12.57 -12.227 1 98.88 217 HIS A CA 1
A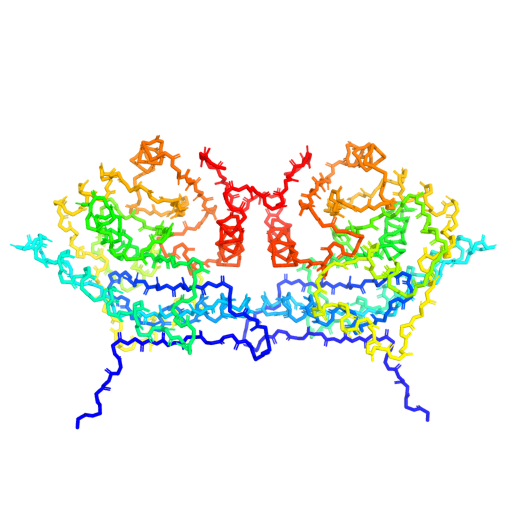TOM 1589 C C . HIS A 1 217 ? 10.109 -12.727 -10.977 1 98.88 217 HIS A C 1
ATOM 1591 O O . HIS A 1 217 ? 8.891 -12.906 -11.07 1 98.88 217 HIS A O 1
ATOM 1597 N N . ASP A 1 218 ? 10.742 -12.703 -9.789 1 98.81 218 ASP A N 1
ATOM 1598 C CA . ASP A 1 218 ? 10.008 -12.758 -8.531 1 98.81 218 ASP A CA 1
ATOM 1599 C C . ASP A 1 218 ? 9.469 -11.383 -8.156 1 98.81 218 ASP A C 1
ATOM 1601 O O . ASP A 1 218 ? 9.797 -10.844 -7.094 1 98.81 218 ASP A O 1
ATOM 1605 N N . VAL A 1 219 ? 8.609 -10.859 -8.922 1 98.94 219 VAL A N 1
ATOM 1606 C CA . VAL A 1 219 ? 8.156 -9.477 -8.875 1 98.94 219 VAL A CA 1
ATOM 1607 C C . VAL A 1 219 ? 7.465 -9.195 -7.543 1 98.94 219 VAL A C 1
ATOM 1609 O O . VAL A 1 219 ? 7.504 -8.07 -7.043 1 98.94 219 VAL A O 1
ATOM 1612 N N . LEU A 1 220 ? 6.879 -10.18 -6.836 1 98.88 220 LEU A N 1
ATOM 1613 C CA . LEU A 1 220 ? 6.227 -10.023 -5.543 1 98.88 220 LEU A CA 1
ATOM 1614 C C . LEU A 1 220 ? 7.258 -9.789 -4.441 1 98.88 220 LEU A C 1
ATOM 1616 O O . LEU A 1 220 ? 6.926 -9.273 -3.371 1 98.88 220 LEU A O 1
ATOM 1620 N N . ASN A 1 221 ? 8.508 -10.219 -4.711 1 98.5 221 ASN A N 1
ATOM 1621 C CA . ASN A 1 221 ? 9.492 -10.289 -3.631 1 98.5 221 ASN A CA 1
ATOM 1622 C C . ASN A 1 221 ? 10.82 -9.656 -4.043 1 98.5 221 ASN A C 1
ATOM 1624 O O . ASN A 1 221 ? 11.859 -9.945 -3.443 1 98.5 221 ASN A O 1
ATOM 1628 N N . ASP A 1 222 ? 10.828 -8.875 -5.141 1 98.56 222 ASP A N 1
ATOM 1629 C CA . ASP A 1 222 ? 12.047 -8.172 -5.543 1 98.56 222 ASP A CA 1
ATOM 1630 C C . ASP A 1 222 ? 12.211 -6.871 -4.762 1 98.56 222 ASP A C 1
ATOM 1632 O O . ASP A 1 222 ? 11.523 -6.648 -3.764 1 98.56 222 ASP A O 1
ATOM 1636 N N . MET A 1 223 ? 13.188 -5.973 -5.176 1 97.5 223 MET A N 1
ATOM 1637 C CA . MET A 1 223 ? 13.523 -4.746 -4.461 1 97.5 223 MET A CA 1
ATOM 1638 C C . MET A 1 223 ? 12.297 -3.857 -4.293 1 97.5 223 MET A C 1
ATOM 1640 O O . MET A 1 223 ? 12.203 -3.102 -3.326 1 97.5 223 MET A O 1
ATOM 1644 N N . GLN A 1 224 ? 11.336 -4.012 -5.18 1 98.25 224 GLN A N 1
ATOM 1645 C CA . GLN A 1 224 ? 10.18 -3.125 -5.246 1 98.25 224 GLN A CA 1
ATOM 1646 C C . GLN A 1 224 ? 8.992 -3.709 -4.488 1 98.25 224 GLN A C 1
ATOM 1648 O O . GLN A 1 224 ? 7.852 -3.291 -4.688 1 98.25 224 GLN A O 1
ATOM 1653 N N . HIS A 1 225 ? 9.227 -4.672 -3.58 1 98.06 225 HIS A N 1
ATOM 1654 C CA . HIS A 1 225 ? 8.18 -5.457 -2.945 1 98.06 225 HIS A CA 1
ATOM 1655 C C . HIS A 1 225 ? 7.188 -4.562 -2.207 1 98.06 225 HIS A C 1
ATOM 1657 O O . HIS A 1 225 ? 5.996 -4.875 -2.135 1 98.06 225 HIS A O 1
ATOM 1663 N N . ARG A 1 226 ? 7.625 -3.398 -1.704 1 97.69 226 ARG A N 1
ATOM 1664 C CA . ARG A 1 226 ? 6.723 -2.494 -0.998 1 97.69 226 ARG A CA 1
ATOM 1665 C C . ARG A 1 226 ? 5.707 -1.878 -1.952 1 97.69 226 ARG A C 1
ATOM 1667 O O . ARG A 1 226 ? 4.512 -1.837 -1.653 1 97.69 226 ARG A O 1
ATOM 1674 N N . SER A 1 227 ? 6.207 -1.403 -3.084 1 98.56 227 SER A N 1
ATOM 1675 C CA . SER A 1 227 ? 5.324 -0.842 -4.102 1 98.56 227 SER A CA 1
ATOM 1676 C C . SER A 1 227 ? 4.375 -1.899 -4.656 1 98.56 227 SER A C 1
ATOM 1678 O O . SER A 1 227 ? 3.207 -1.611 -4.93 1 98.56 227 SER A O 1
ATOM 1680 N N . VAL A 1 228 ? 4.859 -3.084 -4.809 1 98.88 228 VAL A N 1
ATOM 1681 C CA . VAL A 1 228 ? 4.051 -4.176 -5.34 1 98.88 228 VAL A CA 1
ATOM 1682 C C . VAL A 1 228 ? 2.959 -4.543 -4.34 1 98.88 228 VAL A C 1
ATOM 1684 O O . VAL A 1 228 ? 1.798 -4.723 -4.715 1 98.88 228 VAL A O 1
ATOM 1687 N N . ALA A 1 229 ? 3.322 -4.648 -3.043 1 98.75 229 ALA A N 1
ATOM 1688 C CA . ALA A 1 229 ? 2.312 -4.914 -2.02 1 98.75 229 ALA A CA 1
ATOM 1689 C C . ALA A 1 229 ? 1.263 -3.807 -1.988 1 98.75 229 ALA A C 1
ATOM 1691 O O . ALA A 1 229 ? 0.07 -4.078 -1.831 1 98.75 229 ALA A O 1
ATOM 1692 N N . ALA A 1 230 ? 1.705 -2.566 -2.113 1 98.62 230 ALA A N 1
ATOM 1693 C CA . ALA A 1 230 ? 0.766 -1.449 -2.17 1 98.62 230 ALA A CA 1
ATOM 1694 C C . ALA A 1 230 ? -0.174 -1.582 -3.365 1 98.62 230 ALA A C 1
ATOM 1696 O O . ALA A 1 230 ? -1.374 -1.318 -3.25 1 98.62 230 ALA A O 1
ATOM 1697 N N . GLU A 1 231 ? 0.319 -1.987 -4.52 1 98.75 231 GLU A N 1
ATOM 1698 C CA . GLU A 1 231 ? -0.497 -2.211 -5.707 1 98.75 231 GLU A CA 1
ATOM 1699 C C . GLU A 1 231 ? -1.53 -3.309 -5.473 1 98.75 231 GLU A C 1
ATOM 1701 O O . GLU A 1 231 ? -2.684 -3.182 -5.883 1 98.75 231 GLU A O 1
ATOM 1706 N N . ILE A 1 232 ? -1.125 -4.328 -4.797 1 98.88 232 ILE A N 1
ATOM 1707 C CA . ILE A 1 232 ? -2.027 -5.434 -4.504 1 98.88 232 ILE A CA 1
ATOM 1708 C C . ILE A 1 232 ? -3.123 -4.969 -3.547 1 98.88 232 ILE A C 1
ATOM 1710 O O . ILE A 1 232 ? -4.301 -5.27 -3.752 1 98.88 232 ILE A O 1
ATOM 1714 N N . VAL A 1 233 ? -2.773 -4.207 -2.492 1 98.62 233 VAL A N 1
ATOM 1715 C CA . VAL A 1 233 ? -3.768 -3.689 -1.559 1 98.62 233 VAL A CA 1
ATOM 1716 C C . VAL A 1 233 ? -4.746 -2.781 -2.297 1 98.62 233 VAL A C 1
ATOM 1718 O O . VAL A 1 233 ? -5.957 -2.85 -2.074 1 98.62 233 VAL A O 1
ATOM 1721 N N . THR A 1 234 ? -4.207 -1.898 -3.195 1 98.38 234 THR A N 1
ATOM 1722 C CA . THR A 1 234 ? -5.07 -1.053 -4.012 1 98.38 234 THR A CA 1
ATOM 1723 C C . THR A 1 234 ? -6.059 -1.898 -4.809 1 98.38 234 THR A C 1
ATOM 1725 O O . THR A 1 234 ? -7.254 -1.595 -4.852 1 98.38 234 THR A O 1
ATOM 1728 N N . PHE A 1 235 ? -5.609 -2.955 -5.398 1 98.81 235 PHE A N 1
ATOM 1729 C CA . PHE A 1 235 ? -6.453 -3.859 -6.172 1 98.81 235 PHE A CA 1
ATOM 1730 C C . PHE A 1 235 ? -7.516 -4.5 -5.289 1 98.81 235 PHE A C 1
ATOM 1732 O O . PHE A 1 235 ? -8.695 -4.508 -5.641 1 98.81 235 PHE A O 1
ATOM 1739 N N . LEU A 1 236 ? -7.121 -5.027 -4.121 1 98.75 236 LEU A N 1
ATOM 1740 C CA . LEU A 1 236 ? -8.039 -5.707 -3.211 1 98.75 236 LEU A CA 1
ATOM 1741 C C . LEU A 1 236 ? -9.133 -4.758 -2.734 1 98.75 236 LEU A C 1
ATOM 1743 O O . LEU A 1 236 ? -10.305 -5.141 -2.66 1 98.75 236 LEU A O 1
ATOM 1747 N N . GLU A 1 237 ? -8.75 -3.529 -2.432 1 98.06 237 GLU A N 1
ATOM 1748 C CA . GLU A 1 237 ? -9.727 -2.549 -1.972 1 98.06 237 GLU A CA 1
ATOM 1749 C C . GLU A 1 237 ? -10.648 -2.111 -3.109 1 98.06 237 GLU A C 1
ATOM 1751 O O . GLU A 1 237 ? -11.836 -1.878 -2.898 1 98.06 237 GLU A O 1
ATOM 1756 N N . THR A 1 238 ? -10.094 -1.948 -4.305 1 97.81 238 THR A N 1
ATOM 1757 C CA . THR A 1 238 ? -10.891 -1.643 -5.484 1 97.81 238 THR A CA 1
ATOM 1758 C C . THR A 1 238 ? -11.906 -2.75 -5.754 1 97.81 238 THR A C 1
ATOM 1760 O O . THR A 1 238 ? -13.062 -2.475 -6.09 1 97.81 238 THR A O 1
ATOM 1763 N N . LEU A 1 239 ? -11.445 -4 -5.621 1 97.88 239 LEU A N 1
ATOM 1764 C CA . LEU A 1 239 ? -12.32 -5.156 -5.773 1 97.88 239 LEU A CA 1
ATOM 1765 C C . LEU A 1 239 ? -13.5 -5.07 -4.809 1 97.88 239 LEU A C 1
ATOM 1767 O O . LEU A 1 239 ? -14.648 -5.297 -5.203 1 97.88 239 LEU A O 1
ATOM 1771 N N . ARG A 1 240 ? -13.266 -4.699 -3.545 1 95.88 240 ARG A N 1
ATOM 1772 C CA . ARG A 1 240 ? -14.305 -4.602 -2.521 1 95.88 240 ARG A CA 1
ATOM 1773 C C . ARG A 1 240 ? -15.289 -3.48 -2.844 1 95.88 240 ARG A C 1
ATOM 1775 O O . ARG A 1 240 ? -16.438 -3.514 -2.406 1 95.88 240 ARG A O 1
ATOM 1782 N N . ASP A 1 241 ? -14.75 -2.514 -3.588 1 94.69 241 ASP A N 1
ATOM 1783 C CA . ASP A 1 241 ? -15.586 -1.377 -3.957 1 94.69 241 ASP A CA 1
ATOM 1784 C C . ASP A 1 241 ? -16.219 -1.582 -5.332 1 94.69 241 ASP A C 1
ATOM 1786 O O . ASP A 1 241 ? -16.469 -0.616 -6.055 1 94.69 241 ASP A O 1
ATOM 1790 N N . GLY A 1 242 ? -16.406 -2.838 -5.812 1 95.12 242 GLY A N 1
ATOM 1791 C CA . GLY A 1 242 ? -17.062 -3.152 -7.07 1 95.12 242 GLY A CA 1
ATOM 1792 C C . GLY A 1 242 ? -16.25 -2.738 -8.289 1 95.12 242 GLY A C 1
ATOM 1793 O O . GLY A 1 242 ? -16.812 -2.311 -9.297 1 95.12 242 GLY A O 1
ATOM 1794 N N . LEU A 1 243 ? -14.906 -2.707 -8.141 1 96.31 243 LEU A N 1
ATOM 1795 C CA . LEU A 1 243 ? -13.938 -2.387 -9.188 1 96.31 243 LEU A CA 1
ATOM 1796 C C . LEU A 1 243 ? -14 -0.907 -9.547 1 96.31 243 LEU A C 1
ATOM 1798 O O . LEU A 1 243 ? -13.727 -0.529 -10.688 1 96.31 243 LEU A O 1
ATOM 1802 N N . VAL A 1 244 ? -14.461 -0.109 -8.641 1 95.94 244 VAL A N 1
ATOM 1803 C CA . VAL A 1 244 ? -14.344 1.343 -8.719 1 95.94 244 VAL A CA 1
ATOM 1804 C C . VAL A 1 244 ? -13.133 1.807 -7.91 1 95.94 244 VAL A C 1
ATOM 1806 O O . VAL A 1 244 ? -13.016 1.496 -6.723 1 95.94 244 VAL A O 1
ATOM 1809 N N . PRO A 1 245 ? -12.211 2.467 -8.555 1 96.5 245 PRO A N 1
ATOM 1810 C CA . PRO A 1 245 ? -11.008 2.902 -7.832 1 96.5 245 PRO A CA 1
ATOM 1811 C C . PRO A 1 245 ? -11.344 3.689 -6.562 1 96.5 245 PRO A C 1
ATOM 1813 O O . PRO A 1 245 ? -12.227 4.551 -6.582 1 96.5 245 PRO A O 1
ATOM 1816 N N . VAL A 1 246 ? -10.672 3.406 -5.488 1 98.19 246 VAL A N 1
ATOM 1817 C CA . VAL A 1 246 ? -10.852 4.082 -4.207 1 98.19 246 VAL A CA 1
ATOM 1818 C C . VAL A 1 246 ? -10.133 5.426 -4.223 1 98.19 246 VAL A C 1
ATOM 1820 O O . VAL A 1 246 ? -10.648 6.422 -3.717 1 98.19 246 VAL A O 1
ATOM 1823 N N . VAL A 1 247 ? -8.922 5.48 -4.762 1 98.44 247 VAL A N 1
ATOM 1824 C CA . VAL A 1 247 ? -8.117 6.688 -4.918 1 98.44 247 VAL A CA 1
ATOM 1825 C C . VAL A 1 247 ? -8 7.043 -6.398 1 98.44 247 VAL A C 1
ATOM 1827 O O . VAL A 1 247 ? -7.691 6.188 -7.23 1 98.44 247 VAL A O 1
ATOM 1830 N N . THR A 1 248 ? -8.328 8.234 -6.77 1 97.38 248 THR A N 1
ATOM 1831 C CA . THR A 1 248 ? -8.172 8.75 -8.125 1 97.38 248 THR A CA 1
ATOM 1832 C C . THR A 1 248 ? -7.152 9.883 -8.156 1 97.38 248 THR A C 1
ATOM 1834 O O . THR A 1 248 ? -7.234 10.82 -7.363 1 97.38 248 THR A O 1
ATOM 1837 N N . VAL A 1 249 ? -6.16 9.797 -9.016 1 96.81 249 VAL A N 1
ATOM 1838 C CA . VAL A 1 249 ? -5.195 10.867 -9.234 1 96.81 249 VAL A CA 1
ATOM 1839 C C . VAL A 1 249 ? -5.781 11.906 -10.188 1 96.81 249 VAL A C 1
ATOM 1841 O O . VAL A 1 249 ? -5.957 11.625 -11.383 1 96.81 249 VAL A O 1
ATOM 1844 N N . GLU A 1 250 ? -6.051 13.07 -9.695 1 96.19 250 GLU A N 1
ATOM 1845 C CA . GLU A 1 250 ? -6.676 14.109 -10.5 1 96.19 250 GLU A CA 1
ATOM 1846 C C . GLU A 1 250 ? -5.645 14.859 -11.336 1 96.19 250 GLU A C 1
ATOM 1848 O O . GLU A 1 250 ? -5.934 15.289 -12.453 1 96.19 250 GLU A O 1
ATOM 1853 N N . SER A 1 251 ? -4.543 15.062 -10.766 1 95 251 SER A N 1
ATOM 1854 C CA . SER A 1 251 ? -3.408 15.68 -11.445 1 95 251 SER A CA 1
ATOM 1855 C C . SER A 1 251 ? -2.086 15.211 -10.844 1 95 251 SER A C 1
ATOM 1857 O O . SER A 1 251 ? -2.023 14.859 -9.664 1 95 251 SER A O 1
ATOM 1859 N N . SER A 1 252 ? -1.105 15.117 -11.688 1 94.69 252 SER A N 1
ATOM 1860 C CA . SER A 1 252 ? 0.22 14.695 -11.25 1 94.69 252 SER A CA 1
ATOM 1861 C C . SER A 1 252 ? 1.312 15.289 -12.133 1 94.69 252 SER A C 1
ATOM 1863 O O . SER A 1 252 ? 1.216 15.242 -13.359 1 94.69 252 SER A O 1
ATOM 1865 N N . ASP A 1 253 ? 2.312 15.898 -11.484 1 91.19 253 ASP A N 1
ATOM 1866 C CA . ASP A 1 253 ? 3.469 16.391 -12.227 1 91.19 253 ASP A CA 1
ATOM 1867 C C . ASP A 1 253 ? 4.637 15.414 -12.141 1 91.19 253 ASP A C 1
ATOM 1869 O O . ASP A 1 253 ? 5.781 15.781 -12.414 1 91.19 253 ASP A O 1
ATOM 1873 N N . TRP A 1 254 ? 4.289 14.328 -11.641 1 86.25 254 TRP A N 1
ATOM 1874 C CA . TRP A 1 254 ? 5.25 13.227 -11.641 1 86.25 254 TRP A CA 1
ATOM 1875 C C . TRP A 1 254 ? 4.543 11.891 -11.82 1 86.25 254 TRP A C 1
ATOM 1877 O O . TRP A 1 254 ? 3.33 11.789 -11.633 1 86.25 254 TRP A O 1
ATOM 1887 N N . MET B 1 1 ? 9.281 15.5 37.375 1 30.89 1 MET B N 1
ATOM 1888 C CA . MET B 1 1 ? 8.406 15.945 36.281 1 30.89 1 MET B CA 1
ATOM 1889 C C . MET B 1 1 ? 8.68 15.148 35 1 30.89 1 MET B C 1
ATOM 1891 O O . MET B 1 1 ? 9.758 15.25 34.438 1 30.89 1 MET B O 1
ATOM 1895 N N . THR B 1 2 ? 8.375 13.977 34.781 1 36.34 2 THR B N 1
ATOM 1896 C CA . THR B 1 2 ? 8.797 13.07 33.719 1 36.34 2 THR B CA 1
ATOM 1897 C C . THR B 1 2 ? 8.727 13.766 32.375 1 36.34 2 THR B C 1
ATOM 1899 O O . THR B 1 2 ? 7.691 14.32 32 1 36.34 2 THR B O 1
ATOM 1902 N N . GLU B 1 3 ? 9.633 14.383 31.859 1 38.28 3 GLU B N 1
ATOM 1903 C CA . GLU B 1 3 ? 9.719 15.188 30.641 1 38.28 3 GLU B CA 1
ATOM 1904 C C . GLU B 1 3 ? 8.945 14.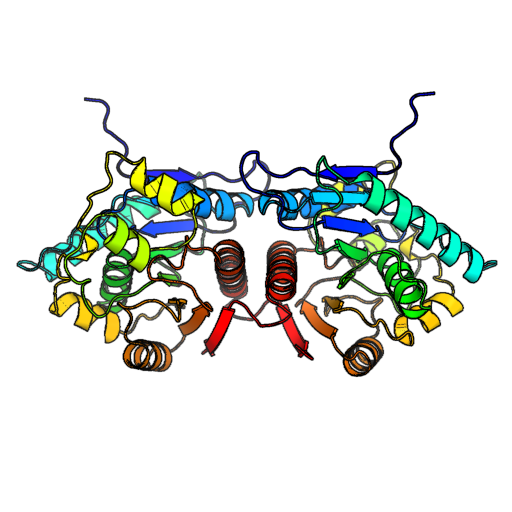547 29.5 1 38.28 3 GLU B C 1
ATOM 1906 O O . GLU B 1 3 ? 9.25 13.422 29.094 1 38.28 3 GLU B O 1
ATOM 1911 N N . HIS B 1 4 ? 7.543 14.477 29.562 1 49.38 4 HIS B N 1
ATOM 1912 C CA . HIS B 1 4 ? 6.613 13.914 28.594 1 49.38 4 HIS B CA 1
ATOM 1913 C C . HIS B 1 4 ? 7.105 14.133 27.156 1 49.38 4 HIS B C 1
ATOM 1915 O O . HIS B 1 4 ? 7.41 15.266 26.781 1 49.38 4 HIS B O 1
ATOM 1921 N N . ALA B 1 5 ? 7.57 13.188 26.578 1 62 5 ALA B N 1
ATOM 1922 C CA . ALA B 1 5 ? 8.094 13.273 25.219 1 62 5 ALA B CA 1
ATOM 1923 C C . ALA B 1 5 ? 7.117 14 24.297 1 62 5 ALA B C 1
ATOM 1925 O O . ALA B 1 5 ? 5.91 13.766 24.359 1 62 5 ALA B O 1
ATOM 1926 N N . GLU B 1 6 ? 7.414 15.086 23.734 1 87.56 6 GLU B N 1
ATOM 1927 C CA . GLU B 1 6 ? 6.699 15.922 22.766 1 87.56 6 GLU B CA 1
ATOM 1928 C C . GLU B 1 6 ? 6.504 15.195 21.438 1 87.56 6 GLU B C 1
ATOM 1930 O O . GLU B 1 6 ? 6.121 15.805 20.453 1 87.56 6 GLU B O 1
ATOM 1935 N N . TYR B 1 7 ? 6.723 13.797 21.422 1 96.62 7 TYR B N 1
ATOM 1936 C CA . TYR B 1 7 ? 6.543 13.023 20.203 1 96.62 7 TYR B CA 1
ATOM 1937 C C . TYR B 1 7 ? 6.301 11.555 20.516 1 96.62 7 TYR B C 1
ATOM 1939 O O . TYR B 1 7 ? 6.535 11.109 21.656 1 96.62 7 TYR B O 1
ATOM 1947 N N . THR B 1 8 ? 5.734 10.734 19.656 1 97.88 8 THR B N 1
ATOM 1948 C CA . THR B 1 8 ? 5.641 9.281 19.656 1 97.88 8 THR B CA 1
ATOM 1949 C C . THR B 1 8 ? 6.391 8.688 18.469 1 97.88 8 THR B C 1
ATOM 1951 O O . THR B 1 8 ? 6.25 9.164 17.328 1 97.88 8 THR B O 1
ATOM 1954 N N . ASP B 1 9 ? 7.203 7.691 18.734 1 97.75 9 ASP B N 1
ATOM 1955 C CA . ASP B 1 9 ? 7.957 7.008 17.688 1 97.75 9 ASP B CA 1
ATOM 1956 C C . ASP B 1 9 ? 7.324 5.664 17.344 1 97.75 9 ASP B C 1
ATOM 1958 O O . ASP B 1 9 ? 6.871 4.938 18.234 1 97.75 9 ASP B O 1
ATOM 1962 N N . HIS B 1 10 ? 7.211 5.395 16.094 1 96.12 10 HIS B N 1
ATOM 1963 C CA . HIS B 1 10 ? 6.883 4.066 15.586 1 96.12 10 HIS B CA 1
ATOM 1964 C C . HIS B 1 10 ? 8.07 3.451 14.852 1 96.12 10 HIS B C 1
ATOM 1966 O O . HIS B 1 10 ? 8.57 4.023 13.875 1 96.12 10 HIS B O 1
ATOM 1972 N N . HIS B 1 11 ? 8.484 2.299 15.297 1 90.5 11 HIS B N 1
ATOM 1973 C CA . HIS B 1 11 ? 9.672 1.655 14.75 1 90.5 11 HIS B CA 1
ATOM 1974 C C . HIS B 1 11 ? 9.305 0.413 13.938 1 90.5 11 HIS B C 1
ATOM 1976 O O . HIS B 1 11 ? 8.359 -0.301 14.289 1 90.5 11 HIS B O 1
ATOM 1982 N N . GLY B 1 12 ? 10.023 0.296 12.891 1 86.62 12 GLY B N 1
ATOM 1983 C CA . GLY B 1 12 ? 9.836 -0.865 12.031 1 86.62 12 GLY B CA 1
ATOM 1984 C C . GLY B 1 12 ? 10.508 -2.115 12.57 1 86.62 12 GLY B C 1
ATOM 1985 O O . GLY B 1 12 ? 11.031 -2.115 13.688 1 86.62 12 GLY B O 1
ATOM 1986 N N . PRO B 1 13 ? 10.375 -3.18 11.852 1 83.44 13 PRO B N 1
ATOM 1987 C CA . PRO B 1 13 ? 11.016 -4.434 12.258 1 83.44 13 PRO B CA 1
ATOM 1988 C C . PRO B 1 13 ? 12.539 -4.34 12.25 1 83.44 13 PRO B C 1
ATOM 1990 O O . PRO B 1 13 ? 13.109 -3.469 11.586 1 83.44 13 PRO B O 1
ATOM 1993 N N . GLU B 1 14 ? 13.117 -5.176 13.039 1 83.81 14 GLU B N 1
ATOM 1994 C CA . GLU B 1 14 ? 14.578 -5.246 13.016 1 83.81 14 GLU B CA 1
ATOM 1995 C C . GLU B 1 14 ? 15.078 -5.91 11.742 1 83.81 14 GLU B C 1
ATOM 1997 O O . GLU B 1 14 ? 14.414 -6.789 11.188 1 83.81 14 GLU B O 1
ATOM 2002 N N . GLY B 1 15 ? 16.266 -5.484 11.281 1 82.44 15 GLY B N 1
ATOM 2003 C CA . GLY B 1 15 ? 16.844 -6.152 10.125 1 82.44 15 GLY B CA 1
ATOM 2004 C C . GLY B 1 15 ? 16.938 -5.258 8.906 1 82.44 15 GLY B C 1
ATOM 2005 O O . GLY B 1 15 ? 18.047 -4.887 8.492 1 82.44 15 GLY B O 1
ATOM 2006 N N . PRO B 1 16 ? 15.68 -4.918 8.5 1 83.25 16 PRO B N 1
ATOM 2007 C CA . PRO B 1 16 ? 15.742 -4.09 7.289 1 83.25 16 PRO B CA 1
ATOM 2008 C C . PRO B 1 16 ? 16.312 -2.701 7.555 1 83.25 16 PRO B C 1
ATOM 2010 O O . PRO B 1 16 ? 16.109 -2.139 8.633 1 83.25 16 PRO B O 1
ATOM 2013 N N . ALA B 1 17 ? 16.969 -2.191 6.57 1 89.69 17 ALA B N 1
ATOM 2014 C CA . ALA B 1 17 ? 17.438 -0.808 6.641 1 89.69 17 ALA B CA 1
ATOM 2015 C C . ALA B 1 17 ? 16.266 0.164 6.621 1 89.69 17 ALA B C 1
ATOM 2017 O O . ALA B 1 17 ? 15.273 -0.06 5.914 1 89.69 17 ALA B O 1
ATOM 2018 N N . ILE B 1 18 ? 16.406 1.198 7.367 1 94.88 18 ILE B N 1
ATOM 2019 C CA . ILE B 1 18 ? 15.391 2.25 7.352 1 94.88 18 ILE B CA 1
ATOM 2020 C C . ILE B 1 18 ? 15.344 2.902 5.969 1 94.88 18 ILE B C 1
ATOM 2022 O O . ILE B 1 18 ? 16.391 3.211 5.387 1 94.88 18 ILE B O 1
ATOM 2026 N N . ARG B 1 19 ? 14.141 3.107 5.477 1 95.56 19 ARG B N 1
ATOM 2027 C CA . ARG B 1 19 ? 13.938 3.529 4.098 1 95.56 19 ARG B CA 1
ATOM 2028 C C . ARG B 1 19 ? 13.812 5.047 4 1 95.56 19 ARG B C 1
ATOM 2030 O O . ARG B 1 19 ? 14.039 5.629 2.939 1 95.56 19 ARG B O 1
ATOM 2037 N N . GLY B 1 20 ? 13.477 5.684 4.973 1 97.19 20 GLY B N 1
ATOM 2038 C CA . GLY B 1 20 ? 13.219 7.113 5.062 1 97.19 20 GLY B CA 1
ATOM 2039 C C . GLY B 1 20 ? 12.617 7.531 6.391 1 97.19 20 GLY B C 1
ATOM 2040 O O . GLY B 1 20 ? 12.383 6.695 7.262 1 97.19 20 GLY B O 1
ATOM 2041 N N . THR B 1 21 ? 12.492 8.797 6.598 1 98 21 THR B N 1
ATOM 2042 C CA . THR B 1 21 ? 11.945 9.383 7.82 1 98 21 THR B CA 1
ATOM 2043 C C . THR B 1 21 ? 10.641 10.109 7.535 1 98 21 THR B C 1
ATOM 2045 O O . THR B 1 21 ? 10.562 10.906 6.598 1 98 21 THR B O 1
ATOM 2048 N N . VAL B 1 22 ? 9.617 9.758 8.281 1 98.81 22 VAL B N 1
ATOM 2049 C CA . VAL B 1 22 ? 8.312 10.406 8.164 1 98.81 22 VAL B CA 1
ATOM 2050 C C . VAL B 1 22 ? 7.957 11.094 9.477 1 98.81 22 VAL B C 1
ATOM 2052 O O . VAL B 1 22 ? 7.953 10.461 10.539 1 98.81 22 VAL B O 1
ATOM 2055 N N . VAL B 1 23 ? 7.734 12.352 9.445 1 98.56 23 VAL B N 1
ATOM 2056 C CA . VAL B 1 23 ? 7.242 13.109 10.586 1 98.56 23 VAL B CA 1
ATOM 2057 C C . VAL B 1 23 ? 5.781 13.5 10.359 1 98.56 23 VAL B C 1
ATOM 2059 O O . VAL B 1 23 ? 5.457 14.156 9.367 1 98.56 23 VAL B O 1
ATOM 2062 N N . VAL B 1 24 ? 4.922 13.102 11.281 1 98.94 24 VAL B N 1
ATOM 2063 C CA . VAL B 1 24 ? 3.486 13.328 11.164 1 98.94 24 VAL B CA 1
ATOM 2064 C C . VAL B 1 24 ? 3.074 14.492 12.07 1 98.94 24 VAL B C 1
ATOM 2066 O O . VAL B 1 24 ? 3.436 14.523 13.25 1 98.94 24 VAL B O 1
ATOM 2069 N N . VAL B 1 25 ? 2.332 15.43 11.531 1 98.69 25 VAL B N 1
ATOM 2070 C CA . VAL B 1 25 ? 1.846 16.609 12.234 1 98.69 25 VAL B CA 1
ATOM 2071 C C . VAL B 1 25 ? 0.322 16.578 12.328 1 98.69 25 VAL B C 1
ATOM 2073 O O . VAL B 1 25 ? -0.374 16.781 11.336 1 98.69 25 VAL B O 1
ATOM 2076 N N . PRO B 1 26 ? -0.236 16.391 13.484 1 98.75 26 PRO B N 1
ATOM 2077 C CA . PRO B 1 26 ? -1.677 16.219 13.688 1 98.75 26 PRO B CA 1
ATOM 2078 C C . PRO B 1 26 ? -2.467 17.484 13.383 1 98.75 26 PRO B C 1
ATOM 2080 O O . PRO B 1 26 ? -1.889 18.578 13.297 1 98.75 26 PRO B O 1
ATOM 2083 N N . GLY B 1 27 ? -3.742 17.297 13.18 1 98.06 27 GLY B N 1
ATOM 2084 C CA . GLY B 1 27 ? -4.66 18.391 12.906 1 98.06 27 GLY B CA 1
ATOM 2085 C C . GLY B 1 27 ? -5.352 18.906 14.148 1 98.06 27 GLY B C 1
ATOM 2086 O O . GLY B 1 27 ? -5.008 18.531 15.273 1 98.06 27 GLY B O 1
ATOM 2087 N N . ARG B 1 28 ? -6.34 19.781 14.016 1 97.19 28 ARG B N 1
ATOM 2088 C CA . ARG B 1 28 ? -7.043 20.453 15.094 1 97.19 28 ARG B CA 1
ATOM 2089 C C . ARG B 1 28 ? -7.656 19.453 16.062 1 97.19 28 ARG B C 1
ATOM 2091 O O . ARG B 1 28 ? -8.414 18.578 15.656 1 97.19 28 ARG B O 1
ATOM 2098 N N . GLY B 1 29 ? -7.266 19.609 17.312 1 97.62 29 GLY B N 1
ATOM 2099 C CA . GLY B 1 29 ? -7.848 18.828 18.391 1 97.62 29 GLY B CA 1
ATOM 2100 C C . GLY B 1 29 ? -7.227 17.453 18.547 1 97.62 29 GLY B C 1
ATOM 2101 O O . GLY B 1 29 ? -7.41 16.781 19.562 1 97.62 29 GLY B O 1
ATOM 2102 N N . GLU B 1 30 ? -6.488 17.031 17.594 1 98.31 30 GLU B N 1
ATOM 2103 C CA . GLU B 1 30 ? -5.957 15.672 17.562 1 98.31 30 GLU B CA 1
ATOM 2104 C C . GLU B 1 30 ? -4.711 15.555 18.438 1 98.31 30 GLU B C 1
ATOM 2106 O O . GLU B 1 30 ? -4.066 16.562 18.75 1 98.31 30 GLU B O 1
ATOM 2111 N N . THR B 1 31 ? -4.422 14.406 18.953 1 98.19 31 THR B N 1
ATOM 2112 C CA . THR B 1 31 ? -3.186 14.039 19.625 1 98.19 31 THR B CA 1
ATOM 2113 C C . THR B 1 31 ? -2.377 13.055 18.797 1 98.19 31 THR B C 1
ATOM 2115 O O . THR B 1 31 ? -2.812 12.648 17.719 1 98.19 31 THR B O 1
ATOM 2118 N N . ARG B 1 32 ? -1.263 12.695 19.281 1 98.25 32 ARG B N 1
ATOM 2119 C CA . ARG B 1 32 ? -0.4 11.734 18.594 1 98.25 32 ARG B CA 1
ATOM 2120 C C . ARG B 1 32 ? -1.075 10.375 18.484 1 98.25 32 ARG B C 1
ATOM 2122 O O . ARG B 1 32 ? -0.819 9.617 17.547 1 98.25 32 ARG B O 1
ATOM 2129 N N . GLU B 1 33 ? -1.993 10.086 19.391 1 97.31 33 GLU B N 1
ATOM 2130 C CA . GLU B 1 33 ? -2.701 8.812 19.406 1 97.31 33 GLU B CA 1
ATOM 2131 C C . GLU B 1 33 ? -3.523 8.617 18.141 1 97.31 33 GLU B C 1
ATOM 2133 O O . GLU B 1 33 ? -3.699 7.484 17.672 1 97.31 33 GLU B O 1
ATOM 2138 N N . THR B 1 34 ? -3.951 9.688 17.578 1 98.19 34 THR B N 1
ATOM 2139 C CA . THR B 1 34 ? -4.766 9.664 16.359 1 98.19 34 THR B CA 1
ATOM 2140 C C . THR B 1 34 ? -4.031 8.969 15.227 1 98.19 34 THR B C 1
ATOM 2142 O O . THR B 1 34 ? -4.656 8.359 14.352 1 98.19 34 THR B O 1
ATOM 2145 N N . TYR B 1 35 ? -2.727 8.953 15.258 1 98.5 35 TYR B N 1
ATOM 2146 C CA . TYR B 1 35 ? -1.965 8.508 14.094 1 98.5 35 TYR B CA 1
ATOM 2147 C C . TYR B 1 35 ? -1.18 7.238 14.414 1 98.5 35 TYR B C 1
ATOM 2149 O O . TYR B 1 35 ? -0.242 6.887 13.688 1 98.5 35 TYR B O 1
ATOM 2157 N N . THR B 1 36 ? -1.568 6.551 15.492 1 97.62 36 THR B N 1
ATOM 2158 C CA . THR B 1 36 ? -0.915 5.297 15.852 1 97.62 36 THR B CA 1
ATOM 2159 C C . THR B 1 36 ? -1.053 4.273 14.727 1 97.62 36 THR B C 1
ATOM 2161 O O . THR B 1 36 ? -0.074 3.631 14.344 1 97.62 36 THR B O 1
ATOM 2164 N N . ARG B 1 37 ? -2.252 4.152 14.141 1 96.12 37 ARG B N 1
ATOM 2165 C CA . ARG B 1 37 ? -2.479 3.178 13.086 1 96.12 37 ARG B CA 1
ATOM 2166 C C . ARG B 1 37 ? -1.623 3.49 11.859 1 96.12 37 ARG B C 1
ATOM 2168 O O . ARG B 1 37 ? -0.944 2.609 11.328 1 96.12 37 ARG B O 1
ATOM 2175 N N . LEU B 1 38 ? -1.693 4.73 11.398 1 98.12 38 LEU B N 1
ATOM 2176 C CA . LEU B 1 38 ? -0.891 5.129 10.242 1 98.12 38 LEU B CA 1
ATOM 2177 C C . LEU B 1 38 ? 0.596 4.938 10.523 1 98.12 38 LEU B C 1
ATOM 2179 O O . LEU B 1 38 ? 1.328 4.41 9.688 1 98.12 38 LEU B O 1
ATOM 2183 N N . GLY B 1 39 ? 1.06 5.441 11.688 1 98.31 39 GLY B N 1
ATOM 2184 C CA . GLY B 1 39 ? 2.459 5.312 12.062 1 98.31 39 GLY B CA 1
ATOM 2185 C C . GLY B 1 39 ? 2.955 3.881 12.039 1 98.31 39 GLY B C 1
ATOM 2186 O O . GLY B 1 39 ? 4.008 3.592 11.461 1 98.31 39 GLY B O 1
ATOM 2187 N N . ARG B 1 40 ? 2.182 2.973 12.641 1 96.25 40 ARG B N 1
ATOM 2188 C CA . ARG B 1 40 ? 2.549 1.562 12.68 1 96.25 40 ARG B CA 1
ATOM 2189 C C . ARG B 1 40 ? 2.578 0.968 11.273 1 96.25 40 ARG B C 1
ATOM 2191 O O . ARG B 1 40 ? 3.457 0.168 10.953 1 96.25 40 ARG B O 1
ATOM 2198 N N . ARG B 1 41 ? 1.595 1.347 10.516 1 96.44 41 ARG B N 1
ATOM 2199 C CA . ARG B 1 41 ? 1.497 0.813 9.156 1 96.44 41 ARG B CA 1
ATOM 2200 C C . ARG B 1 41 ? 2.721 1.188 8.328 1 96.44 41 ARG B C 1
ATOM 2202 O O . ARG B 1 41 ? 3.301 0.341 7.648 1 96.44 41 ARG B O 1
ATOM 2209 N N . LEU B 1 42 ? 3.15 2.42 8.359 1 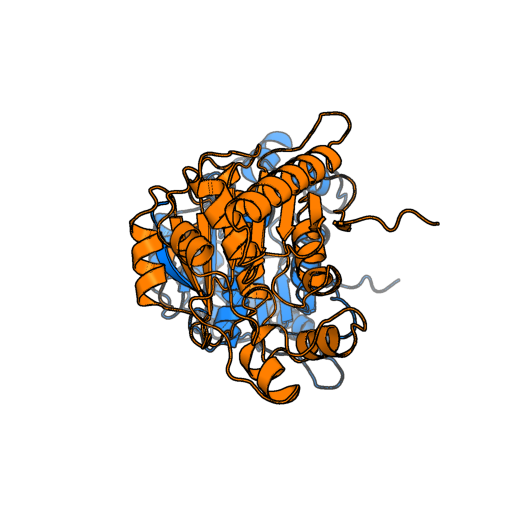98 42 LEU B N 1
ATOM 2210 C CA . LEU B 1 42 ? 4.316 2.873 7.605 1 98 42 LEU B CA 1
ATOM 2211 C C . LEU B 1 42 ? 5.598 2.279 8.18 1 98 42 LEU B C 1
ATOM 2213 O O . LEU B 1 42 ? 6.508 1.918 7.434 1 98 42 LEU B O 1
ATOM 2217 N N . ALA B 1 43 ? 5.645 2.211 9.484 1 97.31 43 ALA B N 1
ATOM 2218 C CA . ALA B 1 43 ? 6.812 1.627 10.141 1 97.31 43 ALA B CA 1
ATOM 2219 C C . ALA B 1 43 ? 7.008 0.172 9.719 1 97.31 43 ALA B C 1
ATOM 2221 O O . ALA B 1 43 ? 8.141 -0.294 9.578 1 97.31 43 ALA B O 1
ATOM 2222 N N . ALA B 1 44 ? 5.906 -0.557 9.516 1 93.88 44 ALA B N 1
ATOM 2223 C CA . ALA B 1 44 ? 5.984 -1.952 9.094 1 93.88 44 ALA B CA 1
ATOM 2224 C C . ALA B 1 44 ? 6.719 -2.082 7.766 1 93.88 44 ALA B C 1
ATOM 2226 O O . ALA B 1 44 ? 7.285 -3.137 7.461 1 93.88 44 ALA B O 1
ATOM 2227 N N . ASP B 1 45 ? 6.762 -1.044 6.992 1 95.31 45 ASP B N 1
ATOM 2228 C CA . ASP B 1 45 ? 7.484 -1.012 5.723 1 95.31 45 ASP B CA 1
ATOM 2229 C C . ASP B 1 45 ? 8.875 -0.401 5.898 1 95.31 45 ASP B C 1
ATOM 2231 O O . ASP B 1 45 ? 9.492 0.034 4.926 1 95.31 45 ASP B O 1
ATOM 2235 N N . ALA B 1 46 ? 9.328 -0.227 7.145 1 95.81 46 ALA B N 1
ATOM 2236 C CA . ALA B 1 46 ? 10.688 0.131 7.531 1 95.81 46 ALA B CA 1
ATOM 2237 C C . ALA B 1 46 ? 10.914 1.637 7.422 1 95.81 46 ALA B C 1
ATOM 2239 O O . ALA B 1 46 ? 12.047 2.092 7.23 1 95.81 46 ALA B O 1
ATOM 2240 N N . TYR B 1 47 ? 9.891 2.412 7.441 1 97.56 47 TYR B N 1
ATOM 2241 C CA . TYR B 1 47 ? 10.062 3.85 7.613 1 97.56 47 TYR B CA 1
ATOM 2242 C C . TYR B 1 47 ? 10.211 4.211 9.086 1 97.56 47 TYR B C 1
ATOM 2244 O O . TYR B 1 47 ? 9.547 3.621 9.945 1 97.56 47 TYR B O 1
ATOM 2252 N N . ARG B 1 48 ? 11.102 5.133 9.406 1 97.5 48 ARG B N 1
ATOM 2253 C CA . ARG B 1 48 ? 11.164 5.766 10.719 1 97.5 48 ARG B CA 1
ATOM 2254 C C . ARG B 1 48 ? 10.078 6.828 10.867 1 97.5 48 ARG B C 1
ATOM 2256 O O . ARG B 1 48 ? 10.125 7.867 10.203 1 97.5 48 ARG B O 1
ATOM 2263 N N . VAL B 1 49 ? 9.086 6.555 11.773 1 98.69 49 VAL B N 1
ATOM 2264 C CA . VAL B 1 49 ? 7.945 7.457 11.852 1 98.69 49 VAL B CA 1
ATOM 2265 C C . VAL B 1 49 ? 7.914 8.125 13.227 1 98.69 49 VAL B C 1
ATOM 2267 O O . VAL B 1 49 ? 8.008 7.453 14.258 1 98.69 49 VAL B O 1
ATOM 2270 N N . ARG B 1 50 ? 7.867 9.414 13.25 1 98.69 50 ARG B N 1
ATOM 2271 C CA . ARG B 1 50 ? 7.652 10.211 14.453 1 98.69 50 ARG B CA 1
ATOM 2272 C C . ARG B 1 50 ? 6.395 11.062 14.328 1 98.69 50 ARG B C 1
ATOM 2274 O O . ARG B 1 50 ? 6.215 11.773 13.336 1 98.69 50 ARG B O 1
ATOM 2281 N N . VAL B 1 51 ? 5.508 10.906 15.25 1 98.81 51 VAL B N 1
ATOM 2282 C CA . VAL B 1 51 ? 4.336 11.773 15.359 1 98.81 51 VAL B CA 1
ATOM 2283 C C . VAL B 1 51 ? 4.586 12.844 16.422 1 98.81 51 VAL B C 1
ATOM 2285 O O . VAL B 1 51 ? 4.91 12.531 17.562 1 98.81 51 VAL B O 1
ATOM 2288 N N . VAL B 1 52 ? 4.496 14.094 16.062 1 98.38 52 VAL B N 1
ATOM 2289 C CA . VAL B 1 52 ? 4.727 15.195 16.984 1 98.38 52 VAL B CA 1
ATOM 2290 C C . VAL B 1 52 ? 3.396 15.703 17.531 1 98.38 52 VAL B C 1
ATOM 2292 O O . VAL B 1 52 ? 2.332 15.227 17.141 1 98.38 52 VAL B O 1
ATOM 2295 N N . ASP B 1 53 ? 3.453 16.656 18.469 1 97.44 53 ASP B N 1
ATOM 2296 C CA . ASP B 1 53 ? 2.236 17.281 18.969 1 97.44 53 ASP B CA 1
ATOM 2297 C C . ASP B 1 53 ? 1.632 18.219 17.906 1 97.44 53 ASP B C 1
ATOM 2299 O O . ASP B 1 53 ? 2.348 18.75 17.062 1 97.44 53 ASP B O 1
ATOM 2303 N N . ALA B 1 54 ? 0.35 18.344 18.016 1 96.44 54 ALA B N 1
ATOM 2304 C CA . ALA B 1 54 ? -0.352 19.234 17.094 1 96.44 54 ALA B CA 1
ATOM 2305 C C . ALA B 1 54 ? 0.203 20.656 17.172 1 96.44 54 ALA B C 1
ATOM 2307 O O . ALA B 1 54 ? 0.652 21.094 18.234 1 96.44 54 ALA B O 1
ATOM 2308 N N . VAL B 1 55 ? 0.179 21.266 16.062 1 93.88 55 VAL B N 1
ATOM 2309 C CA . VAL B 1 55 ? 0.653 22.641 16 1 93.88 55 VAL B CA 1
ATOM 2310 C C . VAL B 1 55 ? -0.456 23.594 16.453 1 93.88 55 VAL B C 1
ATOM 2312 O O . VAL B 1 55 ? -1.633 23.359 16.156 1 93.88 55 VAL B O 1
ATOM 2315 N N . HIS B 1 56 ? -0.07 24.547 17.141 1 89.81 56 HIS B N 1
ATOM 2316 C CA . HIS B 1 56 ? -0.975 25.641 17.469 1 89.81 56 HIS B CA 1
ATOM 2317 C C . HIS B 1 56 ? -0.757 26.828 16.547 1 89.81 56 HIS B C 1
ATOM 2319 O O . HIS B 1 56 ? 0.328 27.422 16.531 1 89.81 56 HIS B O 1
ATOM 2325 N N . LEU B 1 57 ? -1.717 27.156 15.805 1 94.62 57 LEU B N 1
ATOM 2326 C CA . LEU B 1 57 ? -1.672 28.297 14.898 1 94.62 57 LEU B CA 1
ATOM 2327 C C . LEU B 1 57 ? -2.385 29.5 15.508 1 94.62 57 LEU B C 1
ATOM 2329 O O . LEU B 1 57 ? -3.615 29.547 15.539 1 94.62 57 LEU B O 1
ATOM 2333 N N . ASP B 1 58 ? -1.578 30.391 15.945 1 92.25 58 ASP B N 1
ATOM 2334 C CA . ASP B 1 58 ? -2.084 31.594 16.609 1 92.25 58 ASP B CA 1
ATOM 2335 C C . ASP B 1 58 ? -2.494 32.656 15.578 1 92.25 58 ASP B C 1
ATOM 2337 O O . ASP B 1 58 ? -1.648 33.188 14.859 1 92.25 58 ASP B O 1
ATOM 2341 N N . ALA B 1 59 ? -3.727 33.031 15.609 1 91 59 ALA B N 1
ATOM 2342 C CA . ALA B 1 59 ? -4.262 34 14.648 1 91 59 ALA B CA 1
ATOM 2343 C C . ALA B 1 59 ? -3.607 35.375 14.82 1 91 59 ALA B C 1
ATOM 2345 O O . ALA B 1 59 ? -3.459 36.125 13.852 1 91 59 ALA B O 1
ATOM 2346 N N . ASP B 1 60 ? -3.133 35.688 16.016 1 94.25 60 ASP B N 1
ATOM 2347 C CA . ASP B 1 60 ? -2.557 37 16.312 1 94.25 60 ASP B CA 1
ATOM 2348 C C . ASP B 1 60 ? -1.067 37.031 15.977 1 94.25 60 ASP B C 1
ATOM 2350 O O . ASP B 1 60 ? -0.461 38.094 15.93 1 94.25 60 ASP B O 1
ATOM 2354 N N . ASP B 1 61 ? -0.51 35.906 15.68 1 94.94 61 ASP B N 1
ATOM 2355 C CA . ASP B 1 61 ? 0.914 35.844 15.367 1 94.94 61 ASP B CA 1
ATOM 2356 C C . ASP B 1 61 ? 1.199 34.719 14.375 1 94.94 61 ASP B C 1
ATOM 2358 O O . ASP B 1 61 ? 1.938 33.781 14.688 1 94.94 61 ASP B O 1
ATOM 2362 N N . PRO B 1 62 ? 0.653 34.781 13.188 1 92.81 62 PRO B N 1
ATOM 2363 C CA . PRO B 1 62 ? 0.846 33.719 12.211 1 92.81 62 PRO B CA 1
ATOM 2364 C C . PRO B 1 62 ? 2.316 33.469 11.875 1 92.81 62 PRO B C 1
ATOM 2366 O O . PRO B 1 62 ? 2.762 32.312 11.812 1 92.81 62 PRO B O 1
ATOM 2369 N N . ALA B 1 63 ? 3.064 34.531 11.68 1 91.25 63 ALA B N 1
ATOM 2370 C CA . ALA B 1 63 ? 4.48 34.406 11.336 1 91.25 63 ALA B CA 1
ATOM 2371 C C . ALA B 1 63 ? 5.254 33.719 12.461 1 91.25 63 ALA B C 1
ATOM 2373 O O . ALA B 1 63 ? 6.09 32.844 12.203 1 91.25 63 ALA B O 1
ATOM 2374 N N . GLY B 1 64 ? 4.961 34.156 13.695 1 92.75 64 GLY B N 1
ATOM 2375 C CA . GLY B 1 64 ? 5.598 33.531 14.836 1 92.75 64 GLY B CA 1
ATOM 2376 C C . GLY B 1 64 ? 5.23 32.062 14.992 1 92.75 64 GLY B C 1
ATOM 2377 O O . GLY B 1 64 ? 6.074 31.25 15.352 1 92.75 64 GLY B O 1
ATOM 2378 N N . SER B 1 65 ? 3.984 31.703 14.727 1 93.62 65 SER B N 1
ATOM 2379 C CA . SER B 1 65 ? 3.541 30.312 14.766 1 93.62 65 SER B CA 1
ATOM 2380 C C . SER B 1 65 ? 4.34 29.453 13.797 1 93.62 65 SER B C 1
ATOM 2382 O O . SER B 1 65 ? 4.766 28.344 14.148 1 93.62 65 SER B O 1
ATOM 2384 N N . LEU B 1 66 ? 4.539 29.984 12.617 1 93.38 66 LEU B N 1
ATOM 2385 C CA . LEU B 1 66 ? 5.258 29.219 11.594 1 93.38 66 LEU B CA 1
ATOM 2386 C C . LEU B 1 66 ? 6.727 29.078 11.961 1 93.38 66 LEU B C 1
ATOM 2388 O O . LEU B 1 66 ? 7.324 28.016 11.734 1 93.38 66 LEU B O 1
ATOM 2392 N N . THR B 1 67 ? 7.309 30.156 12.523 1 93.12 67 THR B N 1
ATOM 2393 C CA . THR B 1 67 ? 8.695 30.094 12.961 1 93.12 67 THR B CA 1
ATOM 2394 C C . THR B 1 67 ? 8.883 29.047 14.047 1 93.12 67 THR B C 1
ATOM 2396 O O . THR B 1 67 ? 9.797 28.219 13.969 1 93.12 67 THR B O 1
ATOM 2399 N N . ARG B 1 68 ? 8.031 29.031 15.008 1 94.06 68 ARG B N 1
ATOM 2400 C CA . ARG B 1 68 ? 8.094 28.047 16.094 1 94.06 68 ARG B CA 1
ATOM 2401 C C . ARG B 1 68 ? 7.867 26.641 15.555 1 94.06 68 ARG B C 1
ATOM 2403 O O . ARG B 1 68 ? 8.539 25.688 15.977 1 94.06 68 ARG B O 1
ATOM 2410 N N . PHE B 1 69 ? 6.945 26.547 14.68 1 95.62 69 PHE B N 1
ATOM 2411 C CA . PHE B 1 69 ? 6.672 25.25 14.062 1 95.62 69 PHE B CA 1
ATOM 2412 C C . PHE B 1 69 ? 7.895 24.734 13.312 1 95.62 69 PHE B C 1
ATOM 2414 O O . PHE B 1 69 ? 8.266 23.562 13.445 1 95.62 69 PHE B O 1
ATOM 2421 N N . GLY B 1 70 ? 8.477 25.625 12.5 1 95.56 70 GLY B N 1
ATOM 2422 C CA . GLY B 1 70 ? 9.695 25.25 11.789 1 95.56 70 GLY B CA 1
ATOM 2423 C C . GLY B 1 70 ? 10.781 24.734 12.711 1 95.56 70 GLY B C 1
ATOM 2424 O O . GLY B 1 70 ? 11.438 23.734 12.406 1 95.56 70 GLY B O 1
ATOM 2425 N N . ALA B 1 71 ? 10.984 25.406 13.828 1 94.69 71 ALA B N 1
ATOM 2426 C CA . ALA B 1 71 ? 11.977 25 14.812 1 94.69 71 ALA B CA 1
ATOM 2427 C C . ALA B 1 71 ? 11.641 23.625 15.398 1 94.69 71 ALA B C 1
ATOM 2429 O O . ALA B 1 71 ? 12.516 22.781 15.57 1 94.69 71 ALA B O 1
ATOM 2430 N N . ARG B 1 72 ? 10.406 23.438 15.68 1 95 72 ARG B N 1
ATOM 2431 C CA . ARG B 1 72 ? 9.953 22.156 16.234 1 95 72 ARG B CA 1
ATOM 2432 C C . ARG B 1 72 ? 10.188 21.016 15.25 1 95 72 ARG B C 1
ATOM 2434 O O . ARG B 1 72 ? 10.594 19.922 15.641 1 95 72 ARG B O 1
ATOM 2441 N N . ILE B 1 73 ? 9.914 21.281 14 1 96.06 73 ILE B N 1
ATOM 2442 C CA . ILE B 1 73 ? 10.109 20.266 12.977 1 96.06 73 ILE B CA 1
ATOM 2443 C C . ILE B 1 73 ? 11.594 19.953 12.836 1 96.06 73 ILE B C 1
ATOM 2445 O O . ILE B 1 73 ? 11.984 18.781 12.727 1 96.06 73 ILE B O 1
ATOM 2449 N N . THR B 1 74 ? 12.383 21 12.812 1 96.06 74 THR B N 1
ATOM 2450 C CA . THR B 1 74 ? 13.828 20.797 12.75 1 96.06 74 THR B CA 1
ATOM 2451 C C . THR B 1 74 ? 14.305 19.906 13.883 1 96.06 74 THR B C 1
ATOM 2453 O O . THR B 1 74 ? 15.047 18.953 13.656 1 96.06 74 THR B O 1
ATOM 2456 N N . ASP B 1 75 ? 13.82 20.219 15.086 1 95.88 75 ASP B N 1
ATOM 2457 C CA . ASP B 1 75 ? 14.195 19.422 16.25 1 95.88 75 ASP B CA 1
ATOM 2458 C C . ASP B 1 75 ? 13.672 17.984 16.125 1 95.88 75 ASP B C 1
ATOM 2460 O O . ASP B 1 75 ? 14.367 17.031 16.484 1 95.88 75 ASP B O 1
ATOM 2464 N N . ALA B 1 76 ? 12.445 17.859 15.703 1 96.75 76 ALA B N 1
ATOM 2465 C CA . ALA B 1 76 ? 11.836 16.547 15.562 1 96.75 76 ALA B CA 1
ATOM 2466 C C . ALA B 1 76 ? 12.625 15.68 14.578 1 96.75 76 ALA B C 1
ATOM 2468 O O . ALA B 1 76 ? 12.906 14.508 14.859 1 96.75 76 ALA B O 1
ATOM 2469 N N . VAL B 1 77 ? 12.953 16.25 13.414 1 97.12 77 VAL B N 1
ATOM 2470 C CA . VAL B 1 77 ? 13.703 15.523 12.398 1 97.12 77 VAL B CA 1
ATOM 2471 C C . VAL B 1 77 ? 15.07 15.133 12.953 1 97.12 77 VAL B C 1
ATOM 2473 O O . VAL B 1 77 ? 15.477 13.969 12.852 1 97.12 77 VAL B O 1
ATOM 2476 N N . ALA B 1 78 ? 15.75 16.109 13.57 1 96.75 78 ALA B N 1
ATOM 2477 C CA . ALA B 1 78 ? 17.062 15.828 14.148 1 96.75 78 ALA B CA 1
ATOM 2478 C C . ALA B 1 78 ? 16.984 14.711 15.188 1 96.75 78 ALA B C 1
ATOM 2480 O O . ALA B 1 78 ? 17.906 13.906 15.305 1 96.75 78 ALA B O 1
ATOM 2481 N N . GLY B 1 79 ? 15.93 14.695 15.891 1 96.25 79 GLY B N 1
ATOM 2482 C CA . GLY B 1 79 ? 15.734 13.719 16.953 1 96.25 79 GLY B CA 1
ATOM 2483 C C . GLY B 1 79 ? 15.539 12.305 16.438 1 96.25 79 GLY B C 1
ATOM 2484 O O . GLY B 1 79 ? 15.609 11.344 17.188 1 96.25 79 GLY B O 1
ATOM 2485 N N . THR B 1 80 ? 15.289 12.148 15.148 1 96.12 80 THR B N 1
ATOM 2486 C CA . THR B 1 80 ? 15.109 10.82 14.57 1 96.12 80 THR B CA 1
ATOM 2487 C C . THR B 1 80 ? 16.438 10.242 14.125 1 96.12 80 THR B C 1
ATOM 2489 O O . THR B 1 80 ? 16.5 9.109 13.633 1 96.12 80 THR B O 1
ATOM 2492 N N . ALA B 1 81 ? 17.516 10.977 14.258 1 96 81 ALA B N 1
ATOM 2493 C CA . ALA B 1 81 ? 18.828 10.562 13.75 1 96 81 ALA B CA 1
ATOM 2494 C C . ALA B 1 81 ? 19.297 9.289 14.438 1 96 81 ALA B C 1
ATOM 2496 O O . ALA B 1 81 ? 19.141 9.133 15.648 1 96 81 ALA B O 1
ATOM 2497 N N . GLY B 1 82 ? 19.797 8.375 13.68 1 92.5 82 GLY B N 1
ATOM 2498 C CA . GLY B 1 82 ? 20.547 7.23 14.18 1 92.5 82 GLY B CA 1
ATOM 2499 C C . GLY B 1 82 ? 22.047 7.438 14.156 1 92.5 82 GLY B C 1
ATOM 2500 O O . GLY B 1 82 ? 22.516 8.578 14.094 1 92.5 82 GLY B O 1
ATOM 2501 N N . PRO B 1 83 ? 22.734 6.277 14.203 1 92.31 83 PRO B N 1
ATOM 2502 C CA . PRO B 1 83 ? 24.203 6.363 14.203 1 92.31 83 PRO B CA 1
ATOM 2503 C C . PRO B 1 83 ? 24.75 7.047 12.961 1 92.31 83 PRO B C 1
ATOM 2505 O O . PRO B 1 83 ? 25.766 7.754 13.031 1 92.31 83 PRO B O 1
ATOM 2508 N N . ASP B 1 84 ? 24.062 6.859 11.836 1 94.38 84 ASP B N 1
ATOM 2509 C CA . ASP B 1 84 ? 24.547 7.41 10.57 1 94.38 84 ASP B CA 1
ATOM 2510 C C . ASP B 1 84 ? 23.781 8.68 10.195 1 94.38 84 ASP B C 1
ATOM 2512 O O . ASP B 1 84 ? 23.844 9.125 9.047 1 94.38 84 ASP B O 1
ATOM 2516 N N . GLY B 1 85 ? 23 9.219 11.133 1 96.31 85 GLY B N 1
ATOM 2517 C CA . GLY B 1 85 ? 22.25 10.438 10.883 1 96.31 85 GLY B CA 1
ATOM 2518 C C . GLY B 1 85 ? 20.797 10.18 10.547 1 96.31 85 GLY B C 1
ATOM 2519 O O . GLY B 1 85 ? 20.281 9.086 10.797 1 96.31 85 GLY B O 1
ATOM 2520 N N . VAL B 1 86 ? 20.203 11.242 10.055 1 97.19 86 VAL B N 1
ATOM 2521 C CA . VAL B 1 86 ? 18.797 11.133 9.648 1 97.19 86 VAL B CA 1
ATOM 2522 C C . VAL B 1 86 ? 18.703 10.398 8.312 1 97.19 86 VAL B C 1
ATOM 2524 O O . VAL B 1 86 ? 19.391 10.75 7.355 1 97.19 86 VAL B O 1
ATOM 2527 N N . VAL B 1 87 ? 17.938 9.398 8.281 1 96.62 87 VAL B N 1
ATOM 2528 C CA . VAL B 1 87 ? 17.797 8.641 7.047 1 96.62 87 VAL B CA 1
ATOM 2529 C C . VAL B 1 87 ? 16.875 9.398 6.086 1 96.62 87 VAL B C 1
ATOM 2531 O O . VAL B 1 87 ? 15.758 9.789 6.461 1 96.62 87 VAL B O 1
ATOM 2534 N N . ARG B 1 88 ? 17.344 9.633 4.918 1 96.62 88 ARG B N 1
ATOM 2535 C CA . ARG B 1 88 ? 16.594 10.328 3.873 1 96.62 88 ARG B CA 1
ATOM 2536 C C . ARG B 1 88 ? 15.867 9.344 2.965 1 96.62 88 ARG B C 1
ATOM 2538 O O . ARG B 1 88 ? 16.266 8.172 2.873 1 96.62 88 ARG B O 1
ATOM 2545 N N . PRO B 1 89 ? 14.789 9.805 2.328 1 97.75 89 PRO B N 1
ATOM 2546 C CA . PRO B 1 89 ? 14.188 11.141 2.348 1 97.75 89 PRO B CA 1
ATOM 2547 C C . PRO B 1 89 ? 13.453 11.438 3.652 1 97.75 89 PRO B C 1
ATOM 2549 O O . PRO B 1 89 ? 13.008 10.516 4.34 1 97.75 89 PRO B O 1
ATOM 2552 N N . VAL B 1 90 ? 13.367 12.703 4.016 1 98.25 90 VAL B N 1
ATOM 2553 C CA . VAL B 1 90 ? 12.555 13.211 5.113 1 98.25 90 VAL B CA 1
ATOM 2554 C C . VAL B 1 90 ? 11.242 13.766 4.566 1 98.25 90 VAL B C 1
ATOM 2556 O O . VAL B 1 90 ? 11.234 14.703 3.766 1 98.25 90 VAL B O 1
ATOM 2559 N N . VAL B 1 91 ? 10.156 13.195 4.992 1 98.69 91 VAL B N 1
ATOM 2560 C CA . VAL B 1 91 ? 8.828 13.547 4.496 1 98.69 91 VAL B CA 1
ATOM 2561 C C . VAL B 1 91 ? 7.961 14.039 5.652 1 98.69 91 VAL B C 1
ATOM 2563 O O . VAL B 1 91 ? 7.863 13.383 6.688 1 98.69 91 VAL B O 1
ATOM 2566 N N . LEU B 1 92 ? 7.383 15.211 5.52 1 98.44 92 LEU B N 1
ATOM 2567 C CA . LEU B 1 92 ? 6.391 15.711 6.473 1 98.44 92 LEU B CA 1
ATOM 2568 C C . LEU B 1 92 ? 4.98 15.328 6.035 1 98.44 92 LEU B C 1
ATOM 2570 O O . LEU B 1 92 ? 4.605 15.539 4.879 1 98.44 92 LEU B O 1
ATOM 2574 N N . VAL B 1 93 ? 4.258 14.703 6.926 1 98.88 93 VAL B N 1
ATOM 2575 C CA . VAL B 1 93 ? 2.844 14.406 6.719 1 98.88 93 VAL B CA 1
ATOM 2576 C C . VAL B 1 93 ? 1.99 15.273 7.637 1 98.88 93 VAL B C 1
ATOM 2578 O O . VAL B 1 93 ? 1.992 15.086 8.859 1 98.88 93 VAL B O 1
ATOM 2581 N N . GLY B 1 94 ? 1.268 16.203 7.062 1 98.88 94 GLY B N 1
ATOM 2582 C CA . GLY B 1 94 ? 0.398 17.078 7.832 1 98.88 94 GLY B CA 1
ATOM 2583 C C . GLY B 1 94 ? -1.076 16.797 7.609 1 98.88 94 GLY B C 1
ATOM 2584 O O . GLY B 1 94 ? -1.507 16.562 6.48 1 98.88 94 GLY B O 1
ATOM 2585 N N . ALA B 1 95 ? -1.848 16.828 8.648 1 98.88 95 ALA B N 1
ATOM 2586 C CA . ALA B 1 95 ? -3.297 16.672 8.586 1 98.88 95 ALA B CA 1
ATOM 2587 C C . ALA B 1 95 ? -4.012 17.938 9.047 1 98.88 95 ALA B C 1
ATOM 2589 O O . ALA B 1 95 ? -3.682 18.5 10.094 1 98.88 95 ALA B O 1
ATOM 2590 N N . ASP B 1 96 ? -5.008 18.375 8.227 1 98.62 96 ASP B N 1
ATOM 2591 C CA . ASP B 1 96 ? -5.801 19.547 8.578 1 98.62 96 ASP B CA 1
ATOM 2592 C C . ASP B 1 96 ? -4.902 20.75 8.883 1 98.62 96 ASP B C 1
ATOM 2594 O O . ASP B 1 96 ? -4.125 21.172 8.031 1 98.62 96 ASP B O 1
ATOM 2598 N N . THR B 1 97 ? -4.879 21.281 10.133 1 98.31 97 THR B N 1
ATOM 2599 C CA . THR B 1 97 ? -4.02 22.422 10.453 1 98.31 97 THR B CA 1
ATOM 2600 C C . THR B 1 97 ? -2.549 22.016 10.391 1 98.31 97 THR B C 1
ATOM 2602 O O . THR B 1 97 ? -1.682 22.844 10.117 1 98.31 97 THR B O 1
ATOM 2605 N N . GLY B 1 98 ? -2.219 20.734 10.633 1 98.56 98 GLY B N 1
ATOM 2606 C CA . GLY B 1 98 ? -0.873 20.266 10.352 1 98.56 98 GLY B CA 1
ATOM 2607 C C . GLY B 1 98 ? -0.484 20.406 8.891 1 98.56 98 GLY B C 1
ATOM 2608 O O . GLY B 1 98 ? 0.652 20.766 8.578 1 98.56 98 GLY B O 1
ATOM 2609 N N . ALA B 1 99 ? -1.405 20.109 8.016 1 98.62 99 ALA B N 1
ATOM 2610 C CA . ALA B 1 99 ? -1.171 20.297 6.582 1 98.62 99 ALA B CA 1
ATOM 2611 C C . ALA B 1 99 ? -0.987 21.781 6.242 1 98.62 99 ALA B C 1
ATOM 2613 O O . ALA B 1 99 ? -0.13 22.125 5.43 1 98.62 99 ALA B O 1
ATOM 2614 N N . VAL B 1 100 ? -1.801 22.641 6.848 1 98.06 100 VAL B N 1
ATOM 2615 C CA . VAL B 1 100 ? -1.672 24.078 6.645 1 98.06 100 VAL B CA 1
ATOM 2616 C C . VAL B 1 100 ? -0.273 24.531 7.055 1 98.06 100 VAL B C 1
ATOM 2618 O O . VAL B 1 100 ? 0.409 25.219 6.293 1 98.06 100 VAL B O 1
ATOM 2621 N N . ALA B 1 101 ? 0.137 24.125 8.219 1 97.19 101 ALA B N 1
ATOM 2622 C CA . ALA B 1 101 ? 1.436 24.531 8.75 1 97.19 101 ALA B CA 1
ATOM 2623 C C . ALA B 1 101 ? 2.572 24.047 7.863 1 97.19 101 ALA B C 1
ATOM 2625 O O . ALA B 1 101 ? 3.502 24.781 7.555 1 97.19 101 ALA B O 1
ATOM 2626 N N . VAL B 1 102 ? 2.496 22.797 7.457 1 97.12 102 VAL B N 1
ATOM 2627 C CA . VAL B 1 102 ? 3.531 22.203 6.617 1 97.12 102 VAL B CA 1
ATOM 2628 C C . VAL B 1 102 ? 3.602 22.953 5.281 1 97.12 102 VAL B C 1
ATOM 2630 O O . VAL B 1 102 ? 4.684 23.344 4.844 1 97.12 102 VAL B O 1
ATOM 2633 N N . ALA B 1 103 ? 2.477 23.141 4.664 1 96.56 103 ALA B N 1
ATOM 2634 C CA . ALA B 1 103 ? 2.43 23.812 3.373 1 96.56 103 ALA B CA 1
ATOM 2635 C C . ALA B 1 103 ? 2.963 25.25 3.484 1 96.56 103 ALA B C 1
ATOM 2637 O O . ALA B 1 103 ? 3.781 25.672 2.668 1 96.56 103 ALA B O 1
ATOM 2638 N N . ALA B 1 104 ? 2.455 25.953 4.492 1 95.88 104 ALA B N 1
ATOM 2639 C CA . ALA B 1 104 ? 2.883 27.344 4.684 1 95.88 104 ALA B CA 1
ATOM 2640 C C . ALA B 1 104 ? 4.379 27.422 4.965 1 95.88 104 ALA B C 1
ATOM 2642 O O . ALA B 1 104 ? 5.07 28.297 4.445 1 95.88 104 ALA B O 1
ATOM 2643 N N . LEU B 1 105 ? 4.852 26.547 5.785 1 95.06 105 LEU B N 1
ATOM 2644 C CA . LEU B 1 105 ? 6.27 26.5 6.129 1 95.06 105 LEU B CA 1
ATOM 2645 C C . LEU B 1 105 ? 7.125 26.266 4.891 1 95.06 105 LEU B C 1
ATOM 2647 O O . LEU B 1 105 ? 8.07 27 4.633 1 95.06 105 LEU B O 1
ATOM 2651 N N . LEU B 1 106 ? 6.766 25.25 4.105 1 93.25 106 LEU B N 1
ATOM 2652 C CA . LEU B 1 106 ? 7.543 24.906 2.924 1 93.25 106 LEU B CA 1
ATOM 2653 C C . LEU B 1 106 ? 7.449 26 1.862 1 93.25 106 LEU B C 1
ATOM 2655 O O . LEU B 1 106 ? 8.391 26.203 1.093 1 93.25 106 LEU B O 1
ATOM 2659 N N . GLY B 1 107 ? 6.371 26.688 1.839 1 90.31 107 GLY B N 1
ATOM 2660 C CA . GLY B 1 107 ? 6.188 27.797 0.904 1 90.31 107 GLY B CA 1
ATOM 2661 C C . GLY B 1 107 ? 6.938 29.047 1.301 1 90.31 107 GLY B C 1
ATOM 2662 O O . GLY B 1 107 ? 7.16 29.938 0.473 1 90.31 107 GLY B O 1
ATOM 2663 N N . SER B 1 108 ? 7.223 29.234 2.561 1 84.44 108 SER B N 1
ATOM 2664 C CA . SER B 1 108 ? 7.855 30.438 3.061 1 84.44 108 SER B CA 1
ATOM 2665 C C . SER B 1 108 ? 9.344 30.469 2.723 1 84.44 108 SER B C 1
ATOM 2667 O O . SER B 1 108 ? 10 31.5 2.879 1 84.44 108 SER B O 1
ATOM 2669 N N . GLY B 1 109 ? 9.812 29.484 2.217 1 73.69 109 GLY B N 1
ATOM 2670 C CA . GLY B 1 109 ? 11.234 29.406 1.911 1 73.69 109 GLY B CA 1
ATOM 2671 C C . GLY B 1 109 ? 12.062 28.891 3.072 1 73.69 109 GLY B C 1
ATOM 2672 O O . GLY B 1 109 ? 13.258 28.609 2.914 1 73.69 109 GLY B O 1
ATOM 2673 N N . GLU B 1 110 ? 11.43 28.953 4.227 1 66.12 110 GLU B N 1
ATOM 2674 C CA . GLU B 1 110 ? 12.109 28.266 5.316 1 66.12 110 GLU B CA 1
ATOM 2675 C C . GLU B 1 110 ? 12.125 26.75 5.074 1 66.12 110 GLU B C 1
ATOM 2677 O O . GLU B 1 110 ? 11.164 26.188 4.535 1 66.12 110 GLU B O 1
ATOM 2682 N N . ARG B 1 111 ? 13.297 26.172 4.832 1 63.84 111 ARG B N 1
ATOM 2683 C CA . ARG B 1 111 ? 13.305 24.766 4.453 1 63.84 111 ARG B CA 1
ATOM 2684 C C . ARG B 1 111 ? 13.922 23.906 5.547 1 63.84 111 ARG B C 1
ATOM 2686 O O . ARG B 1 111 ? 15.125 23.625 5.512 1 63.84 111 ARG B O 1
ATOM 2693 N N . PRO B 1 112 ? 12.969 23.656 6.582 1 75.88 112 PRO B N 1
ATOM 2694 C CA . PRO B 1 112 ? 13.555 22.531 7.309 1 75.88 112 PRO B CA 1
ATOM 2695 C C . PRO B 1 112 ? 14.055 21.438 6.379 1 75.88 112 PRO B C 1
ATOM 2697 O O . PRO B 1 112 ? 13.695 21.406 5.199 1 75.88 112 PRO B O 1
ATOM 2700 N N . ASP B 1 113 ? 15.125 20.75 6.738 1 87.19 113 ASP B N 1
ATOM 2701 C CA . ASP B 1 113 ? 15.727 19.625 6.004 1 87.19 113 ASP B CA 1
ATOM 2702 C C . ASP B 1 113 ? 14.672 18.594 5.625 1 87.19 113 ASP B C 1
ATOM 2704 O O . ASP B 1 113 ? 14.594 17.531 6.246 1 87.19 113 ASP B O 1
ATOM 2708 N N . THR B 1 114 ? 13.664 19.016 4.711 1 95.38 114 THR B N 1
ATOM 2709 C CA . THR B 1 114 ? 12.531 18.219 4.262 1 95.38 114 THR B CA 1
ATOM 2710 C C . THR B 1 114 ? 12.617 17.938 2.766 1 95.38 114 THR B C 1
ATOM 2712 O O . THR B 1 114 ? 12.914 18.844 1.978 1 95.38 114 THR B O 1
ATOM 2715 N N . ASP B 1 115 ? 12.367 16.703 2.373 1 96.94 115 ASP B N 1
ATOM 2716 C CA . ASP B 1 115 ? 12.539 16.297 0.98 1 96.94 115 ASP B CA 1
ATOM 2717 C C . ASP B 1 115 ? 11.188 16.219 0.263 1 96.94 115 ASP B C 1
ATOM 2719 O O . ASP B 1 115 ? 11.141 16.219 -0.968 1 96.94 115 ASP B O 1
ATOM 2723 N N . ALA B 1 116 ? 10.102 16.125 0.991 1 97.75 116 ALA B N 1
ATOM 2724 C CA . ALA B 1 116 ? 8.773 15.992 0.406 1 97.75 116 ALA B CA 1
ATOM 2725 C C . ALA B 1 116 ? 7.688 16.203 1.459 1 97.75 116 ALA B C 1
ATOM 2727 O O . ALA B 1 116 ? 7.98 16.312 2.652 1 97.75 116 ALA B O 1
ATOM 2728 N N . ALA B 1 117 ? 6.422 16.297 1.027 1 97.81 117 ALA B N 1
ATOM 2729 C CA . ALA B 1 117 ? 5.316 16.484 1.959 1 97.81 117 ALA B CA 1
ATOM 2730 C C . ALA B 1 117 ? 4.074 15.727 1.503 1 97.81 117 ALA B C 1
ATOM 2732 O O . ALA B 1 117 ? 3.865 15.523 0.304 1 97.81 117 ALA B O 1
ATOM 2733 N N . VAL B 1 118 ? 3.357 15.234 2.418 1 98.88 118 VAL B N 1
ATOM 2734 C CA . VAL B 1 118 ? 1.979 14.789 2.242 1 98.88 118 VAL B CA 1
ATOM 2735 C C . VAL B 1 118 ? 1.03 15.742 2.969 1 98.88 118 VAL B C 1
ATOM 2737 O O . VAL B 1 118 ? 1.142 15.93 4.184 1 98.88 118 VAL B O 1
ATOM 2740 N N . LEU B 1 119 ? 0.187 16.359 2.242 1 98.75 119 LEU B N 1
ATOM 2741 C CA . LEU B 1 119 ? -0.817 17.25 2.801 1 98.75 119 LEU B CA 1
ATOM 2742 C C . LEU B 1 119 ? -2.201 16.609 2.764 1 98.75 119 LEU B C 1
ATOM 2744 O O . LEU B 1 119 ? -2.799 16.484 1.694 1 98.75 119 LEU B O 1
ATOM 2748 N N . ALA B 1 120 ? -2.707 16.25 3.898 1 98.94 120 ALA B N 1
ATOM 2749 C CA . ALA B 1 120 ? -3.961 15.5 3.994 1 98.94 120 ALA B CA 1
ATOM 2750 C C . ALA B 1 120 ? -5.059 16.359 4.613 1 98.94 120 ALA B C 1
ATOM 2752 O O . ALA B 1 120 ? -4.875 16.938 5.688 1 98.94 120 ALA B O 1
ATOM 2753 N N . GLY B 1 121 ? -6.176 16.406 3.934 1 98.75 121 GLY B N 1
ATOM 2754 C CA . GLY B 1 121 ? -7.301 17.141 4.473 1 98.75 121 GLY B CA 1
ATOM 2755 C C . GLY B 1 121 ? -7 18.625 4.668 1 98.75 121 GLY B C 1
ATOM 2756 O O . GLY B 1 121 ? -7.281 19.172 5.73 1 98.75 121 GLY B O 1
ATOM 2757 N N . LEU B 1 122 ? -6.289 19.219 3.752 1 98.56 122 LEU B N 1
ATOM 2758 C CA . LEU B 1 122 ? -6.062 20.656 3.803 1 98.56 122 LEU B CA 1
ATOM 2759 C C . LEU B 1 122 ? -7.387 21.422 3.83 1 98.56 122 LEU B C 1
ATOM 2761 O O . LEU B 1 122 ? -8.156 21.375 2.867 1 98.56 122 LEU B O 1
ATOM 2765 N N . PRO B 1 123 ? -7.641 22.141 4.863 1 98.12 123 PRO B N 1
ATOM 2766 C CA . PRO B 1 123 ? -8.961 22.766 4.988 1 98.12 123 PRO B CA 1
ATOM 2767 C C . PRO B 1 123 ? -9.047 24.125 4.281 1 98.12 123 PRO B C 1
ATOM 2769 O O . PRO B 1 123 ? -8.023 24.781 4.074 1 98.12 123 PRO B O 1
ATOM 2772 N N . ALA B 1 124 ? -10.266 24.438 3.904 1 96.62 124 ALA B N 1
ATOM 2773 C CA . ALA B 1 124 ? -10.539 25.766 3.367 1 96.62 124 ALA B CA 1
ATOM 2774 C C . ALA B 1 124 ? -11.523 26.531 4.258 1 96.62 124 ALA B C 1
ATOM 2776 O O . ALA B 1 124 ? -11.711 27.734 4.09 1 96.62 124 ALA B O 1
ATOM 2777 N N . ARG B 1 125 ? -12.172 25.859 5.133 1 92.75 125 ARG B N 1
ATOM 2778 C CA . ARG B 1 125 ? -13.141 26.438 6.055 1 92.75 125 ARG B CA 1
ATOM 2779 C C . ARG B 1 125 ? -13.219 25.641 7.352 1 92.75 125 ARG B C 1
ATOM 2781 O O . ARG B 1 125 ? -12.57 24.594 7.484 1 92.75 125 ARG B O 1
ATOM 2788 N N . THR B 1 126 ? -13.906 26.188 8.266 1 91.31 126 THR B N 1
ATOM 2789 C CA . THR B 1 126 ? -14.148 25.516 9.531 1 91.31 126 THR B CA 1
ATOM 2790 C C . THR B 1 126 ? -15.508 24.812 9.531 1 91.31 126 THR B C 1
ATOM 2792 O O . THR B 1 126 ? -16.375 25.141 8.719 1 91.31 126 THR B O 1
ATOM 2795 N N . ALA B 1 127 ? -15.547 23.828 10.375 1 91.44 127 ALA B N 1
ATOM 2796 C CA . ALA B 1 127 ? -16.828 23.125 10.508 1 91.44 127 ALA B CA 1
ATOM 2797 C C . ALA B 1 127 ? -17.844 23.984 11.242 1 91.44 127 ALA B C 1
ATOM 2799 O O . ALA B 1 127 ? -17.484 24.812 12.078 1 91.44 127 ALA B O 1
ATOM 2800 N N . ALA B 1 128 ? -19.125 23.766 10.938 1 91.81 128 ALA B N 1
ATOM 2801 C CA . ALA B 1 128 ? -20.188 24.375 11.727 1 91.81 128 ALA B CA 1
ATOM 2802 C C . ALA B 1 128 ? -20.25 23.766 13.125 1 91.81 128 ALA B C 1
ATOM 2804 O O . ALA B 1 128 ? -20.078 22.562 13.289 1 91.81 128 ALA B O 1
ATOM 2805 N N . PRO B 1 129 ? -20.516 24.688 14.055 1 92.56 129 PRO B N 1
ATOM 2806 C CA . PRO B 1 129 ? -20.641 24.109 15.398 1 92.56 129 PRO B CA 1
ATOM 2807 C C . PRO B 1 129 ? -21.719 23.031 15.477 1 92.56 129 PRO B C 1
ATOM 2809 O O . PRO B 1 129 ? -22.734 23.125 14.797 1 92.56 129 PRO B O 1
ATOM 2812 N N . GLY B 1 130 ? -21.453 21.953 16.188 1 94.25 130 GLY B N 1
ATOM 2813 C CA . GLY B 1 130 ? -22.359 20.844 16.391 1 94.25 130 GLY B CA 1
ATOM 2814 C C . GLY B 1 130 ? -21.984 19.969 17.562 1 94.25 130 GLY B C 1
ATOM 2815 O O . GLY B 1 130 ? -21.094 20.312 18.344 1 94.25 130 GLY B O 1
ATOM 2816 N N . ASP B 1 131 ? -22.719 18.906 17.828 1 97 131 ASP B N 1
ATOM 2817 C CA . ASP B 1 131 ? -22.375 17.984 18.906 1 97 131 ASP B CA 1
ATOM 2818 C C . ASP B 1 131 ? -21.25 17.031 18.484 1 97 131 ASP B C 1
ATOM 2820 O O . ASP B 1 131 ? -20.672 17.203 17.422 1 97 131 ASP B O 1
ATOM 2824 N N . TRP B 1 132 ? -20.891 16.203 19.375 1 97.94 132 TRP B N 1
ATOM 2825 C CA . TRP B 1 132 ? -19.75 15.312 19.156 1 97.94 132 TRP B CA 1
ATOM 2826 C C . TRP B 1 132 ? -19.984 14.414 17.953 1 97.94 132 TRP B C 1
ATOM 2828 O O . TRP B 1 132 ? -19.094 14.195 17.141 1 97.94 132 TRP B O 1
ATOM 2838 N N . ASP B 1 133 ? -21.188 13.945 17.766 1 97.75 133 ASP B N 1
ATOM 2839 C CA . ASP B 1 133 ? -21.531 13.086 16.641 1 97.75 133 ASP B CA 1
ATOM 2840 C C . ASP B 1 133 ? -21.406 13.844 15.32 1 97.75 133 ASP B C 1
ATOM 2842 O O . ASP B 1 133 ? -21 13.273 14.305 1 97.75 133 ASP B O 1
ATOM 2846 N N . ASP B 1 134 ? -21.844 15.102 15.336 1 97.81 134 ASP B N 1
ATOM 2847 C CA . ASP B 1 134 ? -21.688 15.938 14.148 1 97.81 134 ASP B CA 1
ATOM 2848 C C . ASP B 1 134 ? -20.219 16.078 13.758 1 97.81 134 ASP B C 1
ATOM 2850 O O . ASP B 1 134 ? -19.875 15.977 12.586 1 97.81 134 ASP B O 1
ATOM 2854 N N . GLU B 1 135 ? -19.406 16.406 14.758 1 98.38 135 GLU B N 1
ATOM 2855 C CA . GLU B 1 135 ? -17.984 16.547 14.492 1 98.38 135 GLU B CA 1
ATOM 2856 C C . GLU B 1 135 ? -17.391 15.25 13.945 1 98.38 135 GLU B C 1
ATOM 2858 O O . GLU B 1 135 ? -16.625 15.273 12.984 1 98.38 135 GLU B O 1
ATOM 2863 N N . LEU B 1 136 ? -17.766 14.109 14.586 1 98.62 136 LEU B N 1
ATOM 2864 C CA . LEU B 1 136 ? -17.281 12.812 14.109 1 98.62 136 LEU B CA 1
ATOM 2865 C C . LEU B 1 136 ? -17.703 12.57 12.664 1 98.62 136 LEU B C 1
ATOM 2867 O O . LEU B 1 136 ? -16.922 12.07 11.859 1 98.62 136 LEU B O 1
ATOM 2871 N N . ASP B 1 137 ? -18.906 12.977 12.305 1 98.25 137 ASP B N 1
ATOM 2872 C CA . ASP B 1 137 ? -19.422 12.773 10.953 1 98.25 137 ASP B CA 1
ATOM 2873 C C . ASP B 1 137 ? -18.594 13.562 9.938 1 98.25 137 ASP B C 1
ATOM 2875 O O . ASP B 1 137 ? -18.406 13.117 8.805 1 98.25 137 ASP B O 1
ATOM 2879 N N . VAL B 1 138 ? -18.172 14.734 10.297 1 98.62 138 VAL B N 1
ATOM 2880 C CA . VAL B 1 138 ? -17.328 15.539 9.43 1 98.62 138 VAL B CA 1
ATOM 2881 C C . VAL B 1 138 ? -15.961 14.883 9.281 1 98.62 138 VAL B C 1
ATOM 2883 O O . VAL B 1 138 ? -15.406 14.836 8.18 1 98.62 138 VAL B O 1
ATOM 2886 N N . ARG B 1 139 ? -15.484 14.273 10.336 1 98.69 139 ARG B N 1
ATOM 2887 C CA . ARG B 1 139 ? -14.109 13.773 10.383 1 98.69 139 ARG B CA 1
ATOM 2888 C C . ARG B 1 139 ? -13.992 12.422 9.688 1 98.69 139 ARG B C 1
ATOM 2890 O O . ARG B 1 139 ? -13.102 12.227 8.859 1 98.69 139 ARG B O 1
ATOM 2897 N N . THR B 1 140 ? -14.898 11.469 10.023 1 98.75 140 THR B N 1
ATOM 2898 C CA . THR B 1 140 ? -14.641 10.102 9.586 1 98.75 140 THR B CA 1
ATOM 2899 C C . THR B 1 140 ? -15.875 9.227 9.797 1 98.75 140 THR B C 1
ATOM 2901 O O . THR B 1 140 ? -16.641 9.438 10.742 1 98.75 140 THR B O 1
ATOM 2904 N N . PHE B 1 141 ? -15.992 8.203 8.977 1 98.25 141 PHE B N 1
ATOM 2905 C CA . PHE B 1 141 ? -17.031 7.199 9.188 1 98.25 141 PHE B CA 1
ATOM 2906 C C . PHE B 1 141 ? -16.406 5.867 9.602 1 98.25 141 PHE B C 1
ATOM 2908 O O . PHE B 1 141 ? -17.125 4.875 9.773 1 98.25 141 PHE B O 1
ATOM 2915 N N . CYS B 1 142 ? -15.141 5.805 9.742 1 97.75 142 CYS B N 1
ATOM 2916 C CA . CYS B 1 142 ? -14.484 4.594 10.227 1 97.75 142 CYS B CA 1
ATOM 2917 C C . CYS B 1 142 ? -14.797 4.359 11.695 1 97.75 142 CYS B C 1
ATOM 2919 O O . CYS B 1 142 ? -14.406 5.152 12.555 1 97.75 142 CYS B O 1
ATOM 2921 N N . PRO B 1 143 ? -15.438 3.27 12.047 1 97 143 PRO B N 1
ATOM 2922 C CA . PRO B 1 143 ? -15.812 3.039 13.445 1 97 143 PRO B CA 1
ATOM 2923 C C . PRO B 1 143 ? -14.602 2.938 14.367 1 97 143 PRO B C 1
ATOM 2925 O O . PRO B 1 143 ? -14.641 3.43 15.5 1 97 143 PRO B O 1
ATOM 2928 N N . ALA B 1 144 ? -13.555 2.301 13.906 1 96.06 144 ALA B N 1
ATOM 2929 C CA . ALA B 1 144 ? -12.352 2.172 14.719 1 96.06 144 ALA B CA 1
ATOM 2930 C C . ALA B 1 144 ? -11.742 3.539 15.023 1 96.06 144 ALA B C 1
ATOM 2932 O O . ALA B 1 144 ? -11.297 3.795 16.141 1 96.06 144 ALA B O 1
ATOM 2933 N N . HIS B 1 145 ? -11.703 4.395 14.016 1 97.88 145 HIS B N 1
ATOM 2934 C CA . HIS B 1 145 ? -11.133 5.719 14.234 1 97.88 145 HIS B CA 1
ATOM 2935 C C . HIS B 1 145 ? -12.031 6.566 15.125 1 97.88 145 HIS B C 1
ATOM 2937 O O . HIS B 1 145 ? -11.539 7.305 15.984 1 97.88 145 HIS B O 1
ATOM 2943 N N . ARG B 1 146 ? -13.352 6.5 14.914 1 98.38 146 ARG B N 1
ATOM 2944 C CA . ARG B 1 146 ? -14.289 7.184 15.797 1 98.38 146 ARG B CA 1
ATOM 2945 C C . ARG B 1 146 ? -14.07 6.777 17.25 1 98.38 146 ARG B C 1
ATOM 2947 O O . ARG B 1 146 ? -14.086 7.625 18.141 1 98.38 146 ARG B O 1
ATOM 2954 N N . SER B 1 147 ? -13.852 5.488 17.453 1 97.88 147 SER B N 1
ATOM 2955 C CA . SER B 1 147 ? -13.586 4.98 18.797 1 97.88 147 SER B CA 1
ATOM 2956 C C . SER B 1 147 ? -12.281 5.551 19.359 1 97.88 147 SER B C 1
ATOM 2958 O O . SER B 1 147 ? -12.203 5.902 20.531 1 97.88 147 SER B O 1
ATOM 2960 N N . THR B 1 148 ? -11.25 5.621 18.516 1 97.88 148 THR B N 1
ATOM 2961 C CA . THR B 1 148 ? -9.969 6.18 18.922 1 97.88 148 THR B CA 1
ATOM 2962 C C . THR B 1 148 ? -10.125 7.637 19.359 1 97.88 148 THR B C 1
ATOM 2964 O O . THR B 1 148 ? -9.656 8.023 20.438 1 97.88 148 THR B O 1
ATOM 2967 N N . LEU B 1 149 ? -10.797 8.422 18.516 1 98.56 149 LEU B N 1
ATOM 2968 C CA . LEU B 1 149 ? -11 9.828 18.828 1 98.56 149 LEU B CA 1
ATOM 2969 C C . LEU B 1 149 ? -11.812 9.984 20.109 1 98.56 149 LEU B C 1
ATOM 2971 O O . LEU B 1 149 ? -11.477 10.805 20.969 1 98.56 149 LEU B O 1
ATOM 2975 N N . THR B 1 150 ? -12.875 9.203 20.234 1 98.5 150 THR B N 1
ATOM 2976 C CA . THR B 1 150 ? -13.789 9.297 21.359 1 98.5 150 THR B CA 1
ATOM 2977 C C . THR B 1 150 ? -13.086 8.867 22.656 1 98.5 150 THR B C 1
ATOM 2979 O O . THR B 1 150 ? -13.344 9.43 23.719 1 98.5 150 THR B O 1
ATOM 2982 N N . GLY B 1 151 ? -12.234 7.906 22.547 1 98.31 151 GLY B N 1
ATOM 2983 C CA . GLY B 1 151 ? -11.586 7.34 23.719 1 98.31 151 GLY B CA 1
ATOM 2984 C C . GLY B 1 151 ? -10.352 8.117 24.156 1 98.31 151 GLY B C 1
ATOM 2985 O O . GLY B 1 151 ? -9.766 7.836 25.203 1 98.31 151 GLY B O 1
ATOM 2986 N N . ASP B 1 152 ? -9.922 9.055 23.406 1 98.19 152 ASP B N 1
ATOM 2987 C CA . ASP B 1 152 ? -8.727 9.836 23.703 1 98.19 152 ASP B CA 1
ATOM 2988 C C . ASP B 1 152 ? -9.055 11.031 24.594 1 98.19 152 ASP B C 1
ATOM 2990 O O . ASP B 1 152 ? -9.594 12.031 24.125 1 98.19 152 ASP B O 1
ATOM 2994 N N . SER B 1 153 ? -8.656 10.984 25.797 1 97.38 153 SER B N 1
ATOM 2995 C CA . SER B 1 153 ? -8.984 12.016 26.766 1 97.38 153 SER B CA 1
ATOM 2996 C C . SER B 1 153 ? -8.273 13.328 26.453 1 97.38 153 SER B C 1
ATOM 2998 O O . SER B 1 153 ? -8.68 14.391 26.922 1 97.38 153 SER B O 1
ATOM 3000 N N . GLY B 1 154 ? -7.199 13.227 25.625 1 97.56 154 GLY B N 1
ATOM 3001 C CA . GLY B 1 154 ? -6.477 14.43 25.25 1 97.56 154 GLY B CA 1
ATOM 3002 C C . GLY B 1 154 ? -7.055 15.117 24.016 1 97.56 154 GLY B C 1
ATOM 3003 O O . GLY B 1 154 ? -6.641 16.219 23.672 1 97.56 154 GLY B O 1
ATOM 3004 N N . PHE B 1 155 ? -7.965 14.406 23.359 1 98.19 155 PHE B N 1
ATOM 3005 C CA . PHE B 1 155 ? -8.594 14.977 22.172 1 98.19 155 PHE B CA 1
ATOM 3006 C C . PHE B 1 155 ? -9.453 16.172 22.547 1 98.19 155 PHE B C 1
ATOM 3008 O O . PHE B 1 155 ? -10.211 16.125 23.516 1 98.19 155 PHE B O 1
ATOM 3015 N N . ARG B 1 156 ? -9.359 17.266 21.812 1 97.94 156 ARG B N 1
ATOM 3016 C CA . ARG B 1 156 ? -10.148 18.469 22.078 1 97.94 156 ARG B CA 1
ATOM 3017 C C . ARG B 1 156 ? -11.398 18.5 21.203 1 97.94 156 ARG B C 1
ATOM 3019 O O . ARG B 1 156 ? -11.391 19.062 20.109 1 97.94 156 ARG B O 1
ATOM 3026 N N . ARG B 1 157 ? -12.477 18.016 21.75 1 97.5 157 ARG B N 1
ATOM 3027 C CA . ARG B 1 157 ? -13.758 18.031 21.047 1 97.5 157 ARG B CA 1
ATOM 3028 C C . ARG B 1 157 ? -14.172 19.469 20.719 1 97.5 157 ARG B C 1
ATOM 3030 O O . ARG B 1 157 ? -13.969 20.375 21.516 1 97.5 157 ARG B O 1
ATOM 3037 N N . GLY B 1 158 ? -14.719 19.656 19.547 1 96.88 158 GLY B N 1
ATOM 3038 C CA . GLY B 1 158 ? -15.172 20.969 19.109 1 96.88 158 GLY B CA 1
ATOM 3039 C C . GLY B 1 158 ? -14.094 21.766 18.406 1 96.88 158 GLY B C 1
ATOM 3040 O O . GLY B 1 158 ? -14.367 22.828 17.844 1 96.88 158 GLY B O 1
ATOM 3041 N N . ALA B 1 159 ? -12.852 21.25 18.344 1 96.25 159 ALA B N 1
ATOM 3042 C CA . ALA B 1 159 ? -11.711 21.984 17.797 1 96.25 159 ALA B CA 1
ATOM 3043 C C . ALA B 1 159 ? -11.883 22.234 16.312 1 96.25 159 ALA B C 1
ATOM 3045 O O . ALA B 1 159 ? -11.344 23.203 15.766 1 96.25 159 ALA B O 1
ATOM 3046 N N . LEU B 1 160 ? -12.617 21.359 15.617 1 96.12 160 LEU B N 1
ATOM 3047 C CA . LEU B 1 160 ? -12.805 21.484 14.172 1 96.12 160 LEU B CA 1
ATOM 3048 C C . LEU B 1 160 ? -13.57 22.766 13.844 1 96.12 160 LEU B C 1
ATOM 3050 O O . LEU B 1 160 ? -13.562 23.219 12.695 1 96.12 160 LEU B O 1
ATOM 3054 N N . ASP B 1 161 ? -14.211 23.391 14.859 1 94.94 161 ASP B N 1
ATOM 3055 C CA . ASP B 1 161 ? -14.953 24.625 14.695 1 94.94 161 ASP B CA 1
ATOM 3056 C C . ASP B 1 161 ? -14.047 25.844 14.844 1 94.94 161 ASP B C 1
ATOM 3058 O O . ASP B 1 161 ? -14.445 26.969 14.539 1 94.94 161 ASP B O 1
ATOM 3062 N N . GLU B 1 162 ? -12.883 25.594 15.305 1 93.69 162 GLU B N 1
ATOM 3063 C CA . GLU B 1 162 ? -11.945 26.688 15.484 1 93.69 162 GLU B CA 1
ATOM 3064 C C . GLU B 1 162 ? -11.414 27.188 14.141 1 93.69 162 GLU B C 1
ATOM 3066 O O . GLU B 1 162 ? -11.062 26.391 13.273 1 93.69 162 GLU B O 1
ATOM 3071 N N . ALA B 1 163 ? -11.422 28.438 14 1 91.25 163 ALA B N 1
ATOM 3072 C CA . ALA B 1 163 ? -10.992 29.031 12.742 1 91.25 163 ALA B CA 1
ATOM 3073 C C . ALA B 1 163 ? -9.492 28.828 12.531 1 91.25 163 ALA B C 1
ATOM 3075 O O . ALA B 1 163 ? -8.711 28.859 13.484 1 91.25 163 ALA B O 1
ATOM 3076 N N . VAL B 1 164 ? -9.102 28.594 11.32 1 94.75 164 VAL B N 1
ATOM 3077 C CA . VAL B 1 164 ? -7.707 28.641 10.891 1 94.75 164 VAL B CA 1
ATOM 3078 C C . VAL B 1 164 ? -7.363 30.062 10.422 1 94.75 164 VAL B C 1
ATOM 3080 O O . VAL B 1 164 ? -8.117 30.672 9.664 1 94.75 164 VAL B O 1
ATOM 3083 N N . PRO B 1 165 ? -6.273 30.625 10.953 1 95.5 165 PRO B N 1
ATOM 3084 C CA . PRO B 1 165 ? -5.938 32 10.547 1 95.5 165 PRO B CA 1
ATOM 3085 C C . PRO B 1 165 ? -5.879 32.156 9.023 1 95.5 165 PRO B C 1
ATOM 3087 O O . PRO B 1 165 ? -5.188 31.391 8.344 1 95.5 165 PRO B O 1
ATOM 3090 N N . ASP B 1 166 ? -6.539 33.156 8.508 1 95.38 166 ASP B N 1
ATOM 3091 C CA . ASP B 1 166 ? -6.652 33.375 7.07 1 95.38 166 ASP B CA 1
ATOM 3092 C C . ASP B 1 166 ? -5.277 33.531 6.426 1 95.38 166 ASP B C 1
ATOM 3094 O O . ASP B 1 166 ? -5.051 33.062 5.316 1 95.38 166 ASP B O 1
ATOM 3098 N N . ALA B 1 167 ? -4.441 34.188 7.125 1 95.06 167 ALA B N 1
ATOM 3099 C CA . ALA B 1 167 ? -3.1 34.438 6.594 1 95.06 167 ALA B CA 1
ATOM 3100 C C . ALA B 1 167 ? -2.369 33.125 6.348 1 95.06 167 ALA B C 1
ATOM 3102 O O . ALA B 1 167 ? -1.638 32.969 5.367 1 95.06 167 ALA B O 1
ATOM 3103 N N . LEU B 1 168 ? -2.549 32.156 7.203 1 95.62 168 LEU B N 1
ATOM 3104 C CA . LEU B 1 168 ? -1.878 30.875 7.066 1 95.62 168 LEU B CA 1
ATOM 3105 C C . LEU B 1 168 ? -2.557 30.016 6.004 1 95.62 168 LEU B C 1
ATOM 3107 O O . LEU B 1 168 ? -1.89 29.266 5.281 1 95.62 168 LEU B O 1
ATOM 3111 N N . LEU B 1 169 ? -3.895 30.125 5.922 1 96.38 169 LEU B N 1
ATOM 3112 C CA . LEU B 1 169 ? -4.598 29.438 4.84 1 96.38 169 LEU B CA 1
ATOM 3113 C C . LEU B 1 169 ? -4.133 29.953 3.48 1 96.38 169 LEU B C 1
ATOM 3115 O O . LEU B 1 169 ? -3.861 29.156 2.574 1 96.38 169 LEU B O 1
ATOM 3119 N N . THR B 1 170 ? -4.031 31.266 3.416 1 95.62 170 THR B N 1
ATOM 3120 C CA . THR B 1 170 ? -3.562 31.875 2.178 1 95.62 170 THR B CA 1
ATOM 3121 C C . THR B 1 170 ? -2.146 31.406 1.85 1 95.62 170 THR B C 1
ATOM 3123 O O . THR B 1 170 ? -1.858 31.031 0.711 1 95.62 170 THR B O 1
ATOM 3126 N N . ALA B 1 171 ? -1.282 31.422 2.852 1 94.5 171 ALA B N 1
ATOM 3127 C CA . ALA B 1 171 ? 0.095 30.969 2.664 1 94.5 171 ALA B CA 1
ATOM 3128 C C . ALA B 1 171 ? 0.141 29.516 2.217 1 94.5 171 ALA B C 1
ATOM 3130 O O . ALA B 1 171 ? 0.954 29.141 1.366 1 94.5 171 ALA B O 1
ATOM 3131 N N . ALA B 1 172 ? -0.698 28.672 2.738 1 96 172 ALA B N 1
ATOM 3132 C CA . ALA B 1 172 ? -0.729 27.25 2.416 1 96 172 ALA B CA 1
ATOM 3133 C C . ALA B 1 172 ? -1.19 27.016 0.979 1 96 172 ALA B C 1
ATOM 3135 O O . ALA B 1 172 ? -0.611 26.203 0.254 1 96 172 ALA B O 1
ATOM 3136 N N . TYR B 1 173 ? -2.207 27.719 0.572 1 96.44 173 TYR B N 1
ATOM 3137 C CA . TYR B 1 173 ? -2.812 27.5 -0.736 1 96.44 173 TYR B CA 1
ATOM 3138 C C . TYR B 1 173 ? -2.027 28.219 -1.829 1 96.44 173 TYR B C 1
ATOM 3140 O O . TYR B 1 173 ? -2.029 27.781 -2.986 1 96.44 173 TYR B O 1
ATOM 3148 N N . GLU B 1 174 ? -1.314 29.234 -1.465 1 93.75 174 GLU B N 1
ATOM 3149 C CA . GLU B 1 174 ? -0.662 30.047 -2.479 1 93.75 174 GLU B CA 1
ATOM 3150 C C . GLU B 1 174 ? 0.852 29.875 -2.451 1 93.75 174 GLU B C 1
ATOM 3152 O O . GLU B 1 174 ? 1.552 30.281 -3.375 1 93.75 174 GLU B O 1
ATOM 3157 N N . GLY B 1 175 ? 1.269 29.266 -1.326 1 88.81 175 GLY B N 1
ATOM 3158 C CA . GLY B 1 175 ? 2.701 29.031 -1.245 1 88.81 175 GLY B CA 1
ATOM 3159 C C . GLY B 1 175 ? 3.195 28.016 -2.27 1 88.81 175 GLY B C 1
ATOM 3160 O O . GLY B 1 175 ? 2.455 27.125 -2.668 1 88.81 175 GLY B O 1
ATOM 3161 N N . GLU B 1 176 ? 4.441 28.203 -2.736 1 83.5 176 GLU B N 1
ATOM 3162 C CA . GLU B 1 176 ? 5.043 27.281 -3.688 1 83.5 176 GLU B CA 1
ATOM 3163 C C . GLU B 1 176 ? 6.113 26.422 -3.02 1 83.5 176 GLU B C 1
ATOM 3165 O O . GLU B 1 176 ? 7.27 26.828 -2.918 1 83.5 176 GLU B O 1
ATOM 3170 N N . ALA B 1 177 ? 5.602 25.312 -2.604 1 81.75 177 ALA B N 1
ATOM 3171 C CA . ALA B 1 177 ? 6.582 24.375 -2.064 1 81.75 177 ALA B CA 1
ATOM 3172 C C . ALA B 1 177 ? 7.492 23.828 -3.166 1 81.75 177 ALA B C 1
ATOM 3174 O O . ALA B 1 177 ? 7.02 23.453 -4.238 1 81.75 177 ALA B O 1
ATOM 3175 N N . ASP B 1 178 ? 8.789 23.859 -2.994 1 86.94 178 ASP B N 1
ATOM 3176 C CA . ASP B 1 178 ? 9.742 23.391 -3.998 1 86.94 178 ASP B CA 1
ATOM 3177 C C . ASP B 1 178 ? 10.086 21.922 -3.793 1 86.94 178 ASP B C 1
ATOM 3179 O O . ASP B 1 178 ? 11.133 21.453 -4.242 1 86.94 178 ASP B O 1
ATOM 3183 N N . VAL B 1 179 ? 9.281 21.219 -3.02 1 94.38 179 VAL B N 1
ATOM 3184 C CA . VAL B 1 179 ? 9.508 19.797 -2.812 1 94.38 179 VAL B CA 1
ATOM 3185 C C . VAL B 1 179 ? 8.328 19 -3.352 1 94.38 179 VAL B C 1
ATOM 3187 O O . VAL B 1 179 ? 7.203 19.516 -3.412 1 94.38 179 VAL B O 1
ATOM 3190 N N . PRO B 1 180 ? 8.578 17.734 -3.799 1 97.06 180 PRO B N 1
ATOM 3191 C CA . PRO B 1 180 ? 7.453 16.891 -4.195 1 97.06 180 PRO B CA 1
ATOM 3192 C C . PRO B 1 180 ? 6.367 16.812 -3.125 1 97.06 180 PRO B C 1
ATOM 3194 O O . PRO B 1 180 ? 6.672 16.672 -1.937 1 97.06 180 PRO B O 1
ATOM 3197 N N . THR B 1 181 ? 5.145 16.984 -3.527 1 97.94 181 THR B N 1
ATOM 3198 C CA . THR B 1 181 ? 4.043 17.047 -2.576 1 97.94 181 THR B CA 1
ATOM 3199 C C . THR B 1 181 ? 2.879 16.172 -3.031 1 97.94 181 THR B C 1
ATOM 3201 O O . THR B 1 181 ? 2.455 16.234 -4.188 1 97.94 181 THR B O 1
ATOM 3204 N N . LEU B 1 182 ? 2.445 15.297 -2.195 1 98.69 182 LEU B N 1
ATOM 3205 C CA . LEU B 1 182 ? 1.204 14.555 -2.371 1 98.69 182 LEU B CA 1
ATOM 3206 C C . LEU B 1 182 ? 0.065 15.203 -1.593 1 98.69 182 LEU B C 1
ATOM 3208 O O . LEU B 1 182 ? 0.127 15.305 -0.366 1 98.69 182 LEU B O 1
ATOM 3212 N N . ILE B 1 183 ? -0.913 15.664 -2.285 1 98.75 183 ILE B N 1
ATOM 3213 C CA . ILE B 1 183 ? -2.111 16.219 -1.669 1 98.75 183 ILE B CA 1
ATOM 3214 C C . ILE B 1 183 ? -3.223 15.172 -1.66 1 98.75 183 ILE B C 1
ATOM 3216 O O . ILE B 1 183 ? -3.578 14.625 -2.707 1 98.75 183 ILE B O 1
ATOM 3220 N N . LEU B 1 184 ? -3.742 14.852 -0.491 1 98.94 184 LEU B N 1
ATOM 3221 C CA . LEU B 1 184 ? -4.801 13.867 -0.295 1 98.94 184 LEU B CA 1
ATOM 3222 C C . LEU B 1 184 ? -6.07 14.531 0.228 1 98.94 184 LEU B C 1
ATOM 3224 O O . LEU B 1 184 ? -6.035 15.25 1.229 1 98.94 184 LEU B O 1
ATOM 3228 N N . THR B 1 185 ? -7.156 14.305 -0.445 1 98.88 185 THR B N 1
ATOM 3229 C CA . THR B 1 185 ? -8.43 14.859 -0.019 1 98.88 185 THR B CA 1
ATOM 3230 C C . THR B 1 185 ? -9.562 13.859 -0.227 1 98.88 185 THR B C 1
ATOM 3232 O O . THR B 1 185 ? -9.539 13.078 -1.184 1 98.88 185 THR B O 1
ATOM 3235 N N . GLY B 1 186 ? -10.484 13.766 0.704 1 98.81 186 GLY B N 1
ATOM 3236 C CA . GLY B 1 186 ? -11.703 13.008 0.487 1 98.81 186 GLY B CA 1
ATOM 3237 C C . GLY B 1 186 ? -12.734 13.75 -0.35 1 98.81 186 GLY B C 1
ATOM 3238 O O . GLY B 1 186 ? -12.898 14.961 -0.204 1 98.81 186 GLY B O 1
ATOM 3239 N N . ASP B 1 187 ? -13.406 13 -1.175 1 98.19 187 ASP B N 1
ATOM 3240 C CA . ASP B 1 187 ? -14.398 13.695 -1.99 1 98.19 187 ASP B CA 1
ATOM 3241 C C . ASP B 1 187 ? -15.672 13.961 -1.195 1 98.19 187 ASP B C 1
ATOM 3243 O O . ASP B 1 187 ? -16.547 14.727 -1.637 1 98.19 187 ASP B O 1
ATOM 3247 N N . ALA B 1 188 ? -15.805 13.438 0.018 1 98.38 188 ALA B N 1
ATOM 3248 C CA . ALA B 1 188 ? -16.922 13.742 0.916 1 98.38 188 ALA B CA 1
ATOM 3249 C C . ALA B 1 188 ? -16.484 14.711 2.016 1 98.38 188 ALA B C 1
ATOM 3251 O O . ALA B 1 188 ? -17.203 14.883 3.01 1 98.38 188 ALA B O 1
ATOM 3252 N N . ASP B 1 189 ? -15.305 15.281 1.941 1 98.62 189 ASP B N 1
ATOM 3253 C CA . ASP B 1 189 ? -14.789 16.219 2.926 1 98.62 189 ASP B CA 1
ATOM 3254 C C . ASP B 1 189 ? -15.5 17.578 2.818 1 98.62 189 ASP B C 1
ATOM 3256 O O . ASP B 1 189 ? -15.258 18.328 1.879 1 98.62 189 ASP B O 1
ATOM 3260 N N . PRO B 1 190 ? -16.281 17.953 3.771 1 97.75 190 PRO B N 1
ATOM 3261 C CA . PRO B 1 190 ? -17.031 19.203 3.66 1 97.75 190 PRO B CA 1
ATOM 3262 C C . PRO B 1 190 ? -16.172 20.438 3.928 1 97.75 190 PRO B C 1
ATOM 3264 O O . PRO B 1 190 ? -16.609 21.562 3.711 1 97.75 190 PRO B O 1
ATOM 3267 N N . LEU B 1 191 ? -14.961 20.266 4.336 1 98.19 191 LEU B N 1
ATOM 3268 C CA . LEU B 1 191 ? -14.117 21.406 4.684 1 98.19 191 LEU B CA 1
ATOM 3269 C C . LEU B 1 191 ? -13.156 21.734 3.545 1 98.19 191 LEU B C 1
ATOM 3271 O O . LEU B 1 191 ? -12.438 22.734 3.605 1 98.19 191 LEU B O 1
ATOM 3275 N N . ALA B 1 192 ? -13.086 20.891 2.576 1 97.94 192 ALA B N 1
ATOM 3276 C CA . ALA B 1 192 ? -12.164 21.062 1.458 1 97.94 192 ALA B CA 1
ATOM 3277 C C . ALA B 1 192 ? -12.75 22.016 0.412 1 97.94 192 ALA B C 1
ATOM 3279 O O . ALA B 1 192 ? -13.969 22.094 0.259 1 97.94 192 ALA B O 1
ATOM 3280 N N . ASP B 1 193 ? -11.969 22.75 -0.199 1 98.06 193 ASP B N 1
ATOM 3281 C CA . ASP B 1 193 ? -12.273 23.469 -1.436 1 98.06 193 ASP B CA 1
ATOM 3282 C C . ASP B 1 193 ? -11.594 22.797 -2.633 1 98.06 193 ASP B C 1
ATOM 3284 O O . ASP B 1 193 ? -10.422 23.047 -2.904 1 98.06 193 ASP B O 1
ATOM 3288 N N . ARG B 1 194 ? -12.328 22.062 -3.35 1 97.38 194 ARG B N 1
ATOM 3289 C CA . ARG B 1 194 ? -11.789 21.219 -4.41 1 97.38 194 ARG B CA 1
ATOM 3290 C C . ARG B 1 194 ? -11.133 22.062 -5.5 1 97.38 194 ARG B C 1
ATOM 3292 O O . ARG B 1 194 ? -10.07 21.703 -6.008 1 97.38 194 ARG B O 1
ATOM 3299 N N . ASP B 1 195 ? -11.797 23.141 -5.82 1 97.38 195 ASP B N 1
ATOM 3300 C CA . ASP B 1 195 ? -11.242 24.016 -6.844 1 97.38 195 ASP B CA 1
ATOM 3301 C C . ASP B 1 195 ? -9.906 24.609 -6.395 1 97.38 195 ASP B C 1
ATOM 3303 O O . ASP B 1 195 ? -8.953 24.672 -7.176 1 97.38 195 ASP B O 1
ATOM 3307 N N . ALA B 1 196 ? -9.836 25.031 -5.184 1 97.38 196 ALA B N 1
ATOM 3308 C CA . ALA B 1 196 ? -8.602 25.594 -4.648 1 97.38 196 ALA B CA 1
ATOM 3309 C C . ALA B 1 196 ? -7.488 24.562 -4.613 1 97.38 196 ALA B C 1
ATOM 3311 O O . ALA B 1 196 ? -6.332 24.859 -4.93 1 97.38 196 ALA B O 1
ATOM 3312 N N . LEU B 1 197 ? -7.828 23.344 -4.246 1 97.94 197 LEU B N 1
ATOM 3313 C CA . LEU B 1 197 ? -6.855 22.25 -4.211 1 97.94 197 LEU B CA 1
ATOM 3314 C C . LEU B 1 197 ? -6.297 21.969 -5.602 1 97.94 197 LEU B C 1
ATOM 3316 O O . LEU B 1 197 ? -5.09 21.797 -5.766 1 97.94 197 LEU B O 1
ATOM 3320 N N . GLU B 1 198 ? -7.164 21.922 -6.527 1 97.31 198 GLU B N 1
ATOM 3321 C CA . GLU B 1 198 ? -6.742 21.688 -7.906 1 97.31 198 GLU B CA 1
ATOM 3322 C C . GLU B 1 198 ? -5.805 22.781 -8.391 1 97.31 198 GLU B C 1
ATOM 3324 O O . GLU B 1 198 ? -4.777 22.5 -9.008 1 97.31 198 GLU B O 1
ATOM 3329 N N . ARG B 1 199 ? -6.18 24.031 -8.07 1 96.31 199 ARG B N 1
ATOM 3330 C CA . ARG B 1 199 ? -5.336 25.156 -8.453 1 96.31 199 ARG B CA 1
ATOM 3331 C C . ARG B 1 199 ? -3.969 25.078 -7.781 1 96.31 199 ARG B C 1
ATOM 3333 O O . ARG B 1 199 ? -2.943 25.312 -8.422 1 96.31 199 ARG B O 1
ATOM 3340 N N . THR B 1 200 ? -3.992 24.766 -6.547 1 95.81 200 THR B N 1
ATOM 3341 C CA . THR B 1 200 ? -2.746 24.625 -5.797 1 95.81 200 THR B CA 1
ATOM 3342 C C . THR B 1 200 ? -1.866 23.531 -6.402 1 95.81 200 THR B C 1
ATOM 3344 O O . THR B 1 200 ? -0.679 23.75 -6.648 1 95.81 200 THR B O 1
ATOM 3347 N N . ALA B 1 201 ? -2.416 22.359 -6.656 1 95.81 201 ALA B N 1
ATOM 3348 C CA . ALA B 1 201 ? -1.667 21.25 -7.227 1 95.81 201 ALA B CA 1
ATOM 3349 C C . ALA B 1 201 ? -1.061 21.625 -8.578 1 95.81 201 ALA B C 1
ATOM 3351 O O . ALA B 1 201 ? 0.094 21.297 -8.859 1 95.81 201 ALA B O 1
ATOM 3352 N N . LYS B 1 202 ? -1.793 22.297 -9.367 1 93.44 202 LYS B N 1
ATOM 3353 C CA . LYS B 1 202 ? -1.353 22.656 -10.703 1 93.44 202 LYS B CA 1
ATOM 3354 C C . LYS B 1 202 ? -0.24 23.703 -10.648 1 93.44 202 LYS B C 1
ATOM 3356 O O . LYS B 1 202 ? 0.598 23.781 -11.547 1 93.44 202 LYS B O 1
ATOM 3361 N N . SER B 1 203 ? -0.28 24.516 -9.594 1 91.56 203 SER B N 1
ATOM 3362 C CA . SER B 1 203 ? 0.706 25.578 -9.484 1 91.56 203 SER B CA 1
ATOM 3363 C C . SER B 1 203 ? 2.041 25.047 -8.969 1 91.56 203 SER B C 1
ATOM 3365 O O . SER B 1 203 ? 3.07 25.719 -9.109 1 91.56 203 SER B O 1
ATOM 3367 N N . HIS B 1 204 ? 2.07 23.906 -8.281 1 91.81 204 HIS B N 1
ATOM 3368 C CA . HIS B 1 204 ? 3.279 23.281 -7.746 1 91.81 204 HIS B CA 1
ATOM 3369 C C . HIS B 1 204 ? 3.996 22.469 -8.812 1 91.81 204 HIS B C 1
ATOM 3371 O O . HIS B 1 204 ? 3.363 21.688 -9.531 1 91.81 204 HIS B O 1
ATOM 3377 N N . PRO B 1 205 ? 5.25 22.641 -9.023 1 89.44 205 PRO B N 1
ATOM 3378 C CA . PRO B 1 205 ? 5.973 21.953 -10.094 1 89.44 205 PRO B CA 1
ATOM 3379 C C . PRO B 1 205 ? 6.043 20.438 -9.875 1 89.44 205 PRO B C 1
ATOM 3381 O O . PRO B 1 205 ? 6.316 19.688 -10.82 1 89.44 205 PRO B O 1
ATOM 3384 N N . ARG B 1 206 ? 5.867 19.953 -8.695 1 94.38 206 ARG B N 1
ATOM 3385 C CA . ARG B 1 206 ? 5.965 18.531 -8.383 1 94.38 206 ARG B CA 1
ATOM 3386 C C . ARG B 1 206 ? 4.898 18.125 -7.371 1 94.38 206 ARG B C 1
ATOM 3388 O O . ARG B 1 206 ? 5.223 17.641 -6.285 1 94.38 206 ARG B O 1
ATOM 3395 N N . ALA B 1 207 ? 3.703 18.25 -7.77 1 96.81 207 ALA B N 1
ATOM 3396 C CA . ALA B 1 207 ? 2.613 17.875 -6.871 1 96.81 207 ALA B CA 1
ATOM 3397 C C . ALA B 1 207 ? 1.688 16.859 -7.52 1 96.81 207 ALA B C 1
ATOM 3399 O O . ALA B 1 207 ? 1.543 16.828 -8.742 1 96.81 207 ALA B O 1
ATOM 3400 N N . ARG B 1 208 ? 1.151 16.016 -6.793 1 97.69 208 ARG B N 1
ATOM 3401 C CA . ARG B 1 208 ? 0.05 15.117 -7.133 1 97.69 208 ARG B CA 1
ATOM 3402 C C . ARG B 1 208 ? -1.163 15.375 -6.246 1 97.69 208 ARG B C 1
ATOM 3404 O O . ARG B 1 208 ? -1.027 15.531 -5.031 1 97.69 208 ARG B O 1
ATOM 3411 N N . LEU B 1 209 ? -2.268 15.578 -6.863 1 98.62 209 LEU B N 1
ATOM 3412 C CA . LEU B 1 209 ? -3.539 15.625 -6.152 1 98.62 209 LEU B CA 1
ATOM 3413 C C . LEU B 1 209 ? -4.293 14.305 -6.293 1 98.62 209 LEU B C 1
ATOM 3415 O O . LEU B 1 209 ? -4.664 13.914 -7.402 1 98.62 209 LEU B O 1
ATOM 3419 N N . SER B 1 210 ? -4.465 13.633 -5.238 1 98.75 210 SER B N 1
ATOM 3420 C CA . SER B 1 210 ? -5.227 12.391 -5.172 1 98.75 210 SER B CA 1
ATOM 3421 C C . SER B 1 210 ? -6.508 12.57 -4.363 1 98.75 210 SER B C 1
ATOM 3423 O O . SER B 1 210 ? -6.465 13.039 -3.223 1 98.75 210 SER B O 1
ATOM 3425 N N . THR B 1 211 ? -7.578 12.18 -4.926 1 98.81 211 THR B N 1
ATOM 3426 C CA . THR B 1 211 ? -8.883 12.234 -4.27 1 98.81 211 THR B CA 1
ATOM 3427 C C . THR B 1 211 ? -9.32 10.836 -3.838 1 98.81 211 THR B C 1
ATOM 3429 O O . THR B 1 211 ? -9.211 9.875 -4.605 1 98.81 211 THR B O 1
ATOM 3432 N N . VAL B 1 212 ? -9.773 10.727 -2.646 1 98.88 212 VAL B N 1
ATOM 3433 C CA . VAL B 1 212 ? -10.211 9.461 -2.074 1 98.88 212 VAL B CA 1
ATOM 3434 C C . VAL B 1 212 ? -11.734 9.391 -2.076 1 98.88 212 VAL B C 1
ATOM 3436 O O . VAL B 1 212 ? -12.398 10.219 -1.461 1 98.88 212 VAL B O 1
ATOM 3439 N N . ARG B 1 213 ? -12.312 8.422 -2.693 1 98.5 213 ARG B N 1
ATOM 3440 C CA . ARG B 1 213 ? -13.75 8.266 -2.867 1 98.5 213 ARG B CA 1
ATOM 3441 C C . ARG B 1 213 ? -14.438 8.016 -1.529 1 98.5 213 ARG B C 1
ATOM 3443 O O . ARG B 1 213 ? -14.016 7.148 -0.759 1 98.5 213 ARG B O 1
ATOM 3450 N N . ASP B 1 214 ? -15.398 8.852 -1.194 1 98.38 214 ASP B N 1
ATOM 3451 C CA . ASP B 1 214 ? -16.297 8.727 -0.056 1 98.38 214 ASP B CA 1
ATOM 3452 C C . ASP B 1 214 ? -15.594 9.062 1.251 1 98.38 214 ASP B C 1
ATOM 3454 O O . ASP B 1 214 ? -16.172 8.945 2.332 1 98.38 214 ASP B O 1
ATOM 3458 N N . ALA B 1 215 ? -14.352 9.445 1.168 1 98.75 215 ALA B N 1
ATOM 3459 C CA . ALA B 1 215 ? -13.617 9.766 2.391 1 98.75 215 ALA B CA 1
ATOM 3460 C C . ALA B 1 215 ? -13.977 11.164 2.893 1 98.75 215 ALA B C 1
ATOM 3462 O O . ALA B 1 215 ? -14.195 12.078 2.094 1 98.75 215 ALA B O 1
ATOM 3463 N N . HIS B 1 216 ? -13.977 11.312 4.176 1 98.75 216 HIS B N 1
ATOM 3464 C CA . HIS B 1 216 ? -14.281 12.57 4.844 1 98.75 216 HIS B CA 1
ATOM 3465 C C . HIS B 1 216 ? -13.008 13.336 5.176 1 98.75 216 HIS B C 1
ATOM 3467 O O . HIS B 1 216 ? -12.023 13.258 4.445 1 98.75 216 HIS B O 1
ATOM 3473 N N . HIS B 1 217 ? -13.047 14.195 6.16 1 98.88 217 HIS B N 1
ATOM 3474 C CA . HIS B 1 217 ? -12 15.18 6.41 1 98.88 217 HIS B CA 1
ATOM 3475 C C . HIS B 1 217 ? -10.727 14.508 6.906 1 98.88 217 HIS B C 1
ATOM 3477 O O . HIS B 1 217 ? -9.617 14.914 6.531 1 98.88 217 HIS B O 1
ATOM 3483 N N . ASP B 1 218 ? -10.859 13.516 7.797 1 98.81 218 ASP B N 1
ATOM 3484 C CA . ASP B 1 218 ? -9.703 12.75 8.266 1 98.81 218 ASP B CA 1
ATOM 3485 C C . ASP B 1 218 ? -9.32 11.664 7.258 1 98.81 218 ASP B C 1
ATOM 3487 O O . ASP B 1 218 ? -9.312 10.477 7.586 1 98.81 218 ASP B O 1
ATOM 3491 N N . VAL B 1 219 ? -8.914 12.047 6.125 1 98.94 219 VAL B N 1
ATOM 3492 C CA . VAL B 1 219 ? -8.734 11.195 4.957 1 98.94 219 VAL B CA 1
ATOM 3493 C C . VAL B 1 219 ? -7.66 10.148 5.242 1 98.94 219 VAL B C 1
ATOM 3495 O O . VAL B 1 219 ? -7.707 9.031 4.711 1 98.94 219 VAL B O 1
ATOM 3498 N N . LEU B 1 220 ? -6.688 10.375 6.145 1 98.88 220 LEU B N 1
ATOM 3499 C CA . LEU B 1 220 ? -5.637 9.422 6.504 1 98.88 220 LEU B CA 1
ATOM 3500 C C . LEU B 1 220 ? -6.203 8.273 7.336 1 98.88 220 LEU B C 1
ATOM 3502 O O . LEU B 1 220 ? -5.59 7.211 7.426 1 98.88 220 LEU B O 1
ATOM 3506 N N . ASN B 1 221 ? -7.363 8.531 7.973 1 98.56 221 ASN B N 1
ATOM 3507 C CA . ASN B 1 221 ? -7.84 7.602 8.992 1 98.56 221 ASN B CA 1
ATOM 3508 C C . ASN B 1 221 ? -9.312 7.25 8.789 1 98.56 221 ASN B C 1
ATOM 3510 O O . ASN B 1 221 ? -9.977 6.785 9.719 1 98.56 221 ASN B O 1
ATOM 3514 N N . ASP B 1 222 ? -9.875 7.566 7.605 1 98.62 222 ASP B N 1
ATOM 3515 C CA . ASP B 1 222 ? -11.25 7.191 7.32 1 98.62 222 ASP B CA 1
ATOM 3516 C C . ASP B 1 222 ? -11.344 5.738 6.859 1 98.62 222 ASP B C 1
ATOM 3518 O O . ASP B 1 222 ? -10.383 4.977 6.996 1 98.62 222 ASP B O 1
ATOM 3522 N N . MET B 1 223 ? -12.547 5.293 6.332 1 97.5 223 MET B N 1
ATOM 3523 C CA . MET B 1 223 ? -12.805 3.906 5.957 1 97.5 223 MET B CA 1
ATOM 3524 C C . MET B 1 223 ? -11.781 3.418 4.938 1 97.5 223 MET B C 1
ATOM 3526 O O . MET B 1 223 ? -11.469 2.227 4.887 1 97.5 223 MET B O 1
ATOM 3530 N N . GLN B 1 224 ? -11.219 4.344 4.191 1 98.25 224 GLN B N 1
ATOM 3531 C CA . GLN B 1 224 ? -10.344 4.02 3.064 1 98.25 224 GLN B CA 1
ATOM 3532 C C . GLN B 1 224 ? -8.883 4.047 3.479 1 98.25 224 GLN B C 1
ATOM 3534 O O . GLN B 1 224 ? -7.988 4.125 2.629 1 98.25 224 GLN B O 1
ATOM 3539 N N . HIS B 1 225 ? -8.586 3.957 4.781 1 98.12 225 HIS B N 1
ATOM 3540 C CA . HIS B 1 225 ? -7.246 4.184 5.324 1 98.12 225 HIS B CA 1
ATOM 3541 C C . HIS B 1 225 ? -6.23 3.229 4.703 1 98.12 225 HIS B C 1
ATOM 3543 O O . HIS B 1 225 ? -5.066 3.586 4.527 1 98.12 225 HIS B O 1
ATOM 3549 N N . ARG B 1 226 ? -6.648 2.023 4.297 1 97.69 226 ARG B N 1
ATOM 3550 C CA . ARG B 1 226 ? -5.727 1.071 3.686 1 97.69 226 ARG B CA 1
ATOM 3551 C C . ARG B 1 226 ? -5.266 1.555 2.314 1 97.69 226 ARG B C 1
ATOM 3553 O O . ARG B 1 226 ? -4.074 1.519 2.006 1 97.69 226 ARG B O 1
ATOM 3560 N N . SER B 1 227 ? -6.227 1.997 1.516 1 98.56 227 SER B N 1
ATOM 3561 C CA . SER B 1 227 ? -5.906 2.539 0.199 1 98.56 227 SER B CA 1
ATOM 3562 C C . SER B 1 227 ? -5.059 3.805 0.315 1 98.56 227 SER B C 1
ATOM 3564 O O . SER B 1 227 ? -4.152 4.023 -0.488 1 98.56 227 SER B O 1
ATOM 3566 N N . VAL B 1 228 ? -5.348 4.602 1.283 1 98.88 228 VAL B N 1
ATOM 3567 C CA . VAL B 1 228 ? -4.617 5.848 1.488 1 98.88 228 VAL B CA 1
ATOM 3568 C C . VAL B 1 228 ? -3.184 5.539 1.912 1 98.88 228 VAL B C 1
ATOM 3570 O O . VAL B 1 228 ? -2.236 6.141 1.399 1 98.88 228 VAL B O 1
ATOM 3573 N N . ALA B 1 229 ? -3.012 4.586 2.852 1 98.75 229 ALA B N 1
ATOM 3574 C CA . ALA B 1 229 ? -1.664 4.18 3.242 1 98.75 229 ALA B CA 1
ATOM 3575 C C . ALA B 1 229 ? -0.892 3.623 2.051 1 98.75 229 ALA B C 1
ATOM 3577 O O . ALA B 1 229 ? 0.301 3.895 1.894 1 98.75 229 ALA B O 1
ATOM 3578 N N . ALA B 1 230 ? -1.56 2.83 1.238 1 98.62 230 ALA B N 1
ATOM 3579 C CA . ALA B 1 230 ? -0.924 2.311 0.03 1 98.62 230 ALA B CA 1
ATOM 3580 C C . ALA B 1 230 ? -0.491 3.445 -0.895 1 98.62 230 ALA B C 1
ATOM 3582 O O . ALA B 1 230 ? 0.596 3.4 -1.475 1 98.62 230 ALA B O 1
ATOM 3583 N N . GLU B 1 231 ? -1.299 4.473 -1.061 1 98.75 231 GLU B N 1
ATOM 3584 C CA . GLU B 1 231 ? -0.962 5.641 -1.868 1 98.75 231 GLU B CA 1
ATOM 3585 C C . GLU B 1 231 ? 0.261 6.363 -1.311 1 98.75 231 GLU B C 1
ATOM 3587 O O . GLU B 1 231 ? 1.134 6.793 -2.068 1 98.75 231 GLU B O 1
ATOM 3592 N N . ILE B 1 232 ? 0.324 6.457 -0.03 1 98.88 232 ILE B N 1
ATOM 3593 C CA . ILE B 1 232 ? 1.451 7.121 0.612 1 98.88 232 ILE B CA 1
ATOM 3594 C C . ILE B 1 232 ? 2.725 6.309 0.395 1 98.88 232 ILE B C 1
ATOM 3596 O O . ILE B 1 232 ? 3.773 6.863 0.055 1 98.88 232 ILE B O 1
ATOM 3600 N N . VAL B 1 233 ? 2.662 4.973 0.554 1 98.62 233 VAL B N 1
ATOM 3601 C CA . VAL B 1 233 ? 3.826 4.121 0.321 1 98.62 233 VAL B CA 1
ATOM 3602 C C . VAL B 1 233 ? 4.277 4.25 -1.132 1 98.62 233 VAL B C 1
ATOM 3604 O O . VAL B 1 233 ? 5.473 4.344 -1.411 1 98.62 233 VAL B O 1
ATOM 3607 N N . THR B 1 234 ? 3.293 4.246 -2.084 1 98.38 234 THR B N 1
ATOM 3608 C CA . THR B 1 234 ? 3.623 4.453 -3.49 1 98.38 234 THR B CA 1
ATOM 3609 C C . THR B 1 234 ? 4.375 5.766 -3.684 1 98.38 234 THR B C 1
ATOM 3611 O O . THR B 1 234 ? 5.387 5.812 -4.383 1 98.38 234 THR B O 1
ATOM 3614 N N . PHE B 1 235 ? 3.936 6.809 -3.061 1 98.81 235 PHE B N 1
ATOM 3615 C CA . PHE B 1 235 ? 4.574 8.117 -3.143 1 98.81 235 PHE B CA 1
ATOM 3616 C C . PHE B 1 235 ? 5.988 8.07 -2.576 1 98.81 235 PHE B C 1
ATOM 3618 O O . PHE B 1 235 ? 6.93 8.547 -3.211 1 98.81 235 PHE B O 1
ATOM 3625 N N . LEU B 1 236 ? 6.156 7.473 -1.386 1 98.75 236 LEU B N 1
ATOM 3626 C CA . LEU B 1 236 ? 7.453 7.402 -0.721 1 98.75 236 LEU B CA 1
ATOM 3627 C C . LEU B 1 236 ? 8.461 6.629 -1.568 1 98.75 236 LEU B C 1
ATOM 3629 O O . LEU B 1 236 ? 9.617 7.031 -1.686 1 98.75 236 LEU B O 1
ATOM 3633 N N . GLU B 1 237 ? 8 5.551 -2.166 1 98.12 237 GLU B N 1
ATOM 3634 C CA . GLU B 1 237 ? 8.891 4.746 -3.004 1 98.12 237 GLU B CA 1
ATOM 3635 C C . GLU B 1 237 ? 9.219 5.465 -4.309 1 98.12 237 GLU B C 1
ATOM 3637 O O . GLU B 1 237 ? 10.336 5.367 -4.812 1 98.12 237 GLU B O 1
ATOM 3642 N N . THR B 1 238 ? 8.234 6.145 -4.887 1 97.81 238 THR B N 1
ATOM 3643 C CA . THR B 1 238 ? 8.461 6.961 -6.07 1 97.81 238 THR B CA 1
ATOM 3644 C C . THR B 1 238 ? 9.484 8.055 -5.781 1 97.81 238 THR B C 1
ATOM 3646 O O . THR B 1 238 ? 10.352 8.336 -6.609 1 97.81 238 THR B O 1
ATOM 3649 N N . LEU B 1 239 ? 9.344 8.688 -4.609 1 97.88 239 LEU B N 1
ATOM 3650 C CA . LEU B 1 239 ? 10.297 9.703 -4.172 1 97.88 239 LEU B CA 1
ATOM 3651 C C . LEU B 1 239 ? 11.711 9.141 -4.141 1 97.88 239 LEU B C 1
ATOM 3653 O O . LEU B 1 239 ? 12.648 9.781 -4.621 1 97.88 239 LEU B O 1
ATOM 3657 N N . ARG B 1 240 ? 11.906 7.926 -3.621 1 96.06 240 ARG B N 1
ATOM 3658 C CA . ARG B 1 240 ? 13.211 7.285 -3.508 1 96.06 240 ARG B CA 1
ATOM 3659 C C . ARG B 1 240 ? 13.781 6.961 -4.883 1 96.06 240 ARG B C 1
ATOM 3661 O O . ARG B 1 240 ? 15 6.848 -5.047 1 96.06 240 ARG B O 1
ATOM 3668 N N . ASP B 1 241 ? 12.836 6.789 -5.812 1 94.75 241 ASP B N 1
ATOM 3669 C CA . ASP B 1 241 ? 13.258 6.465 -7.172 1 94.75 241 ASP B CA 1
ATOM 3670 C C . ASP B 1 241 ? 13.359 7.723 -8.031 1 94.75 241 ASP B C 1
ATOM 3672 O O . ASP B 1 241 ? 13.133 7.676 -9.242 1 94.75 241 ASP B O 1
ATOM 3676 N N . GLY B 1 242 ? 13.586 8.914 -7.434 1 95.19 242 GLY B N 1
ATOM 3677 C CA . GLY B 1 242 ? 13.781 10.164 -8.156 1 95.19 242 GLY B CA 1
ATOM 3678 C C . GLY B 1 242 ? 12.516 10.656 -8.836 1 95.19 242 GLY B C 1
ATOM 3679 O O . GLY B 1 242 ? 12.578 11.234 -9.93 1 95.19 242 GLY B O 1
ATOM 3680 N N . LEU B 1 243 ? 11.336 10.297 -8.266 1 96.31 243 LEU B N 1
ATOM 3681 C CA . LEU B 1 243 ? 10.008 10.703 -8.727 1 96.31 243 LEU B CA 1
ATOM 3682 C C . LEU B 1 243 ? 9.664 10.016 -10.039 1 96.31 243 LEU B C 1
ATOM 3684 O O . LEU B 1 243 ? 8.898 10.562 -10.844 1 96.31 243 LEU B O 1
ATOM 3688 N N . VAL B 1 244 ? 10.289 8.914 -10.305 1 96.06 244 VAL B N 1
ATOM 3689 C CA . VAL B 1 244 ? 9.883 8.008 -11.375 1 96.06 244 VAL B CA 1
ATOM 3690 C C . VAL B 1 244 ? 9 6.902 -10.812 1 96.06 244 VAL B C 1
ATOM 3692 O O . VAL B 1 244 ? 9.391 6.207 -9.875 1 96.06 244 VAL B O 1
ATOM 3695 N N . PRO B 1 245 ? 7.789 6.785 -11.312 1 96.62 245 PRO B N 1
ATOM 3696 C CA . PRO B 1 245 ? 6.895 5.758 -10.781 1 96.62 245 PRO B CA 1
ATOM 3697 C C . PRO B 1 245 ? 7.531 4.367 -10.773 1 96.62 245 PRO B C 1
ATOM 3699 O O . PRO B 1 245 ? 8.18 3.977 -11.75 1 96.62 245 PRO B O 1
ATOM 3702 N N . VAL B 1 246 ? 7.379 3.643 -9.711 1 98.25 246 VAL B N 1
ATOM 3703 C CA . VAL B 1 246 ? 7.906 2.291 -9.555 1 98.25 246 VAL B CA 1
ATOM 3704 C C . VAL B 1 246 ? 7.008 1.299 -10.289 1 98.25 246 VAL B C 1
ATOM 3706 O O . VAL B 1 246 ? 7.492 0.372 -10.938 1 98.25 246 VAL B O 1
ATOM 3709 N N . VAL B 1 247 ? 5.688 1.445 -10.172 1 98.44 247 VAL B N 1
ATOM 3710 C CA . VAL B 1 247 ? 4.68 0.634 -10.852 1 98.44 247 VAL B CA 1
ATOM 3711 C C . VAL B 1 247 ? 3.967 1.474 -11.906 1 98.44 247 VAL B C 1
ATOM 3713 O O . VAL B 1 247 ? 3.518 2.588 -11.625 1 98.44 247 VAL B O 1
ATOM 3716 N N . THR B 1 248 ? 3.916 1.033 -13.109 1 97.44 248 THR B N 1
ATOM 3717 C CA . THR B 1 248 ? 3.178 1.668 -14.195 1 97.44 248 THR B CA 1
ATOM 3718 C C . THR B 1 248 ? 2.035 0.773 -14.672 1 97.44 248 THR B C 1
ATOM 3720 O O . THR B 1 248 ? 2.242 -0.408 -14.953 1 97.44 248 THR B O 1
ATOM 3723 N N . VAL B 1 249 ? 0.823 1.282 -14.703 1 96.81 249 VAL B N 1
ATOM 3724 C CA . VAL B 1 249 ? -0.325 0.574 -15.258 1 96.81 249 VAL B CA 1
ATOM 3725 C C . VAL B 1 249 ? -0.334 0.716 -16.781 1 96.81 249 VAL B C 1
ATOM 3727 O O . VAL B 1 249 ? -0.58 1.804 -17.297 1 96.81 249 VAL B O 1
ATOM 3730 N N . GLU B 1 250 ? -0.093 -0.353 -17.469 1 96.25 250 GLU B N 1
ATOM 3731 C CA . GLU B 1 250 ? -0.009 -0.317 -18.922 1 96.25 250 GLU B CA 1
ATOM 3732 C C . GLU B 1 250 ? -1.396 -0.364 -19.547 1 96.25 250 GLU B C 1
ATOM 3734 O O . GLU B 1 250 ? -1.626 0.24 -20.609 1 96.25 250 GLU B O 1
ATOM 3739 N N . SER B 1 251 ? -2.219 -1.107 -18.953 1 95 251 SER B N 1
ATOM 3740 C CA . SER B 1 251 ? -3.613 -1.206 -19.375 1 95 251 SER B CA 1
ATOM 3741 C C . SER B 1 251 ? -4.512 -1.59 -18.203 1 95 251 SER B C 1
ATOM 3743 O O . SER B 1 251 ? -4.062 -2.238 -17.25 1 95 251 SER B O 1
ATOM 3745 N N . SER B 1 252 ? -5.711 -1.087 -18.25 1 94.69 252 SER B N 1
ATOM 3746 C CA . SER B 1 252 ? -6.68 -1.387 -17.188 1 94.69 252 SER B CA 1
ATOM 3747 C C . SER B 1 252 ? -8.109 -1.316 -17.719 1 94.69 252 SER B C 1
ATOM 3749 O O . SER B 1 252 ? -8.469 -0.367 -18.422 1 94.69 252 SER B O 1
ATOM 3751 N N . ASP B 1 253 ? -8.875 -2.363 -17.453 1 91.12 253 ASP B N 1
ATOM 3752 C CA . ASP B 1 253 ? -10.289 -2.346 -17.812 1 91.12 253 ASP B CA 1
ATOM 3753 C C . ASP B 1 253 ? -11.156 -2.004 -16.594 1 91.12 253 ASP B C 1
ATOM 3755 O O . ASP B 1 253 ? -12.367 -2.242 -16.609 1 91.12 253 ASP B O 1
ATOM 3759 N N . TRP B 1 254 ? -10.453 -1.612 -15.641 1 85.94 254 TRP B N 1
ATOM 3760 C CA . TRP B 1 254 ? -11.148 -1.073 -14.477 1 85.94 254 TRP B CA 1
ATOM 3761 C C . TRP B 1 254 ? -10.367 0.079 -13.859 1 85.94 254 TRP B C 1
ATOM 3763 O O . TRP B 1 254 ? -9.172 0.241 -14.133 1 85.94 254 TRP B O 1
#

pLDDT: mean 94.63, std 8.78, range [30.84, 98.94]

Organism: Streptomyces microflavus (NCBI:txid1919)

Radius of gyration: 23.89 Å; Cα contacts (8 Å, |Δi|>4): 1169; chains: 2; bounding box: 47×76×62 Å

Nearest PDB structures (foldseek):
  7yii-assembly1_A  TM=6.879E-01  e=1.439E-11  Rhodococcus opacus
  7yii-assembly1_B  TM=6.765E-01  e=5.061E-11  Rhodococcus opacus
  4kea-assembly6_F  TM=6.164E-01  e=1.173E-09  Bacillus sp. H-257
  2y6v-assembly1_B  TM=6.502E-01  e=2.656E-09  Saccharomyces cerevisiae
  2fx5-assembly1_A  TM=6.276E-01  e=1.210E-05  Ectopseudomonas mendocina

InterPro domains:
  IPR029058 Alpha/Beta hydrolase fold [G3DSA:3.40.50.1820] (10-239)
  IPR029058 Alpha/Beta hydrolase fold [SSF53474] (9-239)

Solvent-accessible surface area (backbone atoms only — not comparable to full-atom values): 25862 Å² total; per-residue (Å²): 127,80,80,71,69,70,53,49,78,26,76,36,64,85,84,65,70,70,60,20,28,38,41,36,29,26,23,63,35,42,42,50,73,76,43,47,66,58,32,46,58,48,3,67,72,22,24,42,24,36,28,32,57,43,73,71,75,41,68,91,38,52,67,58,30,46,53,53,46,47,53,50,49,42,50,52,53,60,68,63,38,52,98,90,39,64,51,60,56,28,31,41,35,14,27,27,56,17,13,31,50,50,37,24,37,41,26,67,65,52,67,57,93,59,55,29,36,36,33,28,22,51,57,70,54,55,48,75,86,65,57,71,67,54,51,41,59,47,32,32,82,19,66,70,44,51,49,51,55,71,68,35,85,78,40,40,83,71,34,56,45,50,76,75,39,63,70,46,48,50,34,28,56,66,32,57,39,90,41,46,30,41,36,38,36,21,73,53,19,82,36,51,45,66,67,59,50,52,52,33,33,70,70,25,78,36,18,30,33,34,38,27,65,78,18,16,36,39,35,74,54,13,75,53,25,68,49,43,50,25,52,49,50,42,50,55,53,13,53,75,51,75,50,40,72,49,65,44,75,79,44,61,58,96,127,79,82,71,69,71,54,49,77,27,75,36,62,84,85,66,70,69,58,20,29,36,39,35,28,28,23,65,33,42,43,50,73,76,43,48,65,58,32,46,57,48,3,67,72,23,25,43,24,36,28,31,57,42,74,70,75,41,68,92,38,53,69,58,30,45,52,53,47,46,52,50,48,43,50,52,53,58,68,63,39,53,97,87,38,62,50,61,55,28,30,42,36,13,28,28,56,16,13,32,51,50,36,25,38,41,27,67,66,53,67,56,93,58,54,29,36,35,32,28,21,50,57,69,55,54,49,76,86,67,55,72,67,52,52,42,61,47,32,33,80,18,65,70,44,52,48,51,57,70,68,35,86,78,39,41,83,71,34,56,45,50,77,73,39,62,70,46,49,49,34,28,54,67,33,59,39,90,39,45,31,42,37,38,38,20,73,53,20,83,35,49,45,66,69,58,51,53,52,34,32,70,69,26,78,37,17,30,32,33,37,27,64,78,17,15,37,38,34,73,53,14,75,53,23,66,51,46,50,26,51,49,49,42,50,55,54,13,53,75,51,77,50,40,72,49,64,44,75,79,44,59,59,97

Secondary structure (DSSP, 8-state):
-----SEEEE---SSSPP-EEEEEE--TT--GGGGHHHHHHHHHTTEEEEEEPPP---TT-HHHHHHHHHHHHHHHHHTT-BTTBPPSPEEEEEETHHHHHHHHHHHTT---S--EEEEES--SSPPPP--HHHHHHHH---HHHHHHHHH-TT--TTGGGSPPPHHHHHHHHH----S-EEEEEETT-TT--HHHHHHHHHHSTTEEEEEETT--S-TTSSTTHHHHHHHHHHHHHHHHTTT--SEEEEEE--/-----SEEEE---SSSPP-EEEEEE--TT--GGGGHHHHHHHHHTTEEEEEEPPPP--TT-HHHHHHHHHHHHHHHHHTT-BTTBPPSPEEEEEETHHHHHHHHHHHTT---S--EEEEES--SSPPPP--HHHHHHHH---HHHHHHHHH-TT--TTGGGSPPPHHHHHHHHH----S-EEEEEETT-TT--HHHHHHHHHHSTTEEEEEETT--S-TTSSTTHHHHHHHHHHHHHHHHTTT--SEEEEEE--

Sequence (508 aa):
MTEHAEYTDHHGPEGPAIRGTVVVVPGRGETRETYTRLGRRLAADAYRVRVVDAVHLDADDPAGSLTRFGARITDAVAGTAGPDGVVRPVVLVGADTGAVAVAALLGSGERPDTDAAVLAGLPARTAAPGDWDDELDVRTFCPAHRSTLTGDSGFRRGALDEAVPDALLTAAYEGEADVPTLILTGDADPLADRDALERTAKSHPRARLSTVRDAHHDVLNDMQHRSVAAEIVTFLETLRDGLVPVVTVESSDWMTEHAEYTDHHGPEGPAIRGTVVVVPGRGETRETYTRLGRRLAADAYRVRVVDAVHLDADDPAGSLTRFGARITDAVAGTAGPDGVVRPVVLVGADTGAVAVAALLGSGERPDTDAAVLAGLPARTAAPGDWDDELDVRTFCPAHRSTLTGDSGFRRGALDEAVPDALLTAAYEGEADVPTLILTGDADPLADRDALERTAKSHPRARLSTVRDAHHDVLNDMQHRSVAAEIVTFLETLRDGLVPVVTVESSDW